Protein AF-A0A523BWN3-F1 (afdb_monomer)

Structure (mmCIF, N/CA/C/O backbone):
data_AF-A0A523BWN3-F1
#
_entry.id   AF-A0A523BWN3-F1
#
loop_
_atom_site.group_PDB
_atom_site.id
_atom_site.type_symbol
_atom_site.label_atom_id
_atom_site.label_alt_id
_atom_site.label_comp_id
_atom_site.label_asym_id
_atom_site.label_entity_id
_atom_site.label_seq_id
_atom_site.pdbx_PDB_ins_code
_atom_site.Cartn_x
_atom_site.Cartn_y
_atom_site.Cartn_z
_atom_site.occupancy
_atom_site.B_iso_or_equiv
_atom_site.auth_seq_id
_atom_site.auth_comp_id
_atom_site.auth_asym_id
_atom_site.auth_atom_id
_atom_site.pdbx_PDB_model_num
ATOM 1 N N . MET A 1 1 ? -26.314 49.890 -36.106 1.00 39.41 1 MET A N 1
ATOM 2 C CA . MET A 1 1 ? -25.081 49.120 -36.399 1.00 39.41 1 MET A CA 1
ATOM 3 C C . MET A 1 1 ? -25.384 47.622 -36.406 1.00 39.41 1 MET A C 1
ATOM 5 O O . MET A 1 1 ? -24.840 46.845 -35.640 1.00 39.41 1 MET A O 1
ATOM 9 N N . TRP A 1 2 ? -26.270 47.219 -37.313 1.00 38.41 2 TRP A N 1
ATOM 10 C CA . TRP A 1 2 ? -26.345 45.869 -37.859 1.00 38.41 2 TRP A CA 1
ATOM 11 C C . TRP A 1 2 ? -25.339 45.808 -39.012 1.00 38.41 2 TRP A C 1
ATOM 13 O O . TRP A 1 2 ? -25.450 46.659 -39.891 1.00 38.41 2 TRP A O 1
ATOM 23 N N . LYS A 1 3 ? -24.361 44.887 -38.977 1.00 36.12 3 LYS A N 1
ATOM 24 C CA . LYS A 1 3 ? -23.582 44.356 -40.135 1.00 36.12 3 LYS A CA 1
ATOM 25 C C . LYS A 1 3 ? -22.294 43.590 -39.769 1.00 36.12 3 LYS A C 1
ATOM 27 O O . LYS A 1 3 ? -21.553 43.218 -40.667 1.00 36.12 3 LYS A O 1
ATOM 32 N N . LYS A 1 4 ? -22.025 43.273 -38.496 1.00 37.59 4 LYS A N 1
ATOM 33 C CA . LYS A 1 4 ? -20.865 42.433 -38.110 1.00 37.59 4 LYS A CA 1
ATOM 34 C C . LYS A 1 4 ? -21.228 41.083 -37.473 1.00 37.59 4 LYS A C 1
ATOM 36 O O . LYS A 1 4 ? -20.441 40.534 -36.721 1.00 37.59 4 LYS A O 1
ATOM 41 N N . LEU A 1 5 ? -22.401 40.538 -37.806 1.00 38.47 5 LEU A N 1
ATOM 42 C CA . LEU A 1 5 ? -22.895 39.245 -37.298 1.00 38.47 5 LEU A CA 1
ATOM 43 C C . LEU A 1 5 ? -23.231 38.226 -38.408 1.00 38.47 5 LEU A C 1
ATOM 45 O O . LEU A 1 5 ? -23.891 37.234 -38.139 1.00 38.47 5 LEU A O 1
ATOM 49 N N . ILE A 1 6 ? -22.786 38.451 -39.654 1.00 40.69 6 ILE A N 1
ATOM 50 C CA . ILE A 1 6 ? -23.170 37.608 -40.812 1.00 40.69 6 ILE A CA 1
ATOM 51 C C . ILE A 1 6 ? -21.977 36.904 -41.495 1.00 40.69 6 ILE A C 1
ATOM 53 O O . ILE A 1 6 ? -22.188 36.064 -42.360 1.00 40.69 6 ILE A O 1
ATOM 57 N N . LEU A 1 7 ? -20.721 37.132 -41.081 1.00 34.09 7 LEU A N 1
ATOM 58 C CA . LEU A 1 7 ? -19.575 36.428 -41.695 1.00 34.09 7 LEU A CA 1
ATOM 59 C C . LEU A 1 7 ? -19.076 35.178 -40.951 1.00 34.09 7 LEU A C 1
ATOM 61 O O . LEU A 1 7 ? -18.267 34.450 -41.514 1.00 34.09 7 LEU A O 1
ATOM 65 N N . SER A 1 8 ? -19.579 34.872 -39.749 1.00 32.53 8 SER A N 1
ATOM 66 C CA . SER A 1 8 ? -19.190 33.637 -39.037 1.00 32.53 8 SER A CA 1
ATOM 67 C C . SER A 1 8 ? -20.132 32.455 -39.286 1.00 32.53 8 SER A C 1
ATOM 69 O O . SER A 1 8 ? -19.798 31.329 -38.935 1.00 32.53 8 SER A O 1
ATOM 71 N N . SER A 1 9 ? -21.279 32.683 -39.931 1.00 35.62 9 SER A N 1
ATOM 72 C CA . SER A 1 9 ? -22.321 31.663 -40.131 1.00 35.62 9 SER A CA 1
ATOM 73 C C . SER A 1 9 ? -22.209 30.910 -41.464 1.00 35.62 9 SER A C 1
ATOM 75 O O . SER A 1 9 ? -22.931 29.944 -41.676 1.00 35.62 9 SER A O 1
ATOM 77 N N . VAL A 1 10 ? -21.316 31.330 -42.370 1.00 36.19 10 VAL A N 1
ATOM 78 C CA . VAL A 1 10 ? -21.145 30.705 -43.700 1.00 36.19 10 VAL A CA 1
ATOM 79 C C . VAL A 1 10 ? -19.974 29.713 -43.729 1.00 36.19 10 VAL A C 1
ATOM 81 O O . VAL A 1 10 ? -19.965 28.799 -44.548 1.00 36.19 10 VAL A O 1
ATOM 84 N N . LEU A 1 11 ? -19.034 29.790 -42.778 1.00 31.16 11 LEU A N 1
ATOM 85 C CA . LEU A 1 11 ? -17.940 28.812 -42.677 1.00 31.16 11 LEU A CA 1
ATOM 86 C C . LEU A 1 11 ? -18.367 27.498 -41.993 1.00 31.16 11 LEU A C 1
ATOM 88 O O . LEU A 1 11 ? -17.690 26.483 -42.125 1.00 31.16 11 LEU A O 1
ATOM 92 N N . MET A 1 12 ? -19.524 27.490 -41.322 1.00 31.56 12 MET A N 1
ATOM 93 C CA . MET A 1 12 ? -20.058 26.319 -40.615 1.00 31.56 12 MET A CA 1
ATOM 94 C C . MET A 1 12 ? -20.986 25.436 -41.469 1.00 31.56 12 MET A C 1
ATOM 96 O O . MET A 1 12 ? -21.495 24.441 -40.965 1.00 31.56 12 MET A O 1
ATOM 100 N N . LEU A 1 13 ? -21.196 25.764 -42.755 1.00 31.11 13 LEU A N 1
ATOM 101 C CA . LEU A 1 13 ? -22.036 24.964 -43.663 1.00 31.11 13 LEU A CA 1
ATOM 102 C C . LEU A 1 13 ? -21.268 24.239 -44.783 1.00 31.11 13 LEU A C 1
ATOM 104 O O . LEU A 1 13 ? -21.854 23.415 -45.475 1.00 31.11 13 LEU A O 1
ATOM 108 N N . VAL A 1 14 ? -19.964 24.490 -44.952 1.00 32.69 14 VAL A N 1
ATOM 109 C CA . VAL A 1 14 ? -19.139 23.798 -45.969 1.00 32.69 14 VAL A CA 1
ATOM 110 C C . VAL A 1 14 ? -18.367 22.607 -45.380 1.00 32.69 14 VAL A C 1
ATOM 112 O O . VAL A 1 14 ? -17.992 21.693 -46.106 1.00 32.69 14 VAL A O 1
ATOM 115 N N . VAL A 1 15 ? -18.223 22.528 -44.054 1.00 32.84 15 VAL A N 1
ATOM 116 C CA . VAL A 1 15 ? -17.580 21.379 -43.381 1.00 32.84 15 VAL A CA 1
ATOM 117 C C . VAL A 1 15 ? -18.555 20.206 -43.156 1.00 32.84 15 VAL A C 1
ATOM 119 O O . VAL A 1 15 ? -18.132 19.093 -42.870 1.00 32.84 15 VAL A O 1
ATOM 122 N N . LEU A 1 16 ? -19.859 20.403 -43.387 1.00 31.44 16 LEU A N 1
ATOM 123 C CA . LEU A 1 16 ? -20.886 19.351 -43.291 1.00 31.44 16 LEU A CA 1
ATOM 124 C C . LEU A 1 16 ? -21.169 18.609 -44.613 1.00 31.44 16 LEU A C 1
ATOM 126 O O . LEU A 1 16 ? -22.102 17.816 -44.674 1.00 31.44 16 LEU A O 1
ATOM 130 N N . LEU A 1 17 ? -20.366 18.825 -45.664 1.00 30.73 17 LEU A N 1
ATOM 131 C CA . LEU A 1 17 ? -20.546 18.169 -46.971 1.00 30.73 17 LEU A CA 1
ATOM 132 C C . LEU A 1 17 ? -19.407 17.223 -47.387 1.00 30.73 17 LEU A C 1
ATOM 134 O O . LEU A 1 17 ? -19.410 16.744 -48.515 1.00 30.73 17 LEU A O 1
ATOM 138 N N . VAL A 1 18 ? -18.477 16.879 -46.488 1.00 33.88 18 VAL A N 1
ATOM 139 C CA . VAL A 1 18 ? -17.419 15.878 -46.777 1.00 33.88 18 VAL A CA 1
ATOM 140 C C . VAL A 1 18 ? -17.654 14.536 -46.061 1.00 33.88 18 VAL A C 1
ATOM 142 O O . VAL A 1 18 ? -16.897 13.588 -46.231 1.00 33.88 18 VAL A O 1
ATOM 145 N N . SER A 1 19 ? -18.740 14.386 -45.301 1.00 37.22 19 SER A N 1
ATOM 146 C CA . SER A 1 19 ? -19.049 13.149 -44.563 1.00 37.22 19 SER A CA 1
ATOM 147 C C . SER A 1 19 ? -19.946 12.147 -45.311 1.00 37.22 19 SER A C 1
ATOM 149 O O . SER A 1 19 ? -20.332 11.135 -44.731 1.00 37.22 19 SER A O 1
ATOM 151 N N . ALA A 1 20 ? -20.250 12.358 -46.598 1.00 30.48 20 ALA A N 1
ATOM 152 C CA . ALA A 1 20 ? -21.160 11.480 -47.350 1.00 30.48 20 ALA A CA 1
ATOM 153 C C . ALA A 1 20 ? -20.479 10.404 -48.227 1.00 30.48 20 ALA A C 1
ATOM 155 O O . ALA A 1 20 ? -21.159 9.490 -48.685 1.00 30.48 20 ALA A O 1
ATOM 156 N N . GLU A 1 21 ? -19.161 10.447 -48.452 1.00 36.72 21 GLU A N 1
ATOM 157 C CA . GLU A 1 21 ? -18.480 9.459 -49.321 1.00 36.72 21 GLU A CA 1
ATOM 158 C C . GLU A 1 21 ? -17.845 8.281 -48.567 1.00 36.72 21 GLU A C 1
ATOM 160 O O . GLU A 1 21 ? -17.322 7.353 -49.182 1.00 36.72 21 GLU A O 1
ATOM 165 N N . ALA A 1 22 ? -17.926 8.273 -47.236 1.00 39.53 22 ALA A N 1
ATOM 166 C CA . ALA A 1 22 ? -17.253 7.283 -46.397 1.00 39.53 22 ALA A CA 1
ATOM 167 C C . ALA A 1 22 ? -18.210 6.292 -45.705 1.00 39.53 22 ALA A C 1
ATOM 169 O O . ALA A 1 22 ? -17.811 5.561 -44.802 1.00 39.53 22 ALA A O 1
ATOM 170 N N . GLN A 1 23 ? -19.477 6.249 -46.120 1.00 42.16 23 GLN A N 1
ATOM 171 C CA . GLN A 1 23 ? -20.427 5.238 -45.662 1.00 42.16 23 GLN A CA 1
ATOM 172 C C . GLN A 1 23 ? -20.511 4.128 -46.710 1.00 42.16 23 GLN A C 1
ATOM 174 O O . GLN A 1 23 ? -20.844 4.366 -47.873 1.00 42.16 23 GLN A O 1
ATOM 179 N N . ALA A 1 24 ? -20.168 2.901 -46.309 1.00 50.69 24 ALA A N 1
ATOM 180 C CA . ALA A 1 24 ? -20.363 1.724 -47.141 1.00 50.69 24 ALA A CA 1
ATOM 181 C C . ALA A 1 24 ? -21.839 1.663 -47.561 1.00 50.69 24 ALA A C 1
ATOM 183 O O . ALA A 1 24 ? -22.725 1.614 -46.709 1.00 50.69 24 ALA A O 1
ATOM 184 N N . LYS A 1 25 ? -22.116 1.704 -48.872 1.00 54.75 25 LYS A N 1
ATOM 185 C CA . LYS A 1 25 ? -23.486 1.540 -49.374 1.00 54.75 25 LYS A CA 1
ATOM 186 C C . LYS A 1 25 ? -24.053 0.216 -48.827 1.00 54.75 25 LYS A C 1
ATOM 188 O O . LYS A 1 25 ? -23.341 -0.789 -48.930 1.00 54.75 25 LYS A O 1
ATOM 193 N N . PRO A 1 26 ? -25.288 0.195 -48.286 1.00 53.94 26 PRO A N 1
ATOM 194 C CA . PRO A 1 26 ? -25.904 -1.003 -47.703 1.00 53.94 26 PRO A CA 1
ATOM 195 C C . PRO A 1 26 ? -25.792 -2.250 -48.595 1.00 53.94 26 PRO A C 1
ATOM 197 O O . PRO A 1 26 ? -25.510 -3.338 -48.102 1.00 53.94 26 PRO A O 1
ATOM 200 N N . ASP A 1 27 ? -25.846 -2.061 -49.916 1.00 57.94 27 ASP A N 1
ATOM 201 C CA . ASP A 1 27 ? -25.726 -3.096 -50.950 1.00 57.94 27 ASP A CA 1
ATOM 202 C C . ASP A 1 27 ? -24.442 -3.959 -50.883 1.00 57.94 27 ASP A C 1
ATOM 204 O O . ASP A 1 27 ? -24.375 -5.011 -51.524 1.00 57.94 27 ASP A O 1
ATOM 208 N N . TYR A 1 28 ? -23.396 -3.529 -50.160 1.00 62.47 28 TYR A N 1
ATOM 209 C CA . TYR A 1 28 ? -22.168 -4.313 -49.954 1.00 62.47 28 TYR A CA 1
ATOM 210 C C . TYR A 1 28 ? -22.204 -5.188 -48.700 1.00 62.47 28 TYR A C 1
ATOM 212 O O . TYR A 1 28 ? -21.591 -6.254 -48.701 1.00 62.47 28 TYR A O 1
ATOM 220 N N . ILE A 1 29 ? -22.924 -4.769 -47.656 1.00 61.50 29 ILE A N 1
ATOM 221 C CA . ILE A 1 29 ? -23.032 -5.511 -46.391 1.00 61.50 29 ILE A CA 1
ATOM 222 C C . ILE A 1 29 ? -23.801 -6.820 -46.611 1.00 61.50 29 ILE A C 1
ATOM 224 O O . ILE A 1 29 ? -23.434 -7.861 -46.065 1.00 61.50 29 ILE A O 1
ATOM 228 N N . ASP A 1 30 ? -24.803 -6.802 -47.492 1.00 63.28 30 ASP A N 1
ATOM 229 C CA . ASP A 1 30 ? -25.592 -7.990 -47.840 1.00 63.28 30 ASP A CA 1
ATOM 230 C C . ASP A 1 30 ? -24.826 -9.003 -48.702 1.00 63.28 30 ASP A C 1
ATOM 232 O O . ASP A 1 30 ? -25.211 -10.169 -48.782 1.00 63.28 30 ASP A O 1
ATOM 236 N N . LYS A 1 31 ? -23.710 -8.585 -49.312 1.00 66.44 31 LYS A N 1
ATOM 237 C CA . LYS A 1 31 ? -22.820 -9.454 -50.098 1.00 66.44 31 LYS A CA 1
ATOM 238 C C . LYS A 1 31 ? -21.697 -10.082 -49.267 1.00 66.44 31 LYS A C 1
ATOM 240 O O . LYS A 1 31 ? -20.959 -10.908 -49.803 1.00 66.44 31 LYS A O 1
ATOM 245 N N . VAL A 1 32 ? -21.556 -9.712 -47.988 1.00 68.25 32 VAL A N 1
ATOM 246 C CA . VAL A 1 32 ? -20.566 -10.299 -47.070 1.00 68.25 32 VAL A CA 1
ATOM 247 C C . VAL A 1 32 ? -20.923 -11.775 -46.823 1.00 68.25 32 VAL A C 1
ATOM 249 O O . VAL A 1 32 ? -22.025 -12.052 -46.333 1.00 68.25 32 VAL A O 1
ATOM 252 N N . PRO A 1 33 ? -20.033 -12.737 -47.145 1.00 67.00 33 PRO A N 1
ATOM 253 C CA . PRO A 1 33 ? -20.289 -14.157 -46.926 1.00 67.00 33 PRO A CA 1
ATOM 254 C C . PRO A 1 33 ? -20.540 -14.481 -45.450 1.00 67.00 33 PRO A C 1
ATOM 256 O O . PRO A 1 33 ? -20.015 -13.821 -44.552 1.00 67.00 33 PRO A O 1
ATOM 259 N N . ALA A 1 34 ? -21.304 -15.543 -45.190 1.00 57.25 34 ALA A N 1
ATOM 260 C CA . ALA A 1 34 ? -21.507 -16.043 -43.834 1.00 57.25 34 ALA A CA 1
ATOM 261 C C . ALA A 1 34 ? -20.157 -16.410 -43.180 1.00 57.25 34 ALA A C 1
ATOM 263 O O . ALA A 1 34 ? -19.355 -17.119 -43.784 1.00 57.25 34 ALA A O 1
ATOM 264 N N . GLY A 1 35 ? -19.917 -15.922 -41.956 1.00 55.44 35 GLY A N 1
ATOM 265 C CA . GLY A 1 35 ? -18.671 -16.136 -41.203 1.00 55.44 35 GLY A CA 1
ATOM 266 C C . GLY A 1 35 ? -17.752 -14.913 -41.085 1.00 55.44 35 GLY A C 1
ATOM 267 O O . GLY A 1 35 ? -16.787 -14.971 -40.331 1.00 55.44 35 GLY A O 1
ATOM 268 N N . TYR A 1 36 ? -18.061 -13.804 -41.764 1.00 61.75 36 TYR A N 1
ATOM 269 C CA . TYR A 1 36 ? -17.377 -12.517 -41.586 1.00 61.75 36 TYR A CA 1
ATOM 270 C C . TYR A 1 36 ? -18.276 -11.502 -40.869 1.00 61.75 36 TYR A C 1
ATOM 272 O O . TYR A 1 36 ? -19.500 -11.520 -41.017 1.00 61.75 36 TYR A O 1
ATOM 280 N N . GLU A 1 37 ? -17.664 -10.609 -40.088 1.00 61.72 37 GLU A N 1
ATOM 281 C CA . GLU A 1 37 ? -18.369 -9.541 -39.376 1.00 61.72 37 GLU A CA 1
ATOM 282 C C . GLU A 1 37 ? -18.998 -8.548 -40.369 1.00 61.72 37 GLU A C 1
ATOM 284 O O . GLU A 1 37 ? -18.328 -8.025 -41.257 1.00 61.72 37 GLU A O 1
ATOM 289 N N . LYS A 1 38 ? -20.298 -8.264 -40.225 1.00 71.81 38 LYS A N 1
ATOM 290 C CA . LYS A 1 38 ? -21.052 -7.349 -41.100 1.00 71.81 38 LYS A CA 1
ATOM 291 C C . LYS A 1 38 ? -20.945 -5.892 -40.636 1.00 71.81 38 LYS A C 1
ATOM 293 O O . LYS A 1 38 ? -21.955 -5.235 -40.394 1.00 71.81 38 LYS A O 1
ATOM 298 N N . SER A 1 39 ? -19.722 -5.393 -40.485 1.00 71.06 39 SER A N 1
ATOM 299 C CA . SER A 1 39 ? -19.444 -4.027 -40.029 1.00 71.06 39 SER A CA 1
ATOM 300 C C . SER A 1 39 ? -18.391 -3.344 -40.906 1.00 71.06 39 SER A C 1
ATOM 302 O O . SER A 1 39 ? -17.651 -3.994 -41.646 1.00 71.06 39 SER A O 1
ATOM 304 N N . CYS A 1 40 ? -18.296 -2.011 -40.833 1.00 64.69 40 CYS A N 1
ATOM 305 C CA . CYS A 1 40 ? -17.286 -1.247 -41.576 1.00 64.69 40 CYS A CA 1
ATOM 306 C C . CYS A 1 40 ? -15.847 -1.670 -41.225 1.00 64.69 40 CYS A C 1
ATOM 308 O O . CYS A 1 40 ? -14.953 -1.553 -42.066 1.00 64.69 40 CYS A O 1
ATOM 310 N N . ASN A 1 41 ? -15.635 -2.212 -40.023 1.00 71.50 41 ASN A N 1
ATOM 311 C CA . ASN A 1 41 ? -14.331 -2.666 -39.539 1.00 71.50 41 ASN A CA 1
ATOM 312 C C . ASN A 1 41 ? -13.826 -3.909 -40.277 1.00 71.50 41 ASN A C 1
ATOM 314 O O . ASN A 1 41 ? -12.628 -4.179 -40.260 1.00 71.50 41 ASN A O 1
ATOM 318 N N . LEU A 1 42 ? -14.703 -4.618 -41.001 1.00 78.69 42 LEU A N 1
ATOM 319 C CA . LEU A 1 42 ? -14.287 -5.697 -41.889 1.00 78.69 42 LEU A CA 1
ATOM 320 C C . LEU A 1 42 ? -13.281 -5.189 -42.934 1.00 78.69 42 LEU A C 1
ATOM 322 O O . LEU A 1 42 ? -12.261 -5.829 -43.170 1.00 78.69 42 LEU A O 1
ATOM 326 N N . CYS A 1 43 ? -13.516 -4.004 -43.509 1.00 65.56 43 CYS A N 1
ATOM 327 C CA . CYS A 1 43 ? -12.671 -3.438 -44.566 1.00 65.56 43 CYS A CA 1
ATOM 328 C C . CYS A 1 43 ? -11.822 -2.236 -44.117 1.00 65.56 43 CYS A C 1
ATOM 330 O O . CYS A 1 43 ? -10.855 -1.895 -44.800 1.00 65.56 43 CYS A O 1
ATOM 332 N N . HIS A 1 44 ? -12.139 -1.587 -42.994 1.00 74.75 44 HIS A N 1
ATOM 333 C CA . HIS A 1 44 ? -11.477 -0.358 -42.549 1.00 74.75 44 HIS A CA 1
ATOM 334 C C . HIS A 1 44 ? -10.733 -0.534 -41.224 1.00 74.75 44 HIS A C 1
ATOM 336 O O . HIS A 1 44 ? -11.232 -1.169 -40.304 1.00 74.75 44 HIS A O 1
ATOM 342 N N . SER A 1 45 ? -9.540 0.055 -41.122 1.00 72.06 45 SER A N 1
ATOM 343 C CA . SER A 1 45 ? -8.838 0.235 -39.839 1.00 72.06 45 SER A CA 1
ATOM 344 C C . SER A 1 45 ? -9.264 1.532 -39.142 1.00 72.06 45 SER A C 1
ATOM 346 O O . SER A 1 45 ? -9.197 1.630 -37.926 1.00 72.06 45 SER A O 1
ATOM 348 N N . ALA A 1 46 ? -9.706 2.520 -39.924 1.00 59.06 46 ALA A N 1
ATOM 349 C CA . ALA A 1 46 ? -10.403 3.736 -39.508 1.00 59.06 46 ALA A CA 1
ATOM 350 C C . ALA A 1 46 ? -10.992 4.360 -40.779 1.00 59.06 46 ALA A C 1
ATOM 352 O O . ALA A 1 46 ? -10.277 4.455 -41.765 1.00 59.06 46 ALA A O 1
ATOM 353 N N . VAL A 1 47 ? -12.258 4.768 -40.835 1.00 49.66 47 VAL A N 1
ATOM 354 C CA . VAL A 1 47 ? -12.844 5.303 -42.082 1.00 49.66 47 VAL A CA 1
ATOM 355 C C . VAL A 1 47 ? -12.185 6.647 -42.456 1.00 49.66 47 VAL A C 1
ATOM 357 O O . VAL A 1 47 ? -12.142 7.530 -41.602 1.00 49.66 47 VAL A O 1
ATOM 360 N N . PRO A 1 48 ? -11.688 6.852 -43.700 1.00 49.31 48 PRO A N 1
ATOM 361 C CA . PRO A 1 48 ? -11.800 5.999 -44.897 1.00 49.31 48 PRO A CA 1
ATOM 362 C C . PRO A 1 48 ? -10.623 5.025 -45.147 1.00 49.31 48 PRO A C 1
ATOM 364 O O . PRO A 1 48 ? -10.628 4.308 -46.147 1.00 49.31 48 PRO A O 1
ATOM 367 N N . ALA A 1 49 ? -9.615 4.967 -44.274 1.00 65.31 49 ALA A N 1
ATOM 368 C CA . ALA A 1 49 ? -8.456 4.077 -44.378 1.00 65.31 49 ALA A CA 1
ATOM 369 C C . ALA A 1 49 ? -8.833 2.579 -44.349 1.00 65.31 49 ALA A C 1
ATOM 371 O O . ALA A 1 49 ? -9.492 2.084 -43.430 1.00 65.31 49 ALA A O 1
ATOM 372 N N . LEU A 1 50 ? -8.400 1.846 -45.380 1.00 66.19 50 LEU A N 1
ATOM 373 C CA . LEU A 1 50 ? -8.640 0.408 -45.520 1.00 66.19 50 LEU A CA 1
ATOM 374 C C . LEU A 1 50 ? -7.624 -0.398 -44.710 1.00 66.19 50 LEU A C 1
ATOM 376 O O . LEU A 1 50 ? -6.421 -0.144 -44.803 1.00 66.19 50 LEU A O 1
ATOM 380 N N . ASN A 1 51 ? -8.095 -1.420 -43.999 1.00 71.19 51 ASN A N 1
ATOM 381 C CA . ASN A 1 51 ? -7.237 -2.450 -43.417 1.00 71.19 51 ASN A CA 1
ATOM 382 C C . ASN A 1 51 ? -6.743 -3.416 -44.520 1.00 71.19 51 ASN A C 1
ATOM 384 O O . ASN A 1 51 ? -7.043 -3.253 -45.707 1.00 71.19 51 ASN A O 1
ATOM 388 N N . GLU A 1 52 ? -5.945 -4.421 -44.163 1.00 75.69 52 GLU A N 1
ATOM 389 C CA . GLU A 1 52 ? -5.399 -5.361 -45.150 1.00 75.69 52 GLU A CA 1
ATOM 390 C C . GLU A 1 52 ? -6.490 -6.135 -45.908 1.00 75.69 52 GLU A C 1
ATOM 392 O O . GLU A 1 52 ? -6.396 -6.308 -47.126 1.00 75.69 52 GLU A O 1
ATOM 397 N N . PHE A 1 53 ? -7.550 -6.536 -45.207 1.00 77.88 53 PHE A N 1
ATOM 398 C CA . PHE A 1 53 ? -8.696 -7.226 -45.788 1.00 77.88 53 PHE A CA 1
ATOM 399 C C . PHE A 1 53 ? -9.446 -6.330 -46.785 1.00 77.88 53 PHE A C 1
ATOM 401 O O . PHE A 1 53 ? -9.693 -6.737 -47.918 1.00 77.88 53 PHE A O 1
ATOM 408 N N . GLY A 1 54 ? -9.716 -5.072 -46.429 1.00 82.62 54 GLY A N 1
ATOM 409 C CA . GLY A 1 54 ? -10.372 -4.101 -47.304 1.00 82.62 54 GLY A CA 1
ATOM 410 C C . GLY A 1 54 ? -9.553 -3.742 -48.542 1.00 82.62 54 GLY A C 1
ATOM 411 O O . GLY A 1 54 ? -10.119 -3.582 -49.623 1.00 82.62 54 GLY A O 1
ATOM 412 N N . ARG A 1 55 ? -8.218 -3.679 -48.433 1.00 82.50 55 ARG A N 1
ATOM 413 C CA . ARG A 1 55 ? -7.334 -3.488 -49.599 1.00 82.50 55 ARG A CA 1
ATOM 414 C C . ARG A 1 55 ? -7.386 -4.684 -50.550 1.00 82.50 55 ARG A C 1
ATOM 416 O O . ARG A 1 55 ? -7.478 -4.483 -51.759 1.00 82.50 55 ARG A O 1
ATOM 423 N N . LYS A 1 56 ? -7.380 -5.911 -50.018 1.00 76.62 56 LYS A N 1
ATOM 424 C CA . LYS A 1 56 ? -7.525 -7.150 -50.805 1.00 76.62 56 LYS A CA 1
ATOM 425 C C . LYS A 1 56 ? -8.897 -7.243 -51.474 1.00 76.62 56 LYS A C 1
ATOM 427 O O . LYS A 1 56 ? -8.973 -7.568 -52.653 1.00 76.62 56 LYS A O 1
ATOM 432 N N . TRP A 1 57 ? -9.956 -6.863 -50.766 1.00 82.44 57 TRP A N 1
ATOM 433 C CA . TRP A 1 57 ? -11.316 -6.819 -51.298 1.00 82.44 57 TRP A CA 1
ATOM 434 C C . TRP A 1 57 ? -11.470 -5.806 -52.441 1.00 82.44 57 TRP A C 1
ATOM 436 O O . TRP A 1 57 ? -12.032 -6.131 -53.486 1.00 82.44 57 TRP A O 1
ATOM 446 N N . VAL A 1 58 ? -10.919 -4.595 -52.298 1.00 77.62 58 VAL A N 1
ATOM 447 C CA . VAL A 1 58 ? -10.916 -3.591 -53.377 1.00 77.62 58 VAL A CA 1
ATOM 448 C C . VAL A 1 58 ? -10.089 -4.063 -54.572 1.00 77.62 58 VAL A C 1
ATOM 450 O O . VAL A 1 58 ? -10.540 -3.926 -55.709 1.00 77.62 58 VAL A O 1
ATOM 453 N N . ALA A 1 59 ? -8.919 -4.660 -54.332 1.00 75.88 59 ALA A N 1
ATOM 454 C CA . ALA A 1 59 ? -8.082 -5.233 -55.385 1.00 75.88 59 ALA A CA 1
ATOM 455 C C . ALA A 1 59 ? -8.771 -6.396 -56.125 1.00 75.88 59 ALA A C 1
ATOM 457 O O . ALA A 1 59 ? -8.555 -6.574 -57.320 1.00 75.88 59 ALA A O 1
ATOM 458 N N . ALA A 1 60 ? -9.654 -7.133 -55.447 1.00 76.88 60 ALA A N 1
ATOM 459 C CA . ALA A 1 60 ? -10.491 -8.184 -56.022 1.00 76.88 60 ALA A CA 1
ATOM 460 C C . ALA A 1 60 ? -11.750 -7.654 -56.742 1.00 76.88 60 ALA A C 1
ATOM 462 O O . ALA A 1 60 ? -12.691 -8.404 -56.982 1.00 76.88 60 ALA A O 1
ATOM 463 N N . GLY A 1 61 ? -11.819 -6.355 -57.055 1.00 78.06 61 GLY A N 1
ATOM 464 C CA . GLY A 1 61 ? -12.981 -5.760 -57.722 1.00 78.06 61 GLY A CA 1
ATOM 465 C C . GLY A 1 61 ? -14.227 -5.680 -56.837 1.00 78.06 61 GLY A C 1
ATOM 466 O O . GLY A 1 61 ? -15.333 -5.559 -57.358 1.00 78.06 61 GLY A O 1
ATOM 467 N N . ARG A 1 62 ? -14.051 -5.711 -55.507 1.00 78.94 62 ARG A N 1
ATOM 468 C CA . ARG A 1 62 ? -15.123 -5.737 -54.495 1.00 78.94 62 ARG A CA 1
ATOM 469 C C . ARG A 1 62 ? -15.967 -7.014 -54.530 1.00 78.94 62 ARG A C 1
ATOM 471 O O . ARG A 1 62 ? -17.146 -6.992 -54.172 1.00 78.94 62 ARG A O 1
ATOM 478 N N . ASP A 1 63 ? -15.349 -8.125 -54.920 1.00 73.50 63 ASP A N 1
ATOM 479 C CA . ASP A 1 63 ? -15.946 -9.458 -54.906 1.00 73.50 63 ASP A CA 1
ATOM 480 C C . ASP A 1 63 ? -15.406 -10.285 -53.728 1.00 73.50 63 ASP A C 1
ATOM 482 O O . ASP A 1 63 ? -14.209 -10.557 -53.619 1.00 73.50 63 ASP A O 1
ATOM 486 N N . PHE A 1 64 ? -16.298 -10.693 -52.824 1.00 70.31 64 PHE A N 1
ATOM 487 C CA . PHE A 1 64 ? -15.934 -11.498 -51.660 1.00 70.31 64 PHE A CA 1
ATOM 488 C C . PHE A 1 64 ? -15.617 -12.959 -52.002 1.00 70.31 64 PHE A C 1
ATOM 490 O O . PHE A 1 64 ? -14.872 -13.599 -51.259 1.00 70.31 64 PHE A O 1
ATOM 497 N N . GLN A 1 65 ? -16.135 -13.501 -53.110 1.00 63.50 65 GLN A N 1
ATOM 498 C CA . GLN A 1 65 ? -15.888 -14.900 -53.473 1.00 63.50 65 GLN A CA 1
ATOM 499 C C . GLN A 1 65 ? -14.465 -15.134 -53.995 1.00 63.50 65 GLN A C 1
ATOM 501 O O . GLN A 1 65 ? -13.941 -16.241 -53.879 1.00 63.50 65 GLN A O 1
ATOM 506 N N . ALA A 1 66 ? -13.800 -14.086 -54.487 1.00 59.72 66 ALA A N 1
ATOM 507 C CA . ALA A 1 66 ? -12.436 -14.152 -55.005 1.00 59.72 66 ALA A CA 1
ATOM 508 C C . ALA A 1 66 ? -11.345 -14.268 -53.914 1.00 59.72 66 ALA A C 1
ATOM 510 O O . ALA A 1 66 ? -10.186 -14.520 -54.239 1.00 59.72 66 ALA A O 1
ATOM 511 N N . MET A 1 67 ? -11.680 -14.102 -52.626 1.00 65.19 67 MET A N 1
ATOM 512 C CA . MET A 1 67 ? -10.697 -14.042 -51.528 1.00 65.19 67 MET A CA 1
ATOM 513 C C . MET A 1 67 ? -10.431 -15.380 -50.809 1.00 65.19 67 MET A C 1
ATOM 515 O O . MET A 1 67 ? -9.595 -15.429 -49.908 1.00 65.19 67 MET A O 1
ATOM 519 N N . ALA A 1 68 ? -11.097 -16.478 -51.186 1.00 49.56 68 ALA A N 1
ATOM 520 C CA . ALA A 1 68 ? -11.032 -17.748 -50.458 1.00 49.56 68 ALA A CA 1
ATOM 521 C C . ALA A 1 68 ? -10.303 -18.874 -51.232 1.00 49.56 68 ALA A C 1
ATOM 523 O O . ALA A 1 68 ? -10.963 -19.689 -51.875 1.00 49.56 68 ALA A O 1
ATOM 524 N N . LYS A 1 69 ? -8.957 -18.958 -51.133 1.00 33.59 69 LYS A N 1
ATOM 525 C CA . LYS A 1 69 ? -8.170 -20.221 -50.969 1.00 33.59 69 LYS A CA 1
ATOM 526 C C . LYS A 1 69 ? -6.626 -20.015 -50.893 1.00 33.59 69 LYS A C 1
ATOM 528 O O . LYS A 1 69 ? -6.137 -19.078 -51.516 1.00 33.59 69 LYS A O 1
ATOM 533 N N . PRO A 1 70 ? -5.851 -20.883 -50.182 1.00 51.50 70 PRO A N 1
ATOM 534 C CA . PRO A 1 70 ? -4.421 -20.670 -49.846 1.00 51.50 70 PRO A CA 1
ATOM 535 C C . PRO A 1 70 ? -3.421 -21.714 -50.430 1.00 51.50 70 PRO A C 1
ATOM 537 O O . PRO A 1 70 ? -3.873 -22.771 -50.865 1.00 51.50 70 PRO A O 1
ATOM 540 N N . ALA A 1 71 ? -2.086 -21.463 -50.353 1.00 30.17 71 ALA A N 1
ATOM 541 C CA . ALA A 1 71 ? -1.025 -22.414 -49.892 1.00 30.17 71 ALA A CA 1
ATOM 542 C C . ALA A 1 71 ? 0.472 -21.981 -50.109 1.00 30.17 71 ALA A C 1
ATOM 544 O O . ALA A 1 71 ? 0.890 -21.717 -51.229 1.00 30.17 71 ALA A O 1
ATOM 545 N N . THR A 1 72 ? 1.258 -22.042 -49.008 1.00 29.14 72 THR A N 1
ATOM 546 C CA . THR A 1 72 ? 2.638 -22.595 -48.768 1.00 29.14 72 THR A CA 1
ATOM 547 C C . THR A 1 72 ? 3.942 -22.131 -49.477 1.00 29.14 72 THR A C 1
ATOM 549 O O . THR A 1 72 ? 4.039 -22.224 -50.695 1.00 29.14 72 THR A O 1
ATOM 552 N N . GLY A 1 73 ? 5.024 -21.916 -48.678 1.00 24.30 73 GLY A N 1
ATOM 553 C CA . GLY A 1 73 ? 6.404 -22.408 -48.969 1.00 24.30 73 GLY A CA 1
ATOM 554 C C . GLY A 1 73 ? 7.661 -21.622 -48.468 1.00 24.30 73 GLY A C 1
ATOM 555 O O . GLY A 1 73 ? 7.967 -20.586 -49.035 1.00 24.30 73 GLY A O 1
ATOM 556 N N . GLY A 1 74 ? 8.447 -22.189 -47.517 1.00 23.84 74 GLY A N 1
ATOM 557 C CA . GLY A 1 74 ? 9.911 -22.493 -47.635 1.00 23.84 74 GLY A CA 1
ATOM 558 C C . GLY A 1 74 ? 11.083 -21.552 -47.194 1.00 23.84 74 GLY A C 1
ATOM 559 O O . GLY A 1 74 ? 11.313 -20.540 -47.837 1.00 23.84 74 GLY A O 1
ATOM 560 N N . ALA A 1 75 ? 11.938 -22.074 -46.269 1.00 24.61 75 ALA A N 1
ATOM 561 C CA . ALA A 1 75 ? 13.426 -21.938 -46.065 1.00 24.61 75 ALA A CA 1
ATOM 562 C C . ALA A 1 75 ? 14.058 -20.585 -45.599 1.00 24.61 75 ALA A C 1
ATOM 564 O O . ALA A 1 75 ? 13.648 -19.540 -46.067 1.00 24.61 75 ALA A O 1
ATOM 565 N N . GLY A 1 76 ? 15.102 -20.439 -44.749 1.00 23.50 76 GLY A N 1
ATOM 566 C CA . GLY A 1 76 ? 15.994 -21.296 -43.934 1.00 23.50 76 GLY A CA 1
ATOM 567 C C . GLY A 1 76 ? 17.490 -20.895 -44.074 1.00 23.50 76 GLY A C 1
ATOM 568 O O . GLY A 1 76 ? 17.987 -21.072 -45.173 1.00 23.50 76 GLY A O 1
ATOM 569 N N . VAL A 1 77 ? 18.228 -20.440 -43.028 1.00 23.70 77 VAL A N 1
ATOM 570 C CA . VAL A 1 77 ? 19.732 -20.380 -42.963 1.00 23.70 77 VAL A CA 1
ATOM 571 C C . VAL A 1 77 ? 20.271 -20.399 -41.503 1.00 23.70 77 VAL A C 1
ATOM 573 O O . VAL A 1 77 ? 19.689 -19.782 -40.619 1.00 23.70 77 VAL A O 1
ATOM 576 N N . LYS A 1 78 ? 21.406 -21.095 -41.276 1.00 24.36 78 LYS A N 1
ATOM 577 C CA . LYS A 1 78 ? 22.232 -21.219 -40.041 1.00 24.36 78 LYS A CA 1
ATOM 578 C C . LYS A 1 78 ? 23.582 -20.481 -40.182 1.00 24.36 78 LYS A C 1
ATOM 580 O O . LYS A 1 78 ? 24.070 -20.475 -41.303 1.00 24.36 78 LYS A O 1
ATOM 585 N N . THR A 1 79 ? 24.254 -20.091 -39.077 1.00 23.38 79 THR A N 1
ATOM 586 C CA . THR A 1 79 ? 25.722 -20.277 -38.822 1.00 23.38 79 THR A CA 1
ATOM 587 C C . THR A 1 79 ? 26.149 -19.934 -37.372 1.00 23.38 79 THR A C 1
ATOM 589 O O . THR A 1 79 ? 25.470 -19.178 -36.692 1.00 23.38 79 THR A O 1
ATOM 592 N N . ASN A 1 80 ? 27.277 -20.519 -36.934 1.00 23.61 80 ASN A N 1
ATOM 593 C CA . ASN A 1 80 ? 27.790 -20.747 -35.563 1.00 23.61 80 ASN A CA 1
ATOM 594 C C . ASN A 1 80 ? 28.989 -19.820 -35.141 1.00 23.61 80 ASN A C 1
ATOM 596 O O . ASN A 1 80 ? 29.446 -19.047 -35.980 1.00 23.61 80 ASN A O 1
ATOM 600 N N . PRO A 1 81 ? 29.519 -19.910 -33.886 1.00 35.69 81 PRO A N 1
ATOM 601 C CA . PRO A 1 81 ? 30.233 -18.854 -33.122 1.00 35.69 81 PRO A CA 1
ATOM 602 C C . PRO A 1 81 ? 31.773 -19.045 -33.002 1.00 35.69 81 PRO A C 1
ATOM 604 O O . PRO A 1 81 ? 32.299 -20.010 -33.558 1.00 35.69 81 PRO A O 1
ATOM 607 N N . PRO A 1 82 ? 32.496 -18.217 -32.200 1.00 25.81 82 PRO A N 1
ATOM 608 C CA . PRO A 1 82 ? 33.736 -18.694 -31.559 1.00 25.81 82 PRO A CA 1
ATOM 609 C C . PRO A 1 82 ? 34.005 -18.243 -30.092 1.00 25.81 82 PRO A C 1
ATOM 611 O O . PRO A 1 82 ? 34.061 -17.062 -29.771 1.00 25.81 82 PRO A O 1
ATOM 614 N N . THR A 1 83 ? 34.202 -19.254 -29.232 1.00 23.36 83 THR A N 1
ATOM 615 C CA . THR A 1 83 ? 35.295 -19.558 -28.261 1.00 23.36 83 THR A CA 1
ATOM 616 C C . THR A 1 83 ? 36.138 -18.499 -27.505 1.00 23.36 83 THR A C 1
ATOM 618 O O . THR A 1 83 ? 36.673 -17.549 -28.063 1.00 23.36 83 THR A O 1
ATOM 621 N N . THR A 1 84 ? 36.375 -18.844 -26.228 1.00 25.23 84 THR A N 1
ATOM 622 C CA . THR A 1 84 ? 37.130 -18.251 -25.091 1.00 25.23 84 THR A CA 1
ATOM 623 C C . THR A 1 84 ? 38.642 -18.568 -24.992 1.00 25.23 84 THR A C 1
ATOM 625 O O . THR A 1 84 ? 39.050 -19.580 -25.561 1.00 25.23 84 THR A O 1
ATOM 628 N N . ALA A 1 85 ? 39.385 -17.839 -24.111 1.00 23.61 85 ALA A N 1
ATOM 629 C CA . ALA A 1 85 ? 40.330 -18.296 -23.025 1.00 23.61 85 ALA A CA 1
ATOM 630 C C . ALA A 1 85 ? 41.617 -17.404 -22.861 1.00 23.61 85 ALA A C 1
ATOM 632 O O . ALA A 1 85 ? 41.938 -16.711 -23.823 1.00 23.61 85 ALA A O 1
ATOM 633 N N . PRO A 1 86 ? 42.495 -17.512 -21.810 1.00 33.97 86 PRO A N 1
ATOM 634 C CA . PRO A 1 86 ? 42.328 -17.670 -20.331 1.00 33.97 86 PRO A CA 1
ATOM 635 C C . PRO A 1 86 ? 43.388 -16.956 -19.389 1.00 33.97 86 PRO A C 1
ATOM 637 O O . PRO A 1 86 ? 44.467 -16.580 -19.832 1.00 33.97 86 PRO A O 1
ATOM 640 N N . GLY A 1 87 ? 43.129 -16.950 -18.052 1.00 24.67 87 GLY A N 1
ATOM 641 C CA . GLY A 1 87 ? 44.083 -17.131 -16.899 1.00 24.67 87 GLY A CA 1
ATOM 642 C C . GLY A 1 87 ? 44.742 -15.890 -16.230 1.00 24.67 87 GLY A C 1
ATOM 643 O O . GLY A 1 87 ? 45.078 -14.954 -16.934 1.00 24.67 87 GLY A O 1
ATOM 644 N N . ALA A 1 88 ? 45.061 -15.773 -14.919 1.00 25.09 88 ALA A N 1
ATOM 645 C CA . ALA A 1 88 ? 44.969 -16.567 -13.664 1.00 25.09 88 ALA A CA 1
ATOM 646 C C . ALA A 1 88 ? 45.478 -15.666 -12.456 1.00 25.09 88 ALA A C 1
ATOM 648 O O . ALA A 1 88 ? 45.681 -14.476 -12.676 1.00 25.09 88 ALA A O 1
ATOM 649 N N . PRO A 1 89 ? 45.829 -16.145 -11.228 1.00 31.92 89 PRO A N 1
ATOM 650 C CA . PRO A 1 89 ? 44.973 -16.507 -10.076 1.00 31.92 89 PRO A CA 1
ATOM 651 C C . PRO A 1 89 ? 45.378 -15.866 -8.701 1.00 31.92 89 PRO A C 1
ATOM 653 O O . PRO A 1 89 ? 46.463 -15.306 -8.553 1.00 31.92 89 PRO A O 1
ATOM 656 N N . LYS A 1 90 ? 44.564 -16.041 -7.636 1.00 24.00 90 LYS A N 1
ATOM 657 C CA . LYS A 1 90 ? 44.972 -15.923 -6.206 1.00 24.00 90 LYS A CA 1
ATOM 658 C C . LYS A 1 90 ? 44.357 -17.049 -5.345 1.00 24.00 90 LYS A C 1
ATOM 660 O O . LYS A 1 90 ? 43.252 -17.504 -5.618 1.00 24.00 90 LYS A O 1
ATOM 665 N N . ALA A 1 91 ? 45.123 -17.518 -4.355 1.00 25.81 91 ALA A N 1
ATOM 666 C CA . ALA A 1 91 ? 44.979 -18.786 -3.623 1.00 25.81 91 ALA A CA 1
ATOM 667 C C . ALA A 1 91 ? 43.878 -18.828 -2.537 1.00 25.81 91 ALA A C 1
ATOM 669 O O . ALA A 1 91 ? 43.600 -17.824 -1.886 1.00 25.81 91 ALA A O 1
ATOM 670 N N . ALA A 1 92 ? 43.318 -20.025 -2.304 1.00 26.02 92 ALA A N 1
ATOM 671 C CA . ALA A 1 92 ? 42.242 -20.329 -1.355 1.00 26.02 92 ALA A CA 1
ATOM 672 C C . ALA A 1 92 ? 42.647 -21.408 -0.328 1.00 26.02 92 ALA A C 1
ATOM 674 O O . ALA A 1 92 ? 43.404 -22.327 -0.641 1.00 26.02 92 ALA A O 1
ATOM 675 N N . ILE A 1 93 ? 42.070 -21.334 0.875 1.00 27.73 93 ILE A N 1
ATOM 676 C CA . ILE A 1 93 ? 42.027 -22.426 1.860 1.00 27.73 93 ILE A CA 1
ATOM 677 C C . ILE A 1 93 ? 40.966 -23.436 1.382 1.00 27.73 93 ILE A C 1
ATOM 679 O O . ILE A 1 93 ? 39.841 -23.056 1.057 1.00 27.73 93 ILE A O 1
ATOM 683 N N . SER A 1 94 ? 41.324 -24.717 1.279 1.00 30.59 94 SER A N 1
ATOM 684 C CA . SER A 1 94 ? 40.539 -25.726 0.553 1.00 30.59 94 SER A CA 1
ATOM 685 C C . SER A 1 94 ? 39.238 -26.144 1.258 1.00 30.59 94 SER A C 1
ATOM 687 O O . SER A 1 94 ? 39.270 -26.747 2.333 1.00 30.59 94 SER A O 1
ATOM 689 N N . ARG A 1 95 ? 38.101 -25.906 0.588 1.00 36.72 95 ARG A N 1
ATOM 690 C CA . ARG A 1 95 ? 36.789 -26.536 0.838 1.00 36.72 95 ARG A CA 1
ATOM 691 C C . ARG A 1 95 ? 36.869 -28.063 0.615 1.00 36.72 95 ARG A C 1
ATOM 693 O O . ARG A 1 95 ? 37.516 -28.483 -0.346 1.00 36.72 95 ARG A O 1
ATOM 700 N N . PRO A 1 96 ? 36.189 -28.909 1.412 1.00 42.66 96 PRO A N 1
ATOM 701 C CA . PRO A 1 96 ? 35.999 -30.313 1.049 1.00 42.66 96 PRO A CA 1
ATOM 702 C C . PRO A 1 96 ? 35.189 -30.402 -0.258 1.00 42.66 96 PRO A C 1
ATOM 704 O O . PRO A 1 96 ? 34.092 -29.856 -0.357 1.00 42.66 96 PRO A O 1
ATOM 707 N N . GLN A 1 97 ? 35.752 -31.044 -1.285 1.00 45.41 97 GLN A N 1
ATOM 708 C CA . GLN A 1 97 ? 35.169 -31.093 -2.630 1.00 45.41 97 GLN A CA 1
ATOM 709 C C . GLN A 1 97 ? 33.782 -31.761 -2.643 1.00 45.41 97 GLN A C 1
ATOM 711 O O . GLN A 1 97 ? 33.599 -32.854 -2.105 1.00 45.41 97 GLN A O 1
ATOM 716 N N . GLY A 1 98 ? 32.818 -31.113 -3.309 1.00 54.12 98 GLY A N 1
ATOM 717 C CA . GLY A 1 98 ? 31.477 -31.654 -3.565 1.00 54.12 98 GLY A CA 1
ATOM 718 C C . GLY A 1 98 ? 30.452 -31.475 -2.439 1.00 54.12 98 GLY A C 1
ATOM 719 O O . GLY A 1 98 ? 29.413 -32.134 -2.471 1.00 54.12 98 GLY A O 1
ATOM 720 N N . LEU A 1 99 ? 30.733 -30.620 -1.451 1.00 56.78 99 LEU A N 1
ATOM 721 C CA . LEU A 1 99 ? 29.808 -30.255 -0.377 1.00 56.78 99 LEU A CA 1
ATOM 722 C C . LEU A 1 99 ? 29.621 -28.735 -0.353 1.00 56.78 99 LEU A C 1
ATOM 724 O O . LEU A 1 99 ? 30.541 -28.007 0.017 1.00 56.78 99 LEU A O 1
ATOM 728 N N . GLU A 1 100 ? 28.433 -28.259 -0.723 1.00 72.88 100 GLU A N 1
ATOM 729 C CA . GLU A 1 100 ? 28.109 -26.833 -0.627 1.00 72.88 100 GLU A CA 1
ATOM 730 C C . GLU A 1 100 ? 27.590 -26.524 0.784 1.00 72.88 100 GLU A C 1
ATOM 732 O O . GLU A 1 100 ? 26.623 -27.159 1.218 1.00 72.88 100 GLU A O 1
ATOM 737 N N . PRO A 1 101 ? 28.222 -25.605 1.542 1.00 76.62 101 PRO A N 1
ATOM 738 C CA . PRO A 1 101 ? 27.722 -25.188 2.846 1.00 76.62 101 PRO A CA 1
ATOM 739 C C . PRO A 1 101 ? 26.288 -24.679 2.731 1.00 76.62 101 PRO A C 1
ATOM 741 O O . PRO A 1 101 ? 25.970 -23.905 1.833 1.00 76.62 101 PRO A O 1
ATOM 744 N N . ALA A 1 102 ? 25.430 -25.101 3.651 1.00 79.75 102 ALA A N 1
ATOM 745 C CA . ALA A 1 102 ? 24.033 -24.707 3.656 1.00 79.75 102 ALA A CA 1
ATOM 746 C C . ALA A 1 102 ? 23.515 -24.550 5.082 1.00 79.75 102 ALA A C 1
ATOM 748 O O . ALA A 1 102 ? 23.986 -25.200 6.018 1.00 79.75 102 ALA A O 1
ATOM 749 N N . SER A 1 103 ? 22.503 -23.708 5.242 1.00 80.81 103 SER A N 1
ATOM 750 C CA . SER A 1 103 ? 21.739 -23.603 6.476 1.00 80.81 103 SER A CA 1
ATOM 751 C C . SER A 1 103 ? 20.281 -23.899 6.166 1.00 80.81 103 SER A C 1
ATOM 753 O O . SER A 1 103 ? 19.755 -23.420 5.167 1.00 80.81 103 SER A O 1
ATOM 755 N N . MET A 1 104 ? 19.648 -24.718 6.998 1.00 84.38 104 MET A N 1
ATOM 756 C CA . MET A 1 104 ? 18.276 -25.168 6.807 1.00 84.38 104 MET A CA 1
ATOM 757 C C . MET A 1 104 ? 17.492 -24.919 8.087 1.00 84.38 104 MET A C 1
ATOM 759 O O . MET A 1 104 ? 17.925 -25.319 9.171 1.00 84.38 104 MET A O 1
ATOM 763 N N . VAL A 1 105 ? 16.337 -24.270 7.970 1.00 85.62 105 VAL A N 1
ATOM 764 C CA . VAL A 1 105 ? 15.380 -24.197 9.076 1.00 85.62 105 VAL A CA 1
ATOM 765 C C . VAL A 1 105 ? 14.640 -25.525 9.138 1.00 85.62 105 VAL A C 1
ATOM 767 O O . VAL A 1 105 ? 14.154 -26.015 8.125 1.00 85.62 105 VAL A O 1
ATOM 770 N N . VAL A 1 106 ? 14.604 -26.141 10.313 1.00 82.88 106 VAL A N 1
ATOM 771 C CA . VAL A 1 106 ? 13.922 -27.408 10.554 1.00 82.88 106 VAL A CA 1
ATOM 772 C C . VAL A 1 106 ? 12.853 -27.179 11.604 1.00 82.88 106 VAL A C 1
ATOM 774 O O . VAL A 1 106 ? 13.157 -26.729 12.705 1.00 82.88 106 VAL A O 1
ATOM 777 N N . THR A 1 107 ? 11.605 -27.469 11.254 1.00 80.69 107 THR A N 1
ATOM 778 C CA . THR A 1 107 ? 10.463 -27.337 12.158 1.00 80.69 107 THR A CA 1
ATOM 779 C C . THR A 1 107 ? 10.080 -28.710 12.695 1.00 80.69 107 THR A C 1
ATOM 781 O O . THR A 1 107 ? 9.754 -29.594 11.902 1.00 80.69 107 THR A O 1
ATOM 784 N N . VAL A 1 108 ? 10.094 -28.899 14.016 1.00 79.12 108 VAL A N 1
ATOM 785 C CA . VAL A 1 108 ? 9.718 -30.159 14.681 1.00 79.12 108 VAL A CA 1
ATOM 786 C C . VAL A 1 108 ? 8.701 -29.850 15.770 1.00 79.12 108 VAL A C 1
ATOM 788 O O . VAL A 1 108 ? 8.998 -29.095 16.684 1.00 79.12 108 VAL A O 1
ATOM 791 N N . GLY A 1 109 ? 7.483 -30.390 15.668 1.00 64.69 109 GLY A N 1
ATOM 792 C CA . GLY A 1 109 ? 6.452 -30.178 16.699 1.00 64.69 109 GLY A CA 1
ATOM 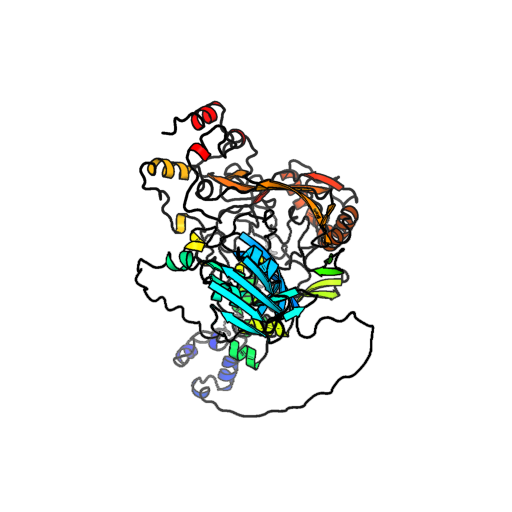793 C C . GLY A 1 109 ? 6.014 -28.717 16.903 1.00 64.69 109 GLY A C 1
ATOM 794 O O . GLY A 1 109 ? 5.448 -28.407 17.941 1.00 64.69 109 GLY A O 1
ATOM 795 N N . GLY A 1 110 ? 6.272 -27.836 15.929 1.00 61.72 110 GLY A N 1
ATOM 796 C CA . GLY A 1 110 ? 6.020 -26.390 16.023 1.00 61.72 110 GLY A CA 1
ATOM 797 C C . GLY A 1 110 ? 7.276 -25.564 16.317 1.00 61.72 110 GLY A C 1
ATOM 798 O O . GLY A 1 110 ? 7.338 -24.402 15.919 1.00 61.72 110 GLY A O 1
ATOM 799 N N . ASP A 1 111 ? 8.319 -26.178 16.882 1.00 68.56 111 ASP A N 1
ATOM 800 C CA . ASP A 1 111 ? 9.580 -25.504 17.183 1.00 68.56 111 ASP A CA 1
ATOM 801 C C . ASP A 1 111 ? 10.452 -25.376 15.935 1.00 68.56 111 ASP A C 1
ATOM 803 O O . ASP A 1 111 ? 10.726 -26.359 15.240 1.00 68.56 111 ASP A O 1
ATOM 807 N N . ARG A 1 112 ? 10.925 -24.158 15.656 1.00 80.19 112 ARG A N 1
ATOM 808 C CA . ARG A 1 112 ? 11.788 -23.851 14.507 1.00 80.19 112 ARG A CA 1
ATOM 809 C C . ARG A 1 112 ? 13.245 -23.790 14.949 1.00 80.19 112 ARG A C 1
ATOM 811 O O . ARG A 1 112 ? 13.633 -22.912 15.713 1.00 80.19 112 ARG A O 1
ATOM 818 N N . VAL A 1 113 ? 14.081 -24.680 14.418 1.00 82.44 113 VAL A N 1
ATOM 819 C CA . VAL A 1 113 ? 15.521 -24.722 14.707 1.00 82.44 113 VAL A CA 1
ATOM 820 C C . VAL A 1 113 ? 16.324 -24.595 13.420 1.00 82.44 113 VAL A C 1
ATOM 822 O O . VAL A 1 113 ? 16.155 -25.372 12.486 1.00 82.44 113 VAL A O 1
ATOM 825 N N . ARG A 1 114 ? 17.252 -23.638 13.367 1.00 88.75 114 ARG A N 1
ATOM 826 C CA . ARG A 1 114 ? 18.189 -23.502 12.246 1.00 88.75 114 ARG A CA 1
ATOM 827 C C . ARG A 1 114 ? 19.374 -24.452 12.431 1.00 88.75 114 ARG A C 1
ATOM 829 O O . ARG A 1 114 ? 20.078 -24.382 13.436 1.00 88.75 114 ARG A O 1
ATOM 836 N N . LEU A 1 115 ? 19.606 -25.329 11.457 1.00 84.06 115 LEU A N 1
ATOM 837 C CA . LEU A 1 115 ? 20.764 -26.220 11.397 1.00 84.06 115 LEU A CA 1
ATOM 838 C C . LEU A 1 115 ? 21.734 -25.756 10.312 1.00 84.06 115 LEU A C 1
ATOM 840 O O . LEU A 1 115 ? 21.321 -25.371 9.221 1.00 84.06 115 LEU A O 1
ATOM 844 N N . THR A 1 116 ? 23.031 -25.841 10.592 1.00 87.94 116 THR A N 1
ATOM 845 C CA . THR A 1 116 ? 24.090 -25.579 9.608 1.00 87.94 116 THR A CA 1
ATOM 846 C C . THR A 1 116 ? 24.724 -26.901 9.202 1.00 87.94 116 THR A C 1
ATOM 848 O O . THR A 1 116 ? 25.095 -27.710 10.053 1.00 87.94 116 THR A O 1
ATOM 851 N N . GLY A 1 117 ? 24.818 -27.136 7.900 1.00 86.62 117 GLY A N 1
ATOM 852 C CA . GLY A 1 117 ? 25.209 -28.408 7.312 1.00 86.62 117 GLY A CA 1
ATOM 853 C C . GLY A 1 117 ? 25.725 -28.236 5.889 1.00 86.62 117 GLY A C 1
ATOM 854 O O . GLY A 1 117 ? 26.256 -27.185 5.532 1.00 86.62 117 GLY A O 1
ATOM 855 N N . TYR A 1 118 ? 25.564 -29.273 5.073 1.00 84.38 118 TYR A N 1
ATOM 856 C CA . TYR A 1 118 ? 25.972 -29.251 3.670 1.00 84.38 118 TYR A CA 1
ATOM 857 C C . TYR A 1 118 ? 24.862 -29.767 2.767 1.00 84.38 118 TYR A C 1
ATOM 859 O O . TYR A 1 118 ? 24.175 -30.723 3.118 1.00 84.38 118 TYR A O 1
ATOM 867 N N . MET A 1 119 ? 24.733 -29.192 1.577 1.00 79.62 119 MET A N 1
ATOM 868 C CA . MET A 1 119 ? 23.975 -29.796 0.491 1.00 79.62 119 MET A CA 1
ATOM 869 C C . MET A 1 119 ? 24.876 -30.749 -0.291 1.00 79.62 119 MET A C 1
ATOM 871 O O . MET A 1 119 ? 25.958 -30.380 -0.751 1.00 79.62 119 MET A O 1
ATOM 875 N N . ALA A 1 120 ? 24.415 -31.987 -0.450 1.00 72.50 120 ALA A N 1
ATOM 876 C CA . ALA A 1 120 ? 25.074 -33.009 -1.250 1.00 72.50 120 ALA A CA 1
ATOM 877 C C . ALA A 1 120 ? 24.028 -33.731 -2.101 1.00 72.50 120 ALA A C 1
ATOM 879 O O . ALA A 1 120 ? 23.128 -34.370 -1.559 1.00 72.50 120 ALA A O 1
ATOM 880 N N . ARG A 1 121 ? 24.135 -33.630 -3.435 1.00 67.50 121 ARG A N 1
ATOM 881 C CA . ARG A 1 121 ? 23.214 -34.283 -4.393 1.00 67.50 121 ARG A CA 1
ATOM 882 C C . ARG A 1 121 ? 21.725 -34.027 -4.078 1.00 67.50 121 ARG A C 1
ATOM 884 O O . ARG A 1 121 ? 20.926 -34.956 -4.045 1.00 67.50 121 ARG A O 1
ATOM 891 N N . GLY A 1 122 ? 21.371 -32.770 -3.794 1.00 69.62 122 GLY A N 1
ATOM 892 C CA . GLY A 1 122 ? 19.991 -32.362 -3.491 1.00 69.62 122 GLY A CA 1
ATOM 893 C C . GLY A 1 122 ? 19.498 -32.716 -2.083 1.00 69.62 122 GLY A C 1
ATOM 894 O O . GLY A 1 122 ? 18.312 -32.577 -1.802 1.00 69.62 122 GLY A O 1
ATOM 895 N N . GLN A 1 123 ? 20.379 -33.166 -1.185 1.00 76.19 123 GLN A N 1
ATOM 896 C CA . GLN A 1 123 ? 20.019 -33.521 0.187 1.00 76.19 123 GLN A CA 1
ATOM 897 C C . GLN A 1 123 ? 20.787 -32.699 1.211 1.00 76.19 123 GLN A C 1
ATOM 899 O O . GLN A 1 123 ? 21.993 -32.491 1.076 1.00 76.19 123 GLN A O 1
ATOM 904 N N . PHE A 1 124 ? 20.088 -32.303 2.274 1.00 85.50 124 PHE A N 1
ATOM 905 C CA . PHE A 1 124 ? 20.691 -31.613 3.403 1.00 85.50 124 PHE A CA 1
ATOM 906 C C . PHE A 1 124 ? 21.316 -32.613 4.387 1.00 85.50 124 PHE A C 1
ATOM 908 O O . PHE A 1 124 ? 20.626 -33.449 4.983 1.00 85.50 124 PHE A O 1
ATOM 915 N N . LEU A 1 125 ? 22.635 -32.520 4.550 1.00 86.81 125 LEU A N 1
ATOM 916 C CA . LEU A 1 125 ? 23.433 -33.276 5.506 1.00 86.81 125 LEU A CA 1
ATOM 917 C C . LEU A 1 125 ? 23.651 -32.436 6.767 1.00 86.81 125 LEU A C 1
ATOM 919 O O . LEU A 1 125 ? 24.325 -31.407 6.721 1.00 86.81 125 LEU A O 1
ATOM 923 N N . ALA A 1 126 ? 23.126 -32.898 7.899 1.00 89.06 126 ALA A N 1
ATOM 924 C CA . ALA A 1 126 ? 23.246 -32.222 9.188 1.00 89.06 126 ALA A CA 1
ATOM 925 C C . ALA A 1 126 ? 24.289 -32.911 10.090 1.00 89.06 126 ALA A C 1
ATOM 927 O O . ALA A 1 126 ? 24.431 -34.137 10.028 1.00 89.06 126 ALA A O 1
ATOM 928 N N . PRO A 1 127 ? 25.006 -32.171 10.955 1.00 89.62 127 PRO A N 1
ATOM 929 C CA . PRO A 1 127 ? 25.864 -32.764 11.976 1.00 89.62 127 PRO A CA 1
ATOM 930 C C . PRO A 1 127 ? 25.088 -33.734 12.880 1.00 89.62 127 PRO A C 1
ATOM 932 O O . PRO A 1 127 ? 24.009 -33.409 13.374 1.00 89.62 127 PRO A O 1
ATOM 935 N N . ALA A 1 128 ? 25.640 -34.923 13.128 1.00 84.31 128 ALA A N 1
ATOM 936 C CA . ALA A 1 128 ? 24.924 -35.999 13.814 1.00 84.31 128 ALA A CA 1
ATOM 937 C C . ALA A 1 128 ? 24.479 -35.649 15.247 1.00 84.31 128 ALA A C 1
ATOM 939 O O . ALA A 1 128 ? 23.401 -36.063 15.665 1.00 84.31 128 ALA A O 1
ATOM 940 N N . ARG A 1 129 ? 25.283 -34.888 16.006 1.00 85.25 129 ARG A N 1
ATOM 941 C CA . ARG A 1 129 ? 24.951 -34.523 17.398 1.00 85.25 129 ARG A CA 1
ATOM 942 C C . ARG A 1 129 ? 23.857 -33.463 17.450 1.00 85.25 129 ARG A C 1
ATOM 944 O O . ARG A 1 129 ? 22.952 -33.541 18.272 1.00 85.25 129 ARG A O 1
ATOM 951 N N . GLU A 1 130 ? 23.925 -32.489 16.556 1.00 85.25 130 GLU A N 1
ATOM 952 C CA . GLU A 1 130 ? 22.948 -31.418 16.430 1.00 85.25 130 GLU A CA 1
ATOM 953 C C . GLU A 1 130 ? 21.610 -31.960 15.914 1.00 85.25 130 GLU A C 1
ATOM 955 O O . GLU A 1 130 ? 20.565 -31.572 16.430 1.00 85.25 130 GLU A O 1
ATOM 960 N N . LEU A 1 131 ? 21.643 -32.918 14.981 1.00 85.94 131 LEU A N 1
ATOM 961 C CA . LEU A 1 131 ? 20.462 -33.654 14.536 1.00 85.94 131 LEU A CA 1
ATOM 962 C C . LEU A 1 131 ? 19.838 -34.465 15.679 1.00 85.94 131 LEU A C 1
ATOM 964 O O . LEU A 1 131 ? 18.628 -34.410 15.876 1.00 85.94 131 LEU A O 1
ATOM 968 N N . ALA A 1 132 ? 20.660 -35.166 16.467 1.00 82.88 132 ALA A N 1
ATOM 969 C CA . ALA A 1 132 ? 20.193 -35.899 17.638 1.00 82.88 132 ALA A CA 1
ATOM 970 C C . ALA A 1 132 ? 19.528 -34.975 18.665 1.00 82.88 132 ALA A C 1
ATOM 972 O O . ALA A 1 132 ? 18.448 -35.284 19.148 1.00 82.88 132 ALA A O 1
ATOM 973 N N . ARG A 1 133 ? 20.108 -33.801 18.931 1.00 85.06 133 ARG A N 1
ATOM 974 C CA . ARG A 1 133 ? 19.517 -32.803 19.832 1.00 85.06 133 ARG A CA 1
ATOM 975 C C . ARG A 1 133 ? 18.156 -32.304 19.338 1.00 85.06 133 ARG A C 1
ATOM 977 O O . ARG A 1 133 ? 17.230 -32.236 20.133 1.00 85.06 133 ARG A O 1
ATOM 984 N N . VAL A 1 134 ? 18.036 -31.958 18.053 1.00 79.56 134 VAL A N 1
ATOM 985 C CA . VAL A 1 134 ? 16.781 -31.437 17.470 1.00 79.56 134 VAL A CA 1
ATOM 986 C C . VAL A 1 134 ? 15.669 -32.483 17.466 1.00 79.56 134 VAL A C 1
ATOM 988 O O . VAL A 1 134 ? 14.504 -32.138 17.620 1.00 79.56 134 VAL A O 1
ATOM 991 N N . LEU A 1 135 ? 16.024 -33.757 17.311 1.00 78.50 135 LEU A N 1
ATOM 992 C CA . LEU A 1 135 ? 15.067 -34.860 17.252 1.00 78.50 135 LEU A CA 1
ATOM 993 C C . LEU A 1 135 ? 14.905 -35.609 18.586 1.00 78.50 135 LEU A C 1
ATOM 995 O O . LEU A 1 135 ? 14.201 -36.611 18.629 1.00 78.50 135 LEU A O 1
ATOM 999 N N . GLY A 1 136 ? 15.560 -35.161 19.664 1.00 77.50 136 GLY A N 1
ATOM 1000 C CA . GLY A 1 136 ? 15.498 -35.817 20.977 1.00 77.50 136 GLY A CA 1
ATOM 1001 C C . GLY A 1 136 ? 16.115 -37.225 21.021 1.00 77.50 136 GLY A C 1
ATOM 1002 O O . GLY A 1 136 ? 15.663 -38.076 21.782 1.00 77.50 136 GLY A O 1
ATOM 1003 N N . LEU A 1 137 ? 17.126 -37.501 20.195 1.00 80.88 137 LEU A N 1
ATOM 1004 C CA . LEU A 1 137 ? 17.759 -38.817 20.050 1.00 80.88 137 LEU A CA 1
ATOM 1005 C C . LEU A 1 137 ? 18.959 -38.977 20.986 1.00 80.88 137 LEU A C 1
ATOM 1007 O O . LEU A 1 137 ? 19.718 -38.034 21.220 1.00 80.88 137 LEU A O 1
ATOM 1011 N N . GLN A 1 138 ? 19.218 -40.212 21.416 1.00 79.81 138 GLN A N 1
ATOM 1012 C CA . GLN A 1 138 ? 20.525 -40.564 21.970 1.00 79.81 138 GLN A CA 1
ATOM 1013 C C . GLN A 1 138 ? 21.531 -40.750 20.832 1.00 79.81 138 GLN A C 1
ATOM 1015 O O . GLN A 1 138 ? 21.220 -41.395 19.828 1.00 79.81 138 GLN A O 1
ATOM 1020 N N . VAL A 1 139 ? 22.740 -40.209 20.998 1.00 88.94 139 VAL A N 1
ATOM 1021 C CA . VAL A 1 139 ? 23.833 -40.330 20.027 1.00 88.94 139 VAL A CA 1
ATOM 1022 C C . VAL A 1 139 ? 25.086 -40.892 20.683 1.00 88.94 139 VAL A C 1
ATOM 1024 O O . VAL A 1 139 ? 25.569 -40.373 21.687 1.00 88.94 139 VAL A O 1
ATOM 1027 N N . GLU A 1 140 ? 25.642 -41.935 20.080 1.00 87.31 140 GLU A N 1
ATOM 1028 C CA . GLU A 1 140 ? 26.862 -42.599 20.530 1.00 87.31 140 GLU A CA 1
ATOM 1029 C C . GLU A 1 140 ? 27.877 -42.650 19.383 1.00 87.31 140 GLU A C 1
ATOM 1031 O O . GLU A 1 140 ? 27.526 -42.896 18.227 1.00 87.31 140 GLU A O 1
ATOM 1036 N N . TRP A 1 141 ? 29.150 -42.412 19.698 1.00 87.12 141 TRP A N 1
ATOM 1037 C CA . TRP A 1 141 ? 30.252 -42.585 18.756 1.00 87.12 141 TRP A CA 1
ATOM 1038 C C . TRP A 1 141 ? 31.124 -43.765 19.175 1.00 87.12 141 TRP A C 1
ATOM 1040 O O . TRP A 1 141 ? 31.789 -43.717 20.210 1.00 87.12 141 TRP A O 1
ATOM 1050 N N . GLN A 1 142 ? 31.174 -44.789 18.330 1.00 84.94 142 GLN A N 1
ATOM 1051 C CA . GLN A 1 142 ? 31.993 -45.978 18.526 1.00 84.94 142 GLN A CA 1
ATOM 1052 C C . GLN A 1 142 ? 33.337 -45.778 17.830 1.00 84.94 142 GLN A C 1
ATOM 1054 O O . GLN A 1 142 ? 33.472 -45.862 16.605 1.00 84.94 142 GLN A O 1
ATOM 1059 N N . HIS A 1 143 ? 34.343 -45.412 18.627 1.00 77.38 143 HIS A N 1
ATOM 1060 C CA . HIS A 1 143 ? 35.589 -44.860 18.105 1.00 77.38 143 HIS A CA 1
ATOM 1061 C C . HIS A 1 143 ? 36.419 -45.871 17.298 1.00 77.38 143 HIS A C 1
ATOM 1063 O O . HIS A 1 143 ? 37.057 -45.475 16.310 1.00 77.38 143 HIS A O 1
ATOM 1069 N N . LYS A 1 144 ? 36.416 -47.145 17.702 1.00 72.75 144 LYS A N 1
ATOM 1070 C CA . LYS A 1 144 ? 37.208 -48.213 17.079 1.00 72.75 144 LYS A CA 1
ATOM 1071 C C . LYS A 1 144 ? 36.625 -48.609 15.719 1.00 72.75 144 LYS A C 1
ATOM 1073 O O . LYS A 1 144 ? 37.364 -48.733 14.746 1.00 72.75 144 LYS A O 1
ATOM 1078 N N . GLU A 1 145 ? 35.304 -48.669 15.628 1.00 80.06 145 GLU A N 1
ATOM 1079 C CA . GLU A 1 145 ? 34.534 -49.075 14.451 1.00 80.06 145 GLU A CA 1
ATOM 1080 C C . GLU A 1 145 ? 34.226 -47.889 13.517 1.00 80.06 145 GLU A C 1
ATOM 1082 O O . GLU A 1 145 ? 33.861 -48.088 12.358 1.00 80.06 145 GLU A O 1
ATOM 1087 N N . LYS A 1 146 ? 34.425 -46.650 13.999 1.00 80.75 146 LYS A N 1
ATOM 1088 C CA . LYS A 1 146 ? 34.071 -45.383 13.328 1.00 80.75 146 LYS A CA 1
ATOM 1089 C C . LYS A 1 146 ? 32.579 -45.297 12.997 1.00 80.75 146 LYS A C 1
ATOM 1091 O O . LYS A 1 146 ? 32.202 -44.801 11.935 1.00 80.75 146 LYS A O 1
ATOM 1096 N N . VAL A 1 147 ? 31.739 -45.776 13.908 1.00 83.12 147 VAL A N 1
ATOM 1097 C CA . VAL A 1 147 ? 30.285 -45.824 13.734 1.00 83.12 147 VAL A CA 1
ATOM 1098 C C . VAL A 1 147 ? 29.623 -44.765 14.609 1.00 83.12 147 VAL A C 1
ATOM 1100 O O . VAL A 1 147 ? 29.928 -44.657 15.795 1.00 83.12 147 VAL A O 1
ATOM 1103 N N . VAL A 1 148 ? 28.708 -43.982 14.034 1.00 88.25 148 VAL A N 1
ATOM 1104 C CA . VAL A 1 148 ? 27.758 -43.175 14.813 1.00 88.25 148 VAL A CA 1
ATOM 1105 C C . VAL A 1 148 ? 26.450 -43.941 14.945 1.00 88.25 148 VAL A C 1
ATOM 1107 O O . VAL A 1 148 ? 25.928 -44.437 13.949 1.00 88.25 148 VAL A O 1
ATOM 1110 N N . VAL A 1 149 ? 25.934 -44.050 16.165 1.00 86.31 149 VAL A N 1
ATOM 1111 C CA . VAL A 1 149 ? 24.688 -44.753 16.487 1.00 86.31 149 VAL A CA 1
ATOM 1112 C C . VAL A 1 149 ? 23.685 -43.742 17.034 1.00 86.31 149 VAL A C 1
ATOM 1114 O O . VAL A 1 149 ? 23.997 -43.001 17.962 1.00 86.31 149 VAL A O 1
ATOM 1117 N N . LEU A 1 150 ? 22.492 -43.707 16.446 1.00 87.25 150 LEU A N 1
ATOM 1118 C CA . LEU A 1 150 ? 21.352 -42.880 16.834 1.00 87.25 150 LEU A CA 1
ATOM 1119 C C . LEU A 1 150 ? 20.227 -43.785 17.340 1.00 87.25 150 LEU A C 1
ATOM 1121 O O . LEU A 1 150 ? 19.891 -44.770 16.678 1.00 87.25 150 LEU A O 1
ATOM 1125 N N . ARG A 1 151 ? 19.631 -43.464 18.493 1.00 81.75 151 ARG A N 1
ATOM 1126 C CA . ARG A 1 151 ? 18.547 -44.264 19.090 1.00 81.75 151 ARG A CA 1
ATOM 1127 C C . ARG A 1 151 ? 17.355 -43.402 19.483 1.00 81.75 151 ARG A C 1
ATOM 1129 O O . ARG A 1 151 ? 17.532 -42.344 20.088 1.00 81.75 151 ARG A O 1
ATOM 1136 N N . HIS A 1 152 ? 16.155 -43.899 19.186 1.00 77.75 152 HIS A N 1
ATOM 1137 C CA . HIS A 1 152 ? 14.890 -43.347 19.668 1.00 77.75 152 HIS A CA 1
ATOM 1138 C C . HIS A 1 152 ? 13.838 -44.451 19.786 1.00 77.75 152 HIS A C 1
ATOM 1140 O O . HIS A 1 152 ? 13.552 -45.157 18.816 1.00 77.75 152 HIS A O 1
ATOM 1146 N N . ALA A 1 153 ? 13.278 -44.605 20.989 1.00 74.56 153 ALA A N 1
ATOM 1147 C CA . ALA A 1 153 ? 12.420 -45.731 21.354 1.00 74.56 153 ALA A CA 1
ATOM 1148 C C . ALA A 1 153 ? 13.063 -47.087 20.973 1.00 74.56 153 ALA A C 1
ATOM 1150 O O . ALA A 1 153 ? 14.196 -47.358 21.370 1.00 74.56 153 ALA A O 1
ATOM 1151 N N . ALA A 1 154 ? 12.365 -47.933 20.206 1.00 72.25 154 ALA A N 1
ATOM 1152 C CA . ALA A 1 154 ? 12.862 -49.239 19.762 1.00 72.25 154 ALA A CA 1
ATOM 1153 C C . ALA A 1 154 ? 13.740 -49.182 18.495 1.00 72.25 154 ALA A C 1
ATOM 1155 O O . ALA A 1 154 ? 14.298 -50.205 18.099 1.00 72.25 154 ALA A O 1
ATOM 1156 N N . THR A 1 155 ? 13.877 -48.015 17.853 1.00 79.12 155 THR A N 1
ATOM 1157 C CA . THR A 1 155 ? 14.597 -47.891 16.582 1.00 79.12 155 THR A CA 1
ATOM 1158 C C . THR A 1 155 ? 16.039 -47.442 16.796 1.00 79.12 155 THR A C 1
ATOM 1160 O O . THR A 1 155 ? 16.314 -46.431 17.445 1.00 79.12 155 THR A O 1
ATOM 1163 N N . THR A 1 156 ? 16.976 -48.188 16.211 1.00 83.31 156 THR A N 1
ATOM 1164 C CA . THR A 1 156 ? 18.406 -47.863 16.177 1.00 83.31 156 THR A CA 1
ATOM 1165 C C . THR A 1 156 ? 18.855 -47.663 14.737 1.00 83.31 156 THR A C 1
ATOM 1167 O O . THR A 1 156 ? 18.699 -48.562 13.913 1.00 83.31 156 THR A O 1
ATOM 1170 N N . VAL A 1 157 ? 19.463 -46.515 14.447 1.00 86.94 157 VAL A N 1
ATOM 1171 C CA . VAL A 1 157 ? 20.087 -46.218 13.154 1.00 86.94 157 VAL A CA 1
ATOM 1172 C C . VAL A 1 157 ? 21.587 -46.055 13.367 1.00 86.94 157 VAL A C 1
ATOM 1174 O O . VAL A 1 157 ? 21.998 -45.235 14.185 1.00 86.94 157 VAL A O 1
ATOM 1177 N N . SER A 1 158 ? 22.423 -46.804 12.652 1.00 86.25 158 SER A N 1
ATOM 1178 C CA . SER A 1 158 ? 23.879 -46.656 12.725 1.00 86.25 158 SER A CA 1
ATOM 1179 C C . SER A 1 158 ? 24.499 -46.374 11.361 1.00 86.25 158 SER A C 1
ATOM 1181 O O . SER A 1 158 ? 24.069 -46.909 10.344 1.00 86.25 158 SER A O 1
ATOM 1183 N N . PHE A 1 159 ? 25.515 -45.510 11.345 1.00 87.19 159 PHE A N 1
ATOM 1184 C CA . PHE A 1 159 ? 26.263 -45.138 10.146 1.00 87.19 159 PHE A CA 1
ATOM 1185 C C . PHE A 1 159 ? 27.746 -45.401 10.366 1.00 87.19 159 PHE A C 1
ATOM 1187 O O . PHE A 1 159 ? 28.362 -44.803 11.254 1.00 87.19 159 PHE A O 1
ATOM 1194 N N . ASN A 1 160 ? 28.339 -46.249 9.529 1.00 82.88 160 ASN A N 1
ATOM 1195 C CA . ASN A 1 160 ? 29.779 -46.437 9.500 1.00 82.88 160 ASN A CA 1
ATOM 1196 C C . ASN A 1 160 ? 30.421 -45.337 8.652 1.00 82.88 160 ASN A C 1
ATOM 1198 O O . ASN A 1 160 ? 30.266 -45.279 7.433 1.00 82.88 160 ASN A O 1
ATOM 1202 N N . ALA A 1 161 ? 31.176 -44.461 9.302 1.00 72.56 161 ALA A N 1
ATOM 1203 C CA . ALA A 1 161 ? 31.758 -43.289 8.670 1.00 72.56 161 ALA A CA 1
ATOM 1204 C C . ALA A 1 161 ? 32.945 -43.618 7.738 1.00 72.56 161 ALA A C 1
ATOM 1206 O O . ALA A 1 161 ? 33.394 -42.745 6.997 1.00 72.56 161 ALA A O 1
ATOM 1207 N N . ARG A 1 162 ? 33.458 -44.859 7.774 1.00 71.12 162 ARG A N 1
ATOM 1208 C CA . ARG A 1 162 ? 34.531 -45.353 6.898 1.00 71.12 162 ARG A CA 1
ATOM 1209 C C . ARG A 1 162 ? 33.979 -46.089 5.679 1.00 71.12 162 ARG A C 1
ATOM 1211 O O . ARG A 1 162 ? 34.410 -45.796 4.571 1.00 71.12 162 ARG A O 1
ATOM 1218 N N . SER A 1 163 ? 33.073 -47.047 5.874 1.00 71.06 163 SER A N 1
ATOM 1219 C CA . SER A 1 163 ? 32.509 -47.831 4.764 1.00 71.06 163 SER A CA 1
ATOM 1220 C C . SER A 1 163 ? 31.315 -47.151 4.089 1.00 71.06 163 SER A C 1
ATOM 1222 O O . SER A 1 163 ? 30.956 -47.522 2.978 1.00 71.06 163 SER A O 1
ATOM 1224 N N . GLY A 1 164 ? 30.697 -46.156 4.736 1.00 72.00 164 GLY A N 1
ATOM 1225 C CA . GLY A 1 164 ? 29.457 -45.527 4.274 1.00 72.00 164 GLY A CA 1
ATOM 1226 C C . GLY A 1 164 ? 28.205 -46.381 4.502 1.00 72.00 164 GLY A C 1
ATOM 1227 O O . GLY A 1 164 ? 27.120 -45.962 4.110 1.00 72.00 164 GLY A O 1
ATOM 1228 N N . GLN A 1 165 ? 28.353 -47.550 5.133 1.00 77.00 165 GLN A N 1
ATOM 1229 C CA . GLN A 1 165 ? 27.267 -48.487 5.417 1.00 77.00 165 GLN A CA 1
ATOM 1230 C C . GLN A 1 165 ? 26.286 -47.919 6.449 1.00 77.00 165 GLN A C 1
ATOM 1232 O O . GLN A 1 165 ? 26.702 -47.268 7.415 1.00 77.00 165 GLN A O 1
ATOM 1237 N N . VAL A 1 166 ? 24.995 -48.204 6.257 1.00 83.25 166 VAL A N 1
ATOM 1238 C CA . VAL A 1 166 ? 23.906 -47.751 7.129 1.00 83.25 166 VAL A CA 1
ATOM 1239 C C . VAL A 1 166 ? 23.057 -48.933 7.563 1.00 83.25 166 VAL A C 1
ATOM 1241 O O . VAL A 1 166 ? 22.602 -49.709 6.729 1.00 83.25 166 VAL A O 1
ATOM 1244 N N . MET A 1 167 ? 22.821 -49.052 8.867 1.00 77.62 167 MET A N 1
ATOM 1245 C CA . MET A 1 167 ? 21.973 -50.094 9.440 1.00 77.62 167 MET A CA 1
ATOM 1246 C C . MET A 1 167 ? 20.776 -49.453 10.137 1.00 77.62 167 MET A C 1
ATOM 1248 O O . MET A 1 167 ? 20.944 -48.516 10.916 1.00 77.62 167 MET A O 1
ATOM 1252 N N . VAL A 1 168 ? 19.580 -49.992 9.912 1.00 84.38 168 VAL A N 1
ATOM 1253 C CA . VAL A 1 168 ? 18.372 -49.669 10.684 1.00 84.38 168 VAL A CA 1
ATOM 1254 C C . VAL A 1 168 ? 17.911 -50.957 11.352 1.00 84.38 168 VAL A C 1
ATOM 1256 O O . VAL A 1 168 ? 17.630 -51.940 10.675 1.00 84.38 168 VAL A O 1
ATOM 1259 N N . ASN A 1 169 ? 17.889 -50.981 12.685 1.00 83.19 169 ASN A N 1
ATOM 1260 C CA . ASN A 1 169 ? 17.547 -52.160 13.492 1.00 83.19 169 ASN A CA 1
ATOM 1261 C C . ASN A 1 169 ? 18.351 -53.417 13.108 1.00 83.19 169 ASN A C 1
ATOM 1263 O O . ASN A 1 169 ? 17.799 -54.506 12.989 1.00 83.19 169 ASN A O 1
ATOM 1267 N N . ALA A 1 170 ? 19.663 -53.246 12.904 1.00 72.19 170 ALA A N 1
ATOM 1268 C CA . ALA A 1 170 ? 20.600 -54.292 12.475 1.00 72.19 170 ALA A CA 1
ATOM 1269 C C . ALA A 1 170 ? 20.332 -54.898 11.079 1.00 72.19 170 ALA A C 1
ATOM 1271 O O . ALA A 1 170 ? 20.982 -55.874 10.711 1.00 72.19 170 ALA A O 1
ATOM 1272 N N . VAL A 1 171 ? 19.469 -54.276 10.269 1.00 70.56 171 VAL A N 1
ATOM 1273 C CA . VAL A 1 171 ? 19.294 -54.586 8.844 1.00 70.56 171 VAL A CA 1
ATOM 1274 C C . VAL A 1 171 ? 19.992 -53.518 8.008 1.00 70.56 171 VAL A C 1
ATOM 1276 O O . VAL A 1 171 ? 19.794 -52.323 8.236 1.00 70.56 171 VAL A O 1
ATOM 1279 N N . GLU A 1 172 ? 20.812 -53.939 7.049 1.00 80.19 172 GLU A N 1
ATOM 1280 C CA . GLU A 1 172 ? 21.494 -53.023 6.134 1.00 80.19 172 GLU A CA 1
ATOM 1281 C C . GLU A 1 172 ? 20.488 -52.319 5.220 1.00 80.19 172 GLU A C 1
ATOM 1283 O O . GLU A 1 172 ? 19.574 -52.941 4.680 1.00 80.19 172 GLU A O 1
ATOM 1288 N N . GLN A 1 173 ? 20.647 -51.006 5.070 1.00 74.69 173 GLN A N 1
ATOM 1289 C CA . GLN A 1 173 ? 19.781 -50.164 4.256 1.00 74.69 173 GLN A CA 1
ATOM 1290 C C . GLN A 1 173 ? 20.596 -49.434 3.199 1.00 74.69 173 GLN A C 1
ATOM 1292 O O . GLN A 1 173 ? 21.676 -48.902 3.468 1.00 74.69 173 GLN A O 1
ATOM 1297 N N . GLN A 1 174 ? 20.036 -49.340 1.995 1.00 67.62 174 GLN A N 1
ATOM 1298 C CA . GLN A 1 174 ? 20.603 -48.492 0.960 1.00 67.62 174 GLN A CA 1
ATOM 1299 C C . GLN A 1 174 ? 20.297 -47.032 1.306 1.00 67.62 174 GLN A C 1
ATOM 1301 O O . GLN A 1 174 ? 19.140 -46.616 1.351 1.00 67.62 174 GLN A O 1
ATOM 1306 N N . ALA A 1 175 ? 21.339 -46.252 1.585 1.00 64.00 175 ALA A N 1
ATOM 1307 C CA . ALA A 1 175 ? 21.197 -44.885 2.065 1.00 64.00 175 ALA A CA 1
ATOM 1308 C C . ALA A 1 175 ? 22.158 -43.925 1.348 1.00 64.00 175 ALA A C 1
ATOM 1310 O O . ALA A 1 175 ? 23.232 -44.334 0.891 1.00 64.00 175 ALA A O 1
ATOM 1311 N N . PRO A 1 176 ? 21.815 -42.628 1.268 1.00 62.62 176 PRO A N 1
ATOM 1312 C CA . PRO A 1 176 ? 22.751 -41.611 0.817 1.00 62.62 176 PRO A CA 1
ATOM 1313 C C . PRO A 1 176 ? 23.967 -41.549 1.745 1.00 62.62 176 PRO A C 1
ATOM 1315 O O . PRO A 1 176 ? 23.845 -41.640 2.967 1.00 62.62 176 PRO A O 1
ATOM 1318 N N . ALA A 1 177 ? 25.155 -41.402 1.162 1.00 59.62 177 ALA A N 1
ATOM 1319 C CA . ALA A 1 177 ? 26.392 -41.614 1.897 1.00 59.62 177 ALA A CA 1
ATOM 1320 C C . ALA A 1 177 ? 26.631 -40.537 2.974 1.00 59.62 177 ALA A C 1
ATOM 1322 O O . ALA A 1 177 ? 26.729 -39.347 2.667 1.00 59.62 177 ALA A O 1
ATOM 1323 N N . ALA A 1 178 ? 26.802 -40.972 4.226 1.00 65.69 178 ALA A N 1
ATOM 1324 C CA . ALA A 1 178 ? 27.288 -40.124 5.311 1.00 65.69 178 ALA A CA 1
ATOM 1325 C C . ALA A 1 178 ? 28.703 -39.592 5.008 1.00 65.69 178 ALA A C 1
ATOM 1327 O O . ALA A 1 178 ? 29.464 -40.172 4.218 1.00 65.69 178 ALA A O 1
ATOM 1328 N N . ARG A 1 179 ? 29.065 -38.459 5.621 1.00 70.62 179 ARG A N 1
ATOM 1329 C CA . ARG A 1 179 ? 30.352 -37.789 5.375 1.00 70.62 179 ARG A CA 1
ATOM 1330 C C . ARG A 1 179 ? 31.049 -37.406 6.672 1.00 70.62 179 ARG A C 1
ATOM 1332 O O . ARG A 1 179 ? 30.415 -36.922 7.605 1.00 70.62 179 ARG A O 1
ATOM 1339 N N . LEU A 1 180 ? 32.367 -37.584 6.698 1.00 67.19 180 LEU A N 1
ATOM 1340 C CA . LEU A 1 180 ? 33.239 -36.989 7.705 1.00 67.19 180 LEU A CA 1
ATOM 1341 C C . LEU A 1 180 ? 33.796 -35.683 7.152 1.00 67.19 180 LEU A C 1
ATOM 1343 O O . LEU A 1 180 ? 34.471 -35.686 6.126 1.00 67.19 180 LEU A O 1
ATOM 1347 N N . ALA A 1 181 ? 33.530 -34.578 7.839 1.00 66.38 181 ALA A N 1
ATOM 1348 C CA . ALA A 1 181 ? 34.099 -33.277 7.510 1.00 66.38 181 ALA A CA 1
ATOM 1349 C C . ALA A 1 181 ? 34.472 -32.549 8.806 1.00 66.38 181 ALA A C 1
ATOM 1351 O O . ALA A 1 181 ? 33.685 -32.515 9.751 1.00 66.38 181 ALA A O 1
ATOM 1352 N N . GLY A 1 182 ? 35.695 -32.013 8.886 1.00 63.22 182 GLY A N 1
ATOM 1353 C CA . GLY A 1 182 ? 36.154 -31.249 10.056 1.00 63.22 182 GLY A CA 1
ATOM 1354 C C . GLY A 1 182 ? 36.053 -32.000 11.395 1.00 63.22 182 GLY A C 1
ATOM 1355 O O . GLY A 1 182 ? 35.724 -31.398 12.412 1.00 63.22 182 GLY A O 1
ATOM 1356 N N . GLY A 1 183 ? 36.255 -33.324 11.402 1.00 66.69 183 GLY A N 1
ATOM 1357 C CA . GLY A 1 183 ? 36.166 -34.151 12.615 1.00 66.69 183 GLY A CA 1
ATOM 1358 C C . GLY A 1 183 ? 34.742 -34.449 13.112 1.00 66.69 183 GLY A C 1
ATOM 1359 O O . GLY A 1 183 ? 34.587 -35.017 14.192 1.00 66.69 183 GLY A O 1
ATOM 1360 N N . ARG A 1 184 ? 33.702 -34.098 12.342 1.00 74.88 184 ARG A N 1
ATOM 1361 C CA . ARG A 1 184 ? 32.289 -34.367 12.656 1.00 74.88 184 ARG A CA 1
ATOM 1362 C C . ARG A 1 184 ? 31.655 -35.267 11.593 1.00 74.88 184 ARG A C 1
ATOM 1364 O O . ARG A 1 184 ? 32.006 -35.185 10.415 1.00 74.88 184 ARG A O 1
ATOM 1371 N N . SER A 1 185 ? 30.708 -36.104 12.014 1.00 80.88 185 SER A N 1
ATOM 1372 C CA . SER A 1 185 ? 29.883 -36.917 11.111 1.00 80.88 185 SER A CA 1
ATOM 1373 C C . SER A 1 185 ? 28.640 -36.142 10.682 1.00 80.88 185 SER A C 1
ATOM 1375 O O . SER A 1 185 ? 27.911 -35.634 11.534 1.00 80.88 185 SER A O 1
ATOM 1377 N N . PHE A 1 186 ? 28.388 -36.092 9.377 1.00 84.69 186 PHE A N 1
ATOM 1378 C CA . PHE A 1 186 ? 27.232 -35.453 8.751 1.00 84.69 186 PHE A CA 1
ATOM 1379 C C . PHE A 1 186 ? 26.325 -36.511 8.128 1.00 84.69 186 PHE A C 1
ATOM 1381 O O . PHE A 1 186 ? 26.792 -37.361 7.362 1.00 84.69 186 PHE A O 1
ATOM 1388 N N . LEU A 1 187 ? 25.038 -36.453 8.469 1.00 87.50 187 LEU A N 1
ATOM 1389 C CA . LEU A 1 187 ? 24.038 -37.468 8.148 1.00 87.50 187 LEU A CA 1
ATOM 1390 C C . LEU A 1 187 ? 22.873 -36.854 7.352 1.00 87.50 187 LEU A C 1
ATOM 1392 O O . LEU A 1 187 ? 22.491 -35.717 7.642 1.00 87.50 187 LEU A O 1
ATOM 1396 N N . PRO A 1 188 ? 22.276 -37.571 6.378 1.00 86.94 188 PRO A N 1
ATOM 1397 C CA . PRO A 1 188 ? 21.145 -37.054 5.610 1.00 86.94 188 PRO A CA 1
ATOM 1398 C C . PRO A 1 188 ? 19.898 -36.913 6.488 1.00 86.94 188 PRO A C 1
ATOM 1400 O O . PRO A 1 188 ? 19.339 -37.909 6.953 1.00 86.94 188 PRO A O 1
ATOM 1403 N N . LEU A 1 189 ? 19.440 -35.675 6.690 1.00 87.69 189 LEU A N 1
ATOM 1404 C CA . LEU A 1 189 ? 18.380 -35.362 7.655 1.00 87.69 189 LEU A CA 1
ATOM 1405 C C . LEU A 1 1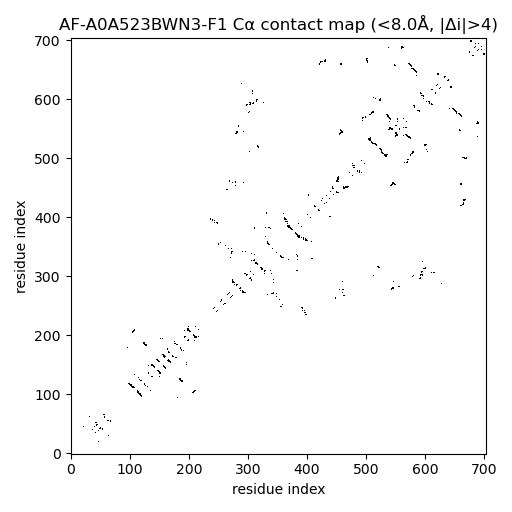89 ? 17.072 -36.094 7.336 1.00 87.69 189 LEU A C 1
ATOM 1407 O O . LEU A 1 189 ? 16.497 -36.732 8.215 1.00 87.69 189 LEU A O 1
ATOM 1411 N N . ARG A 1 190 ? 16.633 -36.059 6.070 1.00 84.88 190 ARG A N 1
ATOM 1412 C CA . ARG A 1 190 ? 15.392 -36.719 5.626 1.00 84.88 190 ARG A CA 1
ATOM 1413 C C . ARG A 1 190 ? 15.435 -38.235 5.834 1.00 84.88 190 ARG A C 1
ATOM 1415 O O . ARG A 1 190 ? 14.437 -38.812 6.243 1.00 84.88 190 ARG A O 1
ATOM 1422 N N . PHE A 1 191 ? 16.579 -38.875 5.583 1.00 84.00 191 PHE A N 1
ATOM 1423 C CA . PHE A 1 191 ? 16.720 -40.322 5.766 1.00 84.00 191 PHE A CA 1
ATOM 1424 C C . PHE A 1 191 ? 16.614 -40.704 7.246 1.00 84.00 191 PHE A C 1
ATOM 1426 O O . PHE A 1 191 ? 15.840 -41.591 7.592 1.00 84.00 191 PHE A O 1
ATOM 1433 N N . VAL A 1 192 ? 17.349 -40.005 8.119 1.00 84.94 192 VAL A N 1
ATOM 1434 C CA . VAL A 1 192 ? 17.313 -40.255 9.568 1.00 84.94 192 VAL A CA 1
ATOM 1435 C C . VAL A 1 192 ? 15.910 -40.005 10.125 1.00 84.94 192 VAL A C 1
ATOM 1437 O O . VAL A 1 192 ? 15.403 -40.834 10.871 1.00 84.94 192 VAL A O 1
ATOM 1440 N N . ALA A 1 193 ? 15.252 -38.915 9.722 1.00 82.19 193 ALA A N 1
ATOM 1441 C CA . ALA A 1 193 ? 13.894 -38.597 10.158 1.00 82.19 193 ALA A CA 1
ATOM 1442 C C . ALA A 1 193 ? 12.871 -39.665 9.715 1.00 82.19 193 ALA A C 1
ATOM 1444 O O . ALA A 1 193 ? 12.109 -40.157 10.547 1.00 82.19 193 ALA A O 1
ATOM 1445 N N . ASN A 1 194 ? 12.908 -40.099 8.449 1.00 78.50 194 ASN A N 1
ATOM 1446 C CA . ASN A 1 194 ? 12.023 -41.154 7.940 1.00 78.50 194 ASN A CA 1
ATOM 1447 C C . ASN A 1 194 ? 12.265 -42.505 8.633 1.00 78.50 194 ASN A C 1
ATOM 1449 O O . ASN A 1 194 ? 11.309 -43.174 9.018 1.00 78.50 194 ASN A O 1
ATOM 1453 N N . ALA A 1 195 ? 13.530 -42.900 8.833 1.00 78.00 195 ALA A N 1
ATOM 1454 C CA . ALA A 1 195 ? 13.883 -44.157 9.502 1.00 78.00 195 ALA A CA 1
ATOM 1455 C C . ALA A 1 195 ? 13.372 -44.214 10.953 1.00 78.00 195 ALA A C 1
ATOM 1457 O O . ALA A 1 195 ? 13.129 -45.294 11.484 1.00 78.00 195 ALA A O 1
ATOM 1458 N N . LEU A 1 196 ? 13.181 -43.050 11.579 1.00 72.69 196 LEU A N 1
ATOM 1459 C CA . LEU A 1 196 ? 12.661 -42.896 12.936 1.00 72.69 196 LEU A CA 1
ATOM 1460 C C . LEU A 1 196 ? 11.142 -42.647 12.983 1.00 72.69 196 LEU A C 1
ATOM 1462 O O . LEU A 1 196 ? 10.595 -42.446 14.065 1.00 72.69 196 LEU A O 1
ATOM 1466 N N . GLY A 1 197 ? 10.458 -42.692 11.833 1.00 69.44 197 GLY A N 1
ATOM 1467 C CA . GLY A 1 197 ? 8.998 -42.600 11.742 1.00 69.44 197 GLY A CA 1
ATOM 1468 C C . GLY A 1 197 ? 8.436 -41.178 11.672 1.00 69.44 197 GLY A C 1
ATOM 1469 O O . GLY A 1 197 ? 7.254 -40.984 11.949 1.00 69.44 197 GLY A O 1
ATOM 1470 N N . TYR A 1 198 ? 9.246 -40.183 11.310 1.00 76.88 198 TYR A N 1
ATOM 1471 C CA . TYR A 1 198 ? 8.756 -38.835 11.017 1.00 76.88 198 TYR A CA 1
ATOM 1472 C C . TYR A 1 198 ? 8.342 -38.710 9.547 1.00 76.88 198 TYR A C 1
ATOM 1474 O O . TYR A 1 198 ? 9.033 -39.206 8.660 1.00 76.88 198 TYR A O 1
ATOM 1482 N N . GLY A 1 199 ? 7.252 -37.991 9.283 1.00 70.50 199 GLY A N 1
ATOM 1483 C CA . GLY A 1 199 ? 6.944 -37.471 7.952 1.00 70.50 199 GLY A CA 1
ATOM 1484 C C . GLY A 1 199 ? 7.797 -36.236 7.663 1.00 70.50 199 GLY A C 1
ATOM 1485 O O . GLY A 1 199 ? 7.916 -35.362 8.522 1.00 70.50 199 GLY A O 1
ATOM 1486 N N . VAL A 1 200 ? 8.400 -36.166 6.473 1.00 77.56 200 VAL A N 1
ATOM 1487 C CA . VAL A 1 200 ? 9.340 -35.099 6.086 1.00 77.56 200 VAL A CA 1
ATOM 1488 C C . VAL A 1 200 ? 8.821 -34.337 4.867 1.00 77.56 200 VAL A C 1
ATOM 1490 O O . VAL A 1 200 ? 9.004 -34.790 3.729 1.00 77.56 200 VAL A O 1
ATOM 1493 N N . SER A 1 201 ? 8.264 -33.144 5.074 1.00 69.44 201 SER A N 1
ATOM 1494 C CA . SER A 1 201 ? 7.984 -32.204 3.984 1.00 69.44 201 SER A CA 1
ATOM 1495 C C . SER A 1 201 ? 9.089 -31.155 3.884 1.00 69.44 201 SER A C 1
ATOM 1497 O O . SER A 1 201 ? 9.721 -30.784 4.873 1.00 69.44 201 SER A O 1
ATOM 1499 N N . TYR A 1 202 ? 9.387 -30.739 2.659 1.00 66.56 202 TYR A N 1
ATOM 1500 C CA . TYR A 1 202 ? 10.356 -29.686 2.393 1.00 66.56 202 TYR A CA 1
ATOM 1501 C C . TYR A 1 202 ? 9.629 -28.549 1.704 1.00 66.56 202 TYR A C 1
ATOM 1503 O O . TYR A 1 202 ? 8.986 -28.769 0.681 1.00 66.56 202 TYR A O 1
ATOM 1511 N N . ASP A 1 203 ? 9.753 -27.372 2.293 1.00 69.50 203 ASP A N 1
ATOM 1512 C CA . ASP A 1 203 ? 9.278 -26.117 1.755 1.00 69.50 203 ASP A CA 1
ATOM 1513 C C . ASP A 1 203 ? 10.505 -25.246 1.414 1.00 69.50 203 ASP A C 1
ATOM 1515 O O . ASP A 1 203 ? 11.378 -25.065 2.274 1.00 69.50 203 ASP A O 1
ATOM 1519 N N . PRO A 1 204 ? 10.622 -24.725 0.180 1.00 46.12 204 PRO A N 1
ATOM 1520 C CA . PRO A 1 204 ? 11.765 -23.912 -0.235 1.00 46.12 204 PRO A CA 1
ATOM 1521 C C . PRO A 1 204 ? 11.981 -22.636 0.596 1.00 46.12 204 PRO A C 1
ATOM 1523 O O . PRO A 1 204 ? 13.116 -22.167 0.676 1.00 46.12 204 PRO A O 1
ATOM 1526 N N . GLN A 1 205 ? 10.934 -22.099 1.235 1.00 47.28 205 GLN A N 1
ATOM 1527 C CA . GLN A 1 205 ? 10.966 -20.873 2.040 1.00 47.28 205 GLN A CA 1
ATOM 1528 C C . GLN A 1 205 ? 10.937 -21.158 3.554 1.00 47.28 205 GLN A C 1
ATOM 1530 O O . GLN A 1 205 ? 11.668 -20.542 4.332 1.00 47.28 205 GLN A O 1
ATOM 1535 N N . ALA A 1 206 ? 10.129 -22.123 3.998 1.00 55.47 206 ALA A N 1
ATOM 1536 C CA . ALA A 1 206 ? 9.949 -22.472 5.406 1.00 55.47 206 ALA A CA 1
ATOM 1537 C C . ALA A 1 206 ? 10.937 -23.539 5.914 1.00 55.47 206 ALA A C 1
ATOM 1539 O O . ALA A 1 206 ? 11.039 -23.748 7.128 1.00 55.47 206 ALA A O 1
ATOM 1540 N N . GLY A 1 207 ? 11.693 -24.172 5.014 1.00 76.81 207 GLY A N 1
ATOM 1541 C CA . GLY A 1 207 ? 12.673 -25.205 5.322 1.00 76.81 207 GLY A CA 1
ATOM 1542 C C . GLY A 1 207 ? 12.051 -26.598 5.462 1.00 76.81 207 GLY A C 1
ATOM 1543 O O . GLY A 1 207 ? 11.038 -26.923 4.850 1.00 76.81 207 GLY A O 1
ATOM 1544 N N . ILE A 1 208 ? 12.677 -27.482 6.237 1.00 81.00 208 ILE A N 1
ATOM 1545 C CA . ILE A 1 208 ? 12.207 -28.865 6.395 1.00 81.00 208 ILE A CA 1
ATOM 1546 C C . ILE A 1 208 ? 11.231 -28.947 7.569 1.00 81.00 208 ILE A C 1
ATOM 1548 O O . ILE A 1 208 ? 11.587 -28.613 8.695 1.00 81.00 208 ILE A O 1
ATOM 1552 N N . LYS A 1 209 ? 10.021 -29.457 7.347 1.00 83.00 209 LYS A N 1
ATOM 1553 C CA . LYS A 1 209 ? 9.050 -29.730 8.410 1.00 83.00 209 LYS A CA 1
ATOM 1554 C C . LYS A 1 209 ? 8.993 -31.226 8.703 1.00 83.00 209 LYS A C 1
ATOM 1556 O O . LYS A 1 209 ? 8.840 -32.050 7.802 1.00 83.00 209 LYS A O 1
ATOM 1561 N N . LEU A 1 210 ? 9.120 -31.559 9.985 1.00 79.69 210 LEU A N 1
ATOM 1562 C CA . LEU A 1 210 ? 9.077 -32.916 10.512 1.00 79.69 210 LEU A CA 1
ATOM 1563 C C . LEU A 1 210 ? 7.829 -33.084 11.376 1.00 79.69 210 LEU A C 1
ATOM 1565 O O . LEU A 1 210 ? 7.643 -32.375 12.367 1.00 79.69 210 LEU A O 1
ATOM 1569 N N . VAL A 1 211 ? 6.977 -34.034 11.002 1.00 73.50 211 VAL A N 1
ATOM 1570 C CA . VAL A 1 211 ? 5.740 -34.364 11.724 1.00 73.50 211 VAL A CA 1
ATOM 1571 C C . VAL A 1 211 ? 5.818 -35.784 12.271 1.00 73.50 211 VAL A C 1
ATOM 1573 O O . VAL A 1 211 ? 6.328 -36.682 11.606 1.00 73.50 211 VAL A O 1
ATOM 1576 N N . THR A 1 212 ? 5.347 -36.008 13.498 1.00 62.19 212 THR A N 1
ATOM 1577 C CA . THR A 1 212 ? 5.346 -37.350 14.096 1.00 62.19 212 THR A CA 1
ATOM 1578 C C . THR A 1 212 ? 4.306 -38.238 13.408 1.00 62.19 212 THR A C 1
ATOM 1580 O O . THR A 1 212 ? 3.247 -37.763 12.991 1.00 62.19 212 THR A O 1
ATOM 1583 N N . ALA A 1 213 ? 4.557 -39.548 13.334 1.00 51.50 213 ALA A N 1
ATOM 1584 C CA . ALA A 1 213 ? 3.585 -40.504 12.795 1.00 51.50 213 ALA A CA 1
ATOM 1585 C C . ALA A 1 213 ? 2.209 -40.451 13.496 1.00 51.50 213 ALA A C 1
ATOM 1587 O O . ALA A 1 213 ? 1.206 -40.791 12.876 1.00 51.50 213 ALA A O 1
ATOM 1588 N N . ALA A 1 214 ? 2.141 -40.011 14.759 1.00 42.88 214 ALA A N 1
ATOM 1589 C CA . ALA A 1 214 ? 0.887 -39.853 15.498 1.00 42.88 214 ALA A CA 1
ATOM 1590 C C . ALA A 1 214 ? 0.049 -38.659 14.997 1.00 42.88 214 ALA A C 1
ATOM 1592 O O . ALA A 1 214 ? -1.154 -38.805 14.801 1.00 42.88 214 ALA A O 1
ATOM 1593 N N . ALA A 1 215 ? 0.681 -37.517 14.694 1.00 42.81 215 ALA A N 1
ATOM 1594 C CA . ALA A 1 215 ? 0.004 -36.357 14.103 1.00 42.81 215 ALA A CA 1
ATOM 1595 C C . ALA A 1 215 ? -0.426 -36.610 12.645 1.00 42.81 215 ALA A C 1
ATOM 1597 O O . ALA A 1 215 ? -1.437 -36.084 12.195 1.00 42.81 215 ALA A O 1
ATOM 1598 N N . HIS A 1 216 ? 0.303 -37.466 11.923 1.00 38.91 216 HIS A N 1
ATOM 1599 C CA . HIS A 1 216 ? -0.047 -37.870 10.558 1.00 38.91 216 HIS A CA 1
ATOM 1600 C C . HIS A 1 216 ? -1.253 -38.833 10.502 1.00 38.91 216 HIS A C 1
ATOM 1602 O O . HIS A 1 216 ? -1.929 -38.902 9.480 1.00 38.91 216 HIS A O 1
ATOM 1608 N N . ARG A 1 217 ? -1.538 -39.588 11.575 1.00 33.25 217 ARG A N 1
ATOM 1609 C CA . ARG A 1 217 ? -2.673 -40.536 11.633 1.00 33.25 217 ARG A CA 1
ATOM 1610 C C . ARG A 1 217 ? -3.961 -39.926 12.194 1.00 33.25 217 ARG A C 1
ATOM 1612 O O . ARG A 1 217 ? -5.030 -40.413 11.869 1.00 33.25 217 ARG A O 1
ATOM 1619 N N . ALA A 1 218 ? -3.877 -38.856 12.987 1.00 32.25 218 ALA A N 1
ATOM 1620 C CA . ALA A 1 218 ? -5.045 -38.203 13.592 1.00 32.25 218 ALA A CA 1
ATOM 1621 C C . ALA A 1 218 ? -5.874 -37.334 12.616 1.00 32.25 218 ALA A C 1
ATOM 1623 O O . ALA A 1 218 ? -6.968 -36.908 12.966 1.00 32.25 218 ALA A O 1
ATOM 1624 N N . GLY A 1 219 ? -5.368 -37.070 11.404 1.00 35.75 219 GLY A N 1
ATOM 1625 C CA . GLY A 1 219 ? -6.052 -36.290 10.360 1.00 35.75 219 GLY A CA 1
ATOM 1626 C C . GLY A 1 219 ? -6.859 -37.116 9.351 1.00 35.75 219 GLY A C 1
ATOM 1627 O O . GLY A 1 219 ? -7.297 -36.571 8.343 1.00 35.75 219 GLY A O 1
ATOM 1628 N N . GLN A 1 220 ? -7.032 -38.421 9.574 1.00 32.44 220 GLN A N 1
ATOM 1629 C CA . GLN A 1 220 ? -7.806 -39.302 8.699 1.00 32.44 220 GLN A CA 1
ATOM 1630 C C . GLN A 1 220 ? -8.904 -39.987 9.509 1.00 32.44 220 GLN A C 1
ATOM 1632 O O . GLN A 1 220 ? -8.631 -41.018 10.100 1.00 32.44 220 GLN A O 1
ATOM 1637 N N . GLU A 1 221 ? -10.109 -39.409 9.555 1.00 29.31 221 GLU A N 1
ATOM 1638 C CA . GLU A 1 221 ? -11.395 -40.130 9.663 1.00 29.31 221 GLU A CA 1
ATOM 1639 C C . GLU A 1 221 ? -12.560 -39.131 9.804 1.00 29.31 221 GLU A C 1
ATOM 1641 O O . GLU A 1 221 ? -13.027 -38.846 10.897 1.00 29.31 221 GLU A O 1
ATOM 1646 N N . THR A 1 222 ? -13.042 -38.570 8.689 1.00 24.47 222 THR A N 1
ATOM 1647 C CA . THR A 1 222 ? -14.471 -38.595 8.305 1.00 24.47 222 THR A CA 1
ATOM 1648 C C . THR A 1 222 ? -14.548 -38.235 6.809 1.00 24.47 222 THR A C 1
ATOM 1650 O O . THR A 1 222 ? -13.988 -37.210 6.419 1.00 24.47 222 THR A O 1
ATOM 1653 N N . PRO A 1 223 ? -15.163 -39.057 5.938 1.00 30.00 223 PRO A N 1
ATOM 1654 C CA . PRO A 1 223 ? -15.104 -38.851 4.497 1.00 30.00 223 PRO A CA 1
ATOM 1655 C C . PRO A 1 223 ? -16.144 -37.816 4.065 1.00 30.00 223 PRO A C 1
ATOM 1657 O O . PRO A 1 223 ? -17.342 -38.096 4.070 1.00 30.00 223 PRO A O 1
ATOM 1660 N N . LEU A 1 224 ? -15.685 -36.628 3.668 1.00 27.17 224 LEU A N 1
ATOM 1661 C CA . LEU A 1 224 ? -16.477 -35.745 2.822 1.00 27.17 224 LEU A CA 1
ATOM 1662 C C . LEU A 1 224 ? -16.282 -36.186 1.377 1.00 27.17 224 LEU A C 1
ATOM 1664 O O . LEU A 1 224 ? -15.172 -36.312 0.869 1.00 27.17 224 LEU A O 1
ATOM 1668 N N . GLN A 1 225 ? -17.414 -36.491 0.770 1.00 24.45 225 GLN A N 1
ATOM 1669 C CA . GLN A 1 225 ? -17.580 -36.924 -0.598 1.00 24.45 225 GLN A CA 1
ATOM 1670 C C . GLN A 1 225 ? -16.974 -35.867 -1.530 1.00 24.45 225 GLN A C 1
ATOM 1672 O O . GLN A 1 225 ? -17.483 -34.753 -1.626 1.00 24.45 225 GLN A O 1
ATOM 1677 N N . GLU A 1 226 ? -15.867 -36.218 -2.186 1.00 26.25 226 GLU A N 1
ATOM 1678 C CA . GLU A 1 226 ? -15.269 -35.418 -3.249 1.00 26.25 226 GLU A CA 1
ATOM 1679 C C . GLU A 1 226 ? -16.287 -35.292 -4.389 1.00 26.25 226 GLU A C 1
ATOM 1681 O O . GLU A 1 226 ? -16.473 -36.205 -5.195 1.00 26.25 226 GLU A O 1
ATOM 1686 N N . THR A 1 227 ? -16.972 -34.154 -4.473 1.00 23.17 227 THR A N 1
ATOM 1687 C CA . THR A 1 227 ? -17.412 -33.660 -5.775 1.00 23.17 227 THR A CA 1
ATOM 1688 C C . THR A 1 227 ? -16.153 -33.242 -6.523 1.00 23.17 227 THR A C 1
ATOM 1690 O O . THR A 1 227 ? -15.439 -32.358 -6.041 1.00 23.17 227 THR A O 1
ATOM 1693 N N . PRO A 1 228 ? -15.839 -33.866 -7.668 1.00 26.73 228 PRO A N 1
ATOM 1694 C CA . PRO A 1 228 ? -14.644 -33.544 -8.418 1.00 26.73 228 PRO A CA 1
ATOM 1695 C C . PRO A 1 228 ? -14.845 -32.178 -9.074 1.00 26.73 228 PRO A C 1
ATOM 1697 O O . PRO A 1 228 ? -15.320 -32.080 -10.203 1.00 26.73 228 PRO A O 1
ATOM 1700 N N . SER A 1 229 ? -14.432 -31.111 -8.396 1.00 27.97 229 SER A N 1
ATOM 1701 C CA . SER A 1 229 ? -13.882 -29.980 -9.129 1.00 27.97 229 SER A CA 1
ATOM 1702 C C . SER A 1 229 ? -12.574 -30.486 -9.705 1.00 27.97 229 SER A C 1
ATOM 1704 O O . SER A 1 229 ? -11.538 -30.504 -9.043 1.00 27.97 229 SER A O 1
ATOM 1706 N N . GLN A 1 230 ? -12.654 -30.993 -10.935 1.00 27.34 230 GLN A N 1
ATOM 1707 C CA . GLN A 1 230 ? -11.495 -31.115 -11.792 1.00 27.34 230 GLN A CA 1
ATOM 1708 C C . GLN A 1 230 ? -10.835 -29.737 -11.809 1.00 27.34 230 GLN A C 1
ATOM 1710 O O . GLN A 1 230 ? -11.268 -28.846 -12.537 1.00 27.34 230 GLN A O 1
ATOM 1715 N N . VAL A 1 231 ? -9.785 -29.553 -11.011 1.00 32.19 231 VAL A N 1
ATOM 1716 C CA . VAL A 1 231 ? -8.755 -28.592 -11.370 1.00 32.19 231 VAL A CA 1
ATOM 1717 C C . VAL A 1 231 ? -8.201 -29.153 -12.667 1.00 32.19 231 VAL A C 1
ATOM 1719 O O . VAL A 1 231 ? -7.410 -30.099 -12.674 1.00 32.19 231 VAL A O 1
ATOM 1722 N N . GLN A 1 232 ? -8.720 -28.648 -13.786 1.00 28.88 232 GLN A N 1
ATOM 1723 C CA . GLN A 1 232 ? -8.004 -28.715 -15.040 1.00 28.88 232 GLN A CA 1
ATOM 1724 C C . GLN A 1 232 ? -6.599 -28.217 -14.715 1.00 28.88 232 GLN A C 1
ATOM 1726 O O . GLN A 1 232 ? -6.405 -27.060 -14.348 1.00 28.88 232 GLN A O 1
ATOM 1731 N N . LEU A 1 233 ? -5.623 -29.120 -14.802 1.00 36.50 233 LEU A N 1
ATOM 1732 C CA . LEU A 1 233 ? -4.255 -28.748 -15.116 1.00 36.50 233 LEU A CA 1
ATOM 1733 C C . LEU A 1 233 ? -4.370 -27.944 -16.411 1.00 36.50 233 LEU A C 1
ATOM 1735 O O . LEU A 1 233 ? -4.515 -28.531 -17.485 1.00 36.50 233 LEU A O 1
ATOM 1739 N N . ASN A 1 234 ? -4.488 -26.620 -16.276 1.00 42.44 234 ASN A N 1
ATOM 1740 C CA . ASN A 1 234 ? -4.792 -25.740 -17.387 1.00 42.44 234 ASN A CA 1
ATOM 1741 C C . ASN A 1 234 ? -3.721 -25.965 -18.447 1.00 42.44 234 ASN A C 1
ATOM 1743 O O . ASN A 1 234 ? -2.521 -25.882 -18.189 1.00 42.44 234 ASN A O 1
ATOM 1747 N N . THR A 1 235 ? -4.194 -26.313 -19.635 1.00 50.38 235 THR A N 1
ATOM 1748 C CA . THR A 1 235 ? -3.437 -26.292 -20.878 1.00 50.38 235 THR A CA 1
ATOM 1749 C C . THR A 1 235 ? -2.517 -25.078 -20.900 1.00 50.38 235 THR A C 1
ATOM 1751 O O . THR A 1 235 ? -2.983 -23.976 -20.602 1.00 50.38 235 THR A O 1
ATOM 1754 N N . ALA A 1 236 ? -1.244 -25.283 -21.257 1.00 68.38 236 ALA A N 1
ATOM 1755 C CA . ALA A 1 236 ? -0.302 -24.194 -21.500 1.00 68.38 236 ALA A CA 1
ATOM 1756 C C . ALA A 1 236 ? -1.001 -23.070 -22.278 1.00 68.38 236 ALA A C 1
ATOM 1758 O O . ALA A 1 236 ? -1.750 -23.355 -23.221 1.00 68.38 236 ALA A O 1
ATOM 1759 N N . HIS A 1 237 ? -0.806 -21.821 -21.843 1.00 87.06 237 HIS A N 1
ATOM 1760 C CA . HIS A 1 237 ? -1.447 -20.665 -22.457 1.00 87.06 237 HIS A CA 1
ATOM 1761 C C . HIS A 1 237 ? -1.282 -20.740 -23.987 1.00 87.06 237 HIS A C 1
ATOM 1763 O O . HIS A 1 237 ? -0.183 -21.032 -24.458 1.00 87.06 237 HIS A O 1
ATOM 1769 N N . PRO A 1 238 ? -2.316 -20.476 -24.806 1.00 85.62 238 PRO A N 1
ATOM 1770 C CA . PRO A 1 238 ? -2.204 -20.619 -26.263 1.00 85.62 238 PRO A CA 1
ATOM 1771 C C . PRO A 1 238 ? -1.050 -19.807 -26.879 1.00 85.62 238 PRO A C 1
ATOM 1773 O O . PRO A 1 238 ? -0.488 -20.187 -27.904 1.00 85.62 238 PRO A O 1
ATOM 1776 N N . GLY A 1 239 ? -0.665 -18.708 -26.225 1.00 89.00 239 GLY A N 1
ATOM 1777 C CA . GLY A 1 239 ? 0.492 -17.886 -26.585 1.00 89.00 239 GLY A CA 1
ATOM 1778 C C . GLY A 1 239 ? 1.867 -18.503 -26.284 1.00 89.00 239 GLY A C 1
ATOM 1779 O O . GLY A 1 239 ? 2.852 -18.009 -26.821 1.00 89.00 239 GLY A O 1
ATOM 1780 N N . THR A 1 240 ? 1.971 -19.578 -25.494 1.00 91.31 240 THR A N 1
ATOM 1781 C CA . THR A 1 240 ? 3.253 -20.230 -25.167 1.00 91.31 240 THR A CA 1
ATOM 1782 C C . THR A 1 240 ? 3.984 -20.675 -26.433 1.00 91.31 240 THR A C 1
ATOM 1784 O O . THR A 1 240 ? 5.149 -20.337 -26.606 1.00 91.31 240 THR A O 1
ATOM 1787 N N . ALA A 1 241 ? 3.289 -21.311 -27.382 1.00 90.62 241 ALA A N 1
ATOM 1788 C CA . ALA A 1 241 ? 3.891 -21.729 -28.653 1.00 90.62 241 ALA A CA 1
ATOM 1789 C C . ALA A 1 241 ? 4.383 -20.540 -29.504 1.00 90.62 241 ALA A C 1
ATOM 1791 O O . ALA A 1 241 ? 5.378 -20.646 -30.220 1.00 90.62 241 ALA A O 1
ATOM 1792 N N . TYR A 1 242 ? 3.702 -19.390 -29.425 1.00 92.62 242 TYR A N 1
ATOM 1793 C CA . TYR A 1 242 ? 4.148 -18.167 -30.093 1.00 92.62 242 TYR A CA 1
ATOM 1794 C C . TYR A 1 242 ? 5.430 -17.622 -29.453 1.00 92.62 242 TYR A C 1
ATOM 1796 O O . TYR A 1 242 ? 6.355 -17.260 -30.178 1.00 92.62 242 TYR A O 1
ATOM 1804 N N . ILE A 1 243 ? 5.507 -17.610 -28.119 1.00 94.12 243 ILE A N 1
ATOM 1805 C CA . ILE A 1 243 ? 6.693 -17.172 -27.370 1.00 94.12 243 ILE A CA 1
ATOM 1806 C C . ILE A 1 243 ? 7.877 -18.101 -27.655 1.00 94.12 243 ILE A C 1
ATOM 1808 O O . ILE A 1 243 ? 8.970 -17.622 -27.930 1.00 94.12 243 ILE A O 1
ATOM 1812 N N . GLU A 1 244 ? 7.676 -19.419 -27.676 1.00 94.19 244 GLU A N 1
ATOM 1813 C CA . GLU A 1 244 ? 8.735 -20.382 -28.015 1.00 94.19 244 GLU A CA 1
ATOM 1814 C C . GLU A 1 244 ? 9.291 -20.175 -29.431 1.00 94.19 244 GLU A C 1
ATOM 1816 O O . GLU A 1 244 ? 10.492 -20.320 -29.660 1.00 94.19 244 GLU A O 1
ATOM 1821 N N . ALA A 1 245 ? 8.428 -19.820 -30.387 1.00 94.06 245 ALA A N 1
ATOM 1822 C CA . ALA A 1 245 ? 8.822 -19.616 -31.777 1.00 94.06 245 ALA A CA 1
ATOM 1823 C C . ALA A 1 245 ? 9.467 -18.244 -32.044 1.00 94.06 245 ALA A C 1
ATOM 1825 O O . ALA A 1 245 ? 10.328 -18.142 -32.918 1.00 94.06 245 ALA A O 1
ATOM 1826 N N . ASN A 1 246 ? 9.046 -17.193 -31.330 1.00 94.31 246 ASN A N 1
ATOM 1827 C CA . ASN A 1 246 ? 9.413 -15.801 -31.632 1.00 94.31 246 ASN A CA 1
ATOM 1828 C C . ASN A 1 246 ? 10.252 -15.125 -30.533 1.00 94.31 246 ASN A C 1
ATOM 1830 O O . ASN A 1 246 ? 10.768 -14.029 -30.745 1.00 94.31 246 ASN A O 1
ATOM 1834 N N . GLY A 1 247 ? 10.413 -15.769 -29.378 1.00 95.00 247 GLY A N 1
ATOM 1835 C CA . GLY A 1 247 ? 11.034 -15.196 -28.189 1.00 95.00 247 GLY A CA 1
ATOM 1836 C C . GLY A 1 247 ? 10.090 -14.301 -27.380 1.00 95.00 247 GLY A C 1
ATOM 1837 O O . GLY A 1 247 ? 8.898 -14.176 -27.666 1.00 95.00 247 GLY A O 1
ATOM 1838 N N . TYR A 1 248 ? 10.652 -13.668 -26.347 1.00 95.25 248 TYR A N 1
ATOM 1839 C CA . TYR A 1 248 ? 9.965 -12.690 -25.505 1.00 95.25 248 TYR A CA 1
ATOM 1840 C C . TYR A 1 248 ? 10.639 -11.319 -25.627 1.00 95.25 248 TYR A C 1
ATOM 1842 O O . TYR A 1 248 ? 11.804 -11.149 -25.278 1.00 95.25 248 TYR A O 1
ATOM 1850 N N . ALA A 1 249 ? 9.886 -10.339 -26.118 1.00 94.50 249 ALA A N 1
ATOM 1851 C CA . ALA A 1 249 ? 10.283 -8.949 -26.319 1.00 94.50 249 ALA A CA 1
ATOM 1852 C C . ALA A 1 249 ? 9.414 -7.992 -25.478 1.00 94.50 249 ALA A C 1
ATOM 1854 O O . ALA A 1 249 ? 8.825 -7.044 -25.998 1.00 94.50 249 ALA A O 1
ATOM 1855 N N . GLY A 1 250 ? 9.278 -8.273 -24.177 1.00 94.44 250 GLY A N 1
ATOM 1856 C CA . GLY A 1 250 ? 8.482 -7.446 -23.263 1.00 94.44 250 GLY A CA 1
ATOM 1857 C C . GLY A 1 250 ? 6.987 -7.439 -23.602 1.00 94.44 250 GLY A C 1
ATOM 1858 O O . GLY A 1 250 ? 6.484 -8.367 -24.250 1.00 94.44 250 GLY A O 1
ATOM 1859 N N . ALA A 1 251 ? 6.294 -6.362 -23.208 1.00 95.81 251 ALA A N 1
ATOM 1860 C CA . ALA A 1 251 ? 4.857 -6.176 -23.429 1.00 95.81 251 ALA A CA 1
ATOM 1861 C C . ALA A 1 251 ? 4.439 -6.408 -24.885 1.00 95.81 251 ALA A C 1
ATOM 1863 O O . ALA A 1 251 ? 3.397 -7.008 -25.131 1.00 95.81 251 ALA A O 1
ATOM 1864 N N . ASN A 1 252 ? 5.267 -6.001 -25.853 1.00 95.50 252 ASN A N 1
ATOM 1865 C CA . ASN A 1 252 ? 4.976 -6.121 -27.287 1.00 95.50 252 ASN A CA 1
ATOM 1866 C C . ASN A 1 252 ? 4.678 -7.567 -27.726 1.00 95.50 252 ASN A C 1
ATOM 1868 O O . ASN A 1 252 ? 3.883 -7.794 -28.641 1.00 95.50 252 ASN A O 1
ATOM 1872 N N . THR A 1 253 ? 5.237 -8.554 -27.022 1.00 96.06 253 THR A N 1
ATOM 1873 C CA . THR A 1 253 ? 4.918 -9.976 -27.235 1.00 96.06 253 THR A CA 1
ATOM 1874 C C . THR A 1 253 ? 3.451 -10.261 -26.930 1.00 96.06 253 THR A C 1
ATOM 1876 O O . THR A 1 253 ? 2.754 -10.892 -27.719 1.00 96.06 253 THR A O 1
ATOM 1879 N N . CYS A 1 254 ? 2.969 -9.750 -25.798 1.00 96.31 254 CYS A N 1
ATOM 1880 C CA . CYS A 1 254 ? 1.602 -9.916 -25.317 1.00 96.31 254 CYS A CA 1
ATOM 1881 C C . CYS A 1 254 ? 0.622 -9.074 -26.145 1.00 96.31 254 CYS A C 1
ATOM 1883 O O . CYS A 1 254 ? -0.422 -9.567 -26.575 1.00 96.31 254 CYS A O 1
ATOM 1885 N N . LEU A 1 255 ? 0.981 -7.816 -26.418 1.00 95.31 255 LEU A N 1
ATOM 1886 C CA . LEU A 1 255 ? 0.150 -6.838 -27.129 1.00 95.31 255 LEU A CA 1
ATOM 1887 C C . LEU A 1 255 ? -0.128 -7.224 -28.588 1.00 95.31 255 LEU A C 1
ATOM 1889 O O . LEU A 1 255 ? -1.084 -6.722 -29.172 1.00 95.31 255 LEU A O 1
ATOM 1893 N N . THR A 1 256 ? 0.643 -8.157 -29.157 1.00 94.50 256 THR A N 1
ATOM 1894 C CA . THR A 1 256 ? 0.354 -8.751 -30.473 1.00 94.50 256 THR A CA 1
ATOM 1895 C C . THR A 1 256 ? -1.024 -9.429 -30.499 1.00 94.50 256 THR A C 1
ATOM 1897 O O . THR A 1 256 ? -1.736 -9.336 -31.497 1.00 94.50 256 THR A O 1
ATOM 1900 N N . CYS A 1 257 ? -1.421 -10.074 -29.396 1.00 95.50 257 CYS A N 1
ATOM 1901 C CA . CYS A 1 257 ? -2.714 -10.754 -29.259 1.00 95.50 257 CYS A CA 1
ATOM 1902 C C . CYS A 1 257 ? -3.676 -10.031 -28.302 1.00 95.50 257 CYS A C 1
ATOM 1904 O O . CYS A 1 257 ? -4.889 -10.181 -28.429 1.00 95.50 257 CYS A O 1
ATOM 1906 N N . HIS A 1 258 ? -3.150 -9.240 -27.362 1.00 95.44 258 HIS A N 1
ATOM 1907 C CA . HIS A 1 258 ? -3.910 -8.546 -26.319 1.00 95.44 258 HIS A CA 1
ATOM 1908 C C . HIS A 1 258 ? -3.719 -7.017 -26.367 1.00 95.44 258 HIS A C 1
ATOM 1910 O O . HIS A 1 258 ? -3.357 -6.419 -25.355 1.00 95.44 258 HIS A O 1
ATOM 1916 N N . PRO A 1 259 ? -3.950 -6.341 -27.509 1.00 93.75 259 PRO A N 1
ATOM 1917 C CA . PRO A 1 259 ? -3.712 -4.899 -27.613 1.00 93.75 259 PRO A CA 1
ATOM 1918 C C . PRO A 1 259 ? -4.606 -4.084 -26.665 1.00 93.75 259 PRO A C 1
ATOM 1920 O O . PRO A 1 259 ? -4.164 -3.075 -26.124 1.00 93.75 259 PRO A O 1
ATOM 1923 N N . GLN A 1 260 ? -5.838 -4.549 -26.421 1.00 94.94 260 GLN A N 1
ATOM 1924 C CA . GLN A 1 260 ? -6.788 -3.905 -25.506 1.00 94.94 260 GLN A CA 1
ATOM 1925 C C . GLN A 1 260 ? -6.318 -3.952 -24.050 1.00 94.94 260 GLN A C 1
ATOM 1927 O O . GLN A 1 260 ? -6.465 -2.960 -23.349 1.00 94.94 260 GLN A O 1
ATOM 1932 N N . ALA A 1 261 ? -5.671 -5.041 -23.620 1.00 94.44 261 ALA A N 1
ATOM 1933 C CA . ALA A 1 261 ? -5.155 -5.168 -22.256 1.00 94.44 261 ALA A CA 1
ATOM 1934 C C . ALA A 1 261 ? -4.129 -4.072 -21.919 1.00 94.44 261 ALA A C 1
ATOM 1936 O O . ALA A 1 261 ? -4.075 -3.601 -20.787 1.00 94.44 261 ALA A O 1
ATOM 1937 N N . GLY A 1 262 ? -3.341 -3.633 -22.908 1.00 94.19 262 GLY A N 1
ATOM 1938 C CA . GLY A 1 262 ? -2.426 -2.506 -22.736 1.00 94.19 262 GLY A CA 1
ATOM 1939 C C . GLY A 1 262 ? -3.156 -1.187 -22.478 1.00 94.19 262 GLY A C 1
ATOM 1940 O O . GLY A 1 262 ? -2.774 -0.453 -21.575 1.00 94.19 262 GLY A O 1
ATOM 1941 N N . GLU A 1 263 ? -4.215 -0.902 -23.240 1.00 92.62 263 GLU A N 1
ATOM 1942 C CA . GLU A 1 263 ? -5.032 0.309 -23.049 1.00 92.62 263 GLU A CA 1
ATOM 1943 C C . GLU A 1 263 ? -5.759 0.287 -21.705 1.00 92.62 263 GLU A C 1
ATOM 1945 O O . GLU A 1 263 ? -5.770 1.276 -20.978 1.00 92.62 263 GLU A O 1
ATOM 1950 N N . GLU A 1 264 ? -6.340 -0.865 -21.371 1.00 94.44 264 GLU A N 1
ATOM 1951 C CA . GLU A 1 264 ? -7.035 -1.094 -20.112 1.00 94.44 264 GLU A CA 1
ATOM 1952 C C . GLU A 1 264 ? -6.108 -0.848 -18.924 1.00 94.44 264 GLU A C 1
ATOM 1954 O O . GLU A 1 264 ? -6.466 -0.083 -18.034 1.00 94.44 264 GLU A O 1
ATOM 1959 N N . LEU A 1 265 ? -4.899 -1.427 -18.934 1.00 93.62 265 LEU A N 1
ATOM 1960 C CA . LEU A 1 265 ? -3.961 -1.320 -17.818 1.00 93.62 265 LEU A CA 1
ATOM 1961 C C . LEU A 1 265 ? -3.461 0.115 -17.602 1.00 93.62 265 LEU A C 1
ATOM 1963 O O . LEU A 1 265 ? -3.323 0.532 -16.451 1.00 93.62 265 LEU A O 1
ATOM 1967 N N . LEU A 1 266 ? -3.230 0.887 -18.672 1.00 92.00 266 LEU A N 1
ATOM 1968 C CA . LEU A 1 266 ? -2.886 2.310 -18.557 1.00 92.00 266 LEU A CA 1
ATOM 1969 C C . LEU A 1 266 ? -3.988 3.124 -17.855 1.00 92.00 266 LEU A C 1
ATOM 1971 O O . LEU A 1 266 ? -3.694 4.110 -17.181 1.00 92.00 266 LEU A O 1
ATOM 1975 N N . ASP A 1 267 ? -5.249 2.704 -17.961 1.00 89.19 267 ASP A N 1
ATOM 1976 C CA . ASP A 1 267 ? -6.386 3.361 -17.314 1.00 89.19 267 ASP A CA 1
ATOM 1977 C C . ASP A 1 267 ? -6.697 2.823 -15.902 1.00 89.19 267 ASP A C 1
ATOM 1979 O O . ASP A 1 267 ? -7.787 3.052 -15.374 1.00 89.19 267 ASP A O 1
ATOM 1983 N N . THR A 1 268 ? -5.748 2.115 -15.280 1.00 90.44 268 THR A N 1
ATOM 1984 C CA . THR A 1 268 ? -5.896 1.587 -13.914 1.00 90.44 268 THR A CA 1
ATOM 1985 C C . THR A 1 268 ? -5.125 2.392 -12.876 1.00 90.44 268 THR A C 1
ATOM 1987 O O . THR A 1 268 ? -4.094 3.004 -13.163 1.00 90.44 268 THR A O 1
ATOM 1990 N N . ALA A 1 269 ? -5.552 2.263 -11.627 1.00 87.62 269 ALA A N 1
ATOM 1991 C CA . ALA A 1 269 ? -4.852 2.667 -10.421 1.00 87.62 269 ALA A CA 1
ATOM 1992 C C . ALA A 1 269 ? -3.457 2.044 -10.301 1.00 87.62 269 ALA A C 1
ATOM 1994 O O . ALA A 1 269 ? -2.51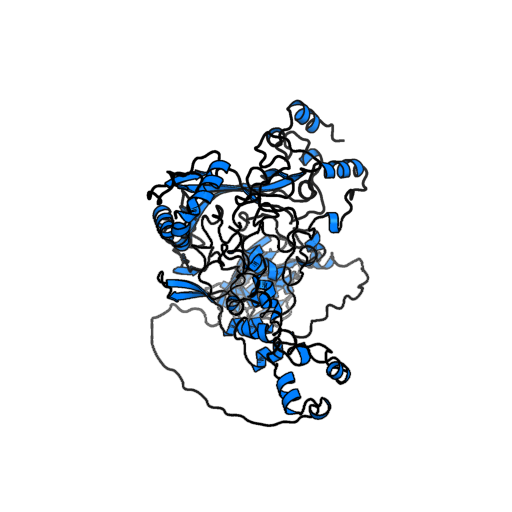4 2.677 -9.822 1.00 87.62 269 ALA A O 1
ATOM 1995 N N . HIS A 1 270 ? -3.313 0.796 -10.757 1.00 90.50 270 HIS A N 1
ATOM 1996 C CA . HIS A 1 270 ? -2.055 0.051 -10.709 1.00 90.50 270 HIS A CA 1
ATOM 1997 C C . HIS A 1 270 ? -0.974 0.669 -11.601 1.00 90.50 270 HIS A C 1
ATOM 1999 O O . HIS A 1 270 ? 0.209 0.570 -11.266 1.00 90.50 270 HIS A O 1
ATOM 2005 N N . TYR A 1 271 ? -1.378 1.324 -12.693 1.00 92.44 271 TYR A N 1
ATOM 2006 C CA . TYR A 1 271 ? -0.501 2.153 -13.513 1.00 92.44 271 TYR A CA 1
ATOM 2007 C C . TYR A 1 271 ? -0.462 3.602 -13.011 1.00 92.44 271 TYR A C 1
ATOM 2009 O O . TYR A 1 271 ? 0.594 4.120 -12.675 1.00 92.44 271 TYR A O 1
ATOM 2017 N N . ARG A 1 272 ? -1.602 4.293 -12.923 1.00 88.06 272 ARG A N 1
ATOM 2018 C CA . ARG A 1 272 ? -1.626 5.743 -12.657 1.00 88.06 272 ARG A CA 1
ATOM 2019 C C . ARG A 1 272 ? -1.077 6.118 -11.281 1.00 88.06 272 ARG A C 1
ATOM 2021 O O . ARG A 1 272 ? -0.518 7.203 -11.129 1.00 88.06 272 ARG A O 1
ATOM 2028 N N . LEU A 1 273 ? -1.222 5.235 -10.289 1.00 86.94 273 LEU A N 1
ATOM 2029 C CA . LEU A 1 273 ? -0.824 5.457 -8.899 1.00 86.94 273 LEU A CA 1
ATOM 2030 C C . LEU A 1 273 ? -1.481 6.694 -8.241 1.00 86.94 273 LEU A C 1
ATOM 2032 O O . LEU A 1 273 ? -0.950 7.184 -7.236 1.00 86.94 273 LEU A O 1
ATOM 2036 N N . VAL A 1 274 ? -2.607 7.201 -8.764 1.00 81.00 274 VAL A N 1
ATOM 2037 C CA . VAL A 1 274 ? -3.365 8.357 -8.241 1.00 81.00 274 VAL A CA 1
ATOM 2038 C C . VAL A 1 274 ? -4.870 8.210 -8.453 1.00 81.00 274 VAL A C 1
ATOM 2040 O O . VAL A 1 274 ? -5.302 7.856 -9.542 1.00 81.00 274 VAL A O 1
ATOM 2043 N N . ASP A 1 275 ? -5.645 8.585 -7.432 1.00 72.75 275 ASP A N 1
ATOM 2044 C CA . ASP A 1 275 ? -7.111 8.650 -7.468 1.00 72.75 275 ASP A CA 1
ATOM 2045 C C . ASP A 1 275 ? -7.605 9.998 -8.013 1.00 72.75 275 ASP A C 1
ATOM 2047 O O . ASP A 1 275 ? -7.063 11.052 -7.664 1.00 72.75 275 ASP A O 1
ATOM 2051 N N . TYR A 1 276 ? -8.706 9.965 -8.765 1.00 63.72 276 TYR A N 1
ATOM 2052 C CA . TYR A 1 276 ? -9.477 11.127 -9.212 1.00 63.72 276 TYR A CA 1
ATOM 2053 C C . TYR A 1 276 ? -10.826 11.208 -8.456 1.00 63.72 276 TYR A C 1
ATOM 2055 O O . TYR A 1 276 ? -11.902 11.203 -9.049 1.00 63.72 276 TYR A O 1
ATOM 2063 N N . GLY A 1 277 ? -10.777 11.345 -7.124 1.00 58.53 277 GLY A N 1
ATOM 2064 C CA . GLY A 1 277 ? -11.772 12.116 -6.360 1.00 58.53 277 GLY A CA 1
ATOM 2065 C C . GLY A 1 277 ? -12.925 11.385 -5.653 1.00 58.53 277 GLY A C 1
ATOM 2066 O O . GLY A 1 277 ? -13.716 12.059 -4.978 1.00 58.53 277 GLY A O 1
ATOM 2067 N N . ALA A 1 278 ? -13.054 10.057 -5.723 1.00 60.44 278 ALA A N 1
ATOM 2068 C CA . ALA A 1 278 ? -14.165 9.376 -5.044 1.00 60.44 278 ALA A CA 1
ATOM 2069 C C . ALA A 1 278 ? -13.879 9.111 -3.556 1.00 60.44 278 ALA A C 1
ATOM 2071 O O . ALA A 1 278 ? -14.634 9.579 -2.700 1.00 60.44 278 ALA A O 1
ATOM 2072 N N . ALA A 1 279 ? -12.788 8.409 -3.238 1.00 64.88 279 ALA A N 1
ATOM 2073 C CA . ALA A 1 279 ? -12.505 7.954 -1.873 1.00 64.88 279 ALA A CA 1
ATOM 2074 C C . ALA A 1 279 ? -11.525 8.869 -1.125 1.00 64.88 279 ALA A C 1
ATOM 2076 O O . ALA A 1 279 ? -11.579 8.956 0.106 1.00 64.88 279 ALA A O 1
ATOM 2077 N N . THR A 1 280 ? -10.667 9.583 -1.861 1.00 73.62 280 THR A N 1
ATOM 2078 C CA . THR A 1 280 ? -9.774 10.584 -1.275 1.00 73.62 280 THR A CA 1
ATOM 2079 C C . THR A 1 280 ? -10.495 11.898 -1.012 1.00 73.62 280 THR A C 1
ATOM 2081 O O . THR A 1 280 ? -10.963 12.542 -1.954 1.00 73.62 280 THR A O 1
ATOM 2084 N N . LYS A 1 281 ? -10.513 12.344 0.244 1.00 79.56 281 LYS A N 1
ATOM 2085 C CA . LYS A 1 281 ? -11.097 13.626 0.648 1.00 79.56 281 LYS A CA 1
ATOM 2086 C C . LYS A 1 281 ? -10.121 14.489 1.445 1.00 79.56 281 LYS A C 1
ATOM 2088 O O . LYS A 1 281 ? -9.213 13.974 2.095 1.00 79.56 281 LYS A O 1
ATOM 2093 N N . ASP A 1 282 ? -10.319 15.800 1.411 1.00 79.00 282 ASP A N 1
ATOM 2094 C CA . ASP A 1 282 ? -9.662 16.726 2.333 1.00 79.00 282 ASP A CA 1
ATOM 2095 C C . ASP A 1 282 ? -10.139 16.501 3.786 1.00 79.00 282 ASP A C 1
ATOM 2097 O O . ASP A 1 282 ? -11.039 15.698 4.053 1.00 79.00 282 ASP A O 1
ATOM 2101 N N . PHE A 1 283 ? -9.549 17.203 4.760 1.00 79.81 283 PHE A N 1
ATOM 2102 C CA . PHE A 1 283 ? -9.918 17.027 6.176 1.00 79.81 283 PHE A CA 1
ATOM 2103 C C . PHE A 1 283 ? -11.372 17.388 6.512 1.00 79.81 283 PHE A C 1
ATOM 2105 O O . PHE A 1 283 ? -11.885 16.937 7.538 1.00 79.81 283 PHE A O 1
ATOM 2112 N N . ASN A 1 284 ? -12.050 18.155 5.659 1.00 80.19 284 ASN A N 1
ATOM 2113 C CA . ASN A 1 284 ? -13.454 18.524 5.819 1.00 80.19 284 ASN A CA 1
ATOM 2114 C C . ASN A 1 284 ? -14.403 17.572 5.066 1.00 80.19 284 ASN A C 1
ATOM 2116 O O . ASN A 1 284 ? -15.615 17.773 5.109 1.00 80.19 284 ASN A O 1
ATOM 2120 N N . GLY A 1 285 ? -13.881 16.552 4.374 1.00 78.81 285 GLY A N 1
ATOM 2121 C CA . GLY A 1 285 ? -14.670 15.645 3.537 1.00 78.81 285 GLY A CA 1
ATOM 2122 C C . GLY A 1 285 ? -14.912 16.147 2.105 1.00 78.81 285 GLY A C 1
ATOM 2123 O O . GLY A 1 285 ? -15.703 15.543 1.380 1.00 78.81 285 GLY A O 1
ATOM 2124 N N . GLY A 1 286 ? -14.258 17.233 1.681 1.00 79.31 286 GLY A N 1
ATOM 2125 C CA . GLY A 1 286 ? -14.306 17.768 0.316 1.00 79.31 286 GLY A CA 1
ATOM 2126 C C . GLY A 1 286 ? -13.373 17.031 -0.650 1.00 79.31 286 GLY A C 1
ATOM 2127 O O . GLY A 1 286 ? -12.540 16.233 -0.236 1.00 79.31 286 GLY A O 1
ATOM 2128 N N . SER A 1 287 ? -13.499 17.268 -1.958 1.00 77.06 287 SER A N 1
ATOM 2129 C CA . SER A 1 287 ? -12.569 16.699 -2.947 1.00 77.06 287 SER A CA 1
ATOM 2130 C C . SER A 1 287 ? -11.270 17.507 -3.052 1.00 77.06 287 SER A C 1
ATOM 2132 O O . SER A 1 287 ? -11.267 18.737 -2.938 1.00 77.06 287 SER A O 1
ATOM 2134 N N . TYR A 1 288 ? -10.171 16.812 -3.346 1.00 71.19 288 TYR A N 1
ATOM 2135 C CA . TYR A 1 288 ? -8.921 17.455 -3.747 1.00 71.19 288 TYR A CA 1
ATOM 2136 C C . TYR A 1 288 ? -9.035 18.062 -5.152 1.00 71.19 288 TYR A C 1
ATOM 2138 O O . TYR A 1 288 ? -9.742 17.538 -6.011 1.00 71.19 288 TYR A O 1
ATOM 2146 N N . ASP A 1 289 ? -8.312 19.162 -5.381 1.00 70.50 289 ASP A N 1
ATOM 2147 C CA . ASP A 1 289 ? -8.257 19.825 -6.696 1.00 70.50 289 ASP A CA 1
ATOM 2148 C C . ASP A 1 289 ? -7.276 19.136 -7.657 1.00 70.50 289 ASP A C 1
ATOM 2150 O O . ASP A 1 289 ? -7.309 19.384 -8.859 1.00 70.50 289 ASP A O 1
ATOM 2154 N N . LEU A 1 290 ? -6.389 18.289 -7.124 1.00 74.38 290 LEU A N 1
ATOM 2155 C CA . LEU A 1 290 ? -5.444 17.479 -7.883 1.00 74.38 290 LEU A CA 1
ATOM 2156 C C . LEU A 1 290 ? -5.635 16.000 -7.537 1.00 74.38 290 LEU A C 1
ATOM 2158 O O . LEU A 1 290 ? -5.990 15.691 -6.393 1.00 74.38 290 LEU A O 1
ATOM 2162 N N . PRO A 1 291 ? -5.349 15.087 -8.481 1.00 77.94 291 PRO A N 1
ATOM 2163 C CA . PRO A 1 291 ? -5.326 13.658 -8.200 1.00 77.94 291 PRO A CA 1
ATOM 2164 C C . PRO A 1 291 ? -4.342 13.360 -7.073 1.00 77.94 291 PRO A C 1
ATOM 2166 O O . PRO A 1 291 ? -3.296 14.004 -6.991 1.00 77.94 291 PRO A O 1
ATOM 2169 N N . ALA A 1 292 ? -4.639 12.397 -6.207 1.00 76.12 292 ALA A N 1
ATOM 2170 C CA . ALA A 1 292 ? -3.801 12.088 -5.049 1.00 76.12 292 ALA A CA 1
ATOM 2171 C C . ALA A 1 292 ? -3.539 10.582 -4.935 1.00 76.12 292 ALA A C 1
ATOM 2173 O O . ALA A 1 292 ? -4.451 9.766 -5.027 1.00 76.12 292 ALA A O 1
ATOM 2174 N N . GLY A 1 293 ? -2.284 10.191 -4.706 1.00 80.06 293 GLY A N 1
ATOM 2175 C CA . GLY A 1 293 ? -1.915 8.782 -4.542 1.00 80.06 293 GLY A CA 1
ATOM 2176 C C . GLY A 1 293 ? -0.414 8.558 -4.389 1.00 80.06 293 GLY A C 1
ATOM 2177 O O . GLY A 1 293 ? 0.320 9.469 -4.017 1.00 80.06 293 GLY A O 1
ATOM 2178 N N . MET A 1 294 ? 0.077 7.337 -4.636 1.00 81.31 294 MET A N 1
ATOM 2179 C CA . MET A 1 294 ? 1.511 7.040 -4.487 1.00 81.31 294 MET A CA 1
ATOM 2180 C C . MET A 1 294 ? 2.404 7.873 -5.407 1.00 81.31 294 MET A C 1
ATOM 2182 O O . MET A 1 294 ? 3.553 8.116 -5.039 1.00 81.31 294 MET A O 1
ATOM 2186 N N . ALA A 1 295 ? 1.908 8.301 -6.574 1.00 84.62 295 ALA A N 1
ATOM 2187 C CA . ALA A 1 295 ? 2.727 9.058 -7.521 1.00 84.62 295 ALA A CA 1
ATOM 2188 C C . ALA A 1 295 ? 3.203 10.400 -6.939 1.00 84.62 295 ALA A C 1
ATOM 2190 O O . ALA A 1 295 ? 4.330 10.816 -7.207 1.00 84.62 295 ALA A O 1
ATOM 2191 N N . ASN A 1 296 ? 2.363 11.058 -6.128 1.00 79.44 296 ASN A N 1
ATOM 2192 C CA . ASN A 1 296 ? 2.594 12.421 -5.642 1.00 79.44 296 ASN A CA 1
ATOM 2193 C C . ASN A 1 296 ? 2.529 12.591 -4.115 1.00 79.44 296 ASN A C 1
ATOM 2195 O O . ASN A 1 296 ? 2.733 13.695 -3.610 1.00 79.44 296 ASN A O 1
ATOM 2199 N N . ARG A 1 297 ? 2.287 11.515 -3.360 1.00 77.81 297 ARG A N 1
ATOM 2200 C CA . ARG A 1 297 ? 2.276 11.533 -1.895 1.00 77.81 297 ARG A CA 1
ATOM 2201 C C . ARG A 1 297 ? 3.679 11.403 -1.299 1.00 77.81 297 ARG A C 1
ATOM 2203 O O . ARG A 1 297 ? 4.441 10.500 -1.645 1.00 77.81 297 ARG A O 1
ATOM 2210 N N . PHE A 1 298 ? 3.941 12.192 -0.257 1.00 80.06 298 PHE A N 1
ATOM 2211 C CA . PHE A 1 298 ? 5.018 11.932 0.701 1.00 80.06 298 PHE A CA 1
ATOM 2212 C C . PHE A 1 298 ? 4.600 10.852 1.695 1.00 80.06 298 PHE A C 1
ATOM 2214 O O . PHE A 1 298 ? 3.606 10.988 2.415 1.00 80.06 298 PHE A O 1
ATOM 2221 N N . CYS A 1 299 ? 5.335 9.743 1.735 1.00 73.88 299 CYS A N 1
ATOM 2222 C CA . 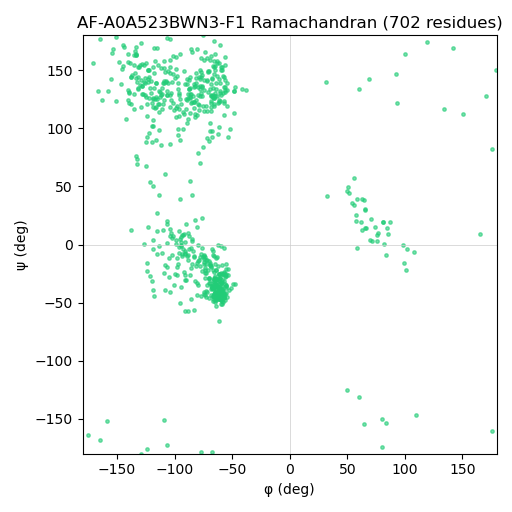CYS A 1 299 ? 4.980 8.635 2.610 1.00 73.88 299 CYS A CA 1
ATOM 2223 C C . CYS A 1 299 ? 5.852 8.657 3.865 1.00 73.88 299 CYS A C 1
ATOM 2225 O O . CYS A 1 299 ? 7.048 8.416 3.774 1.00 73.88 299 CYS A O 1
ATOM 2227 N N . GLY A 1 300 ? 5.262 8.857 5.048 1.00 72.50 300 GLY A N 1
ATOM 2228 C CA . GLY A 1 300 ? 5.996 8.822 6.324 1.00 72.50 300 GLY A CA 1
ATOM 2229 C C . GLY A 1 300 ? 6.579 7.448 6.700 1.00 72.50 300 GLY A C 1
ATOM 2230 O O . GLY A 1 300 ? 7.358 7.359 7.646 1.00 72.50 300 GLY A O 1
ATOM 2231 N N . PHE A 1 301 ? 6.219 6.379 5.976 1.00 74.75 301 PHE A N 1
ATOM 2232 C CA . PHE A 1 301 ? 6.648 5.006 6.267 1.00 74.75 301 PHE A CA 1
ATOM 2233 C C . PHE A 1 301 ? 8.012 4.638 5.655 1.00 74.75 301 PHE A C 1
ATOM 2235 O O . PHE A 1 301 ? 8.836 4.085 6.371 1.00 74.75 301 PHE A O 1
ATOM 2242 N N . PRO A 1 302 ? 8.300 4.927 4.369 1.00 74.56 302 PRO A N 1
ATOM 2243 C CA . PRO A 1 302 ? 9.661 4.936 3.845 1.00 74.56 302 PRO A CA 1
ATOM 2244 C C . PRO A 1 302 ? 10.325 6.316 3.953 1.00 74.56 302 PRO A C 1
ATOM 2246 O O . PRO A 1 302 ? 11.503 6.404 3.649 1.00 74.56 302 PRO A O 1
ATOM 2249 N N . ALA A 1 303 ? 9.587 7.369 4.329 1.00 82.44 303 ALA A N 1
ATOM 2250 C CA . ALA A 1 303 ? 10.025 8.768 4.346 1.00 82.44 303 ALA A CA 1
ATOM 2251 C C . ALA A 1 303 ? 10.512 9.322 2.992 1.00 82.44 303 ALA A C 1
ATOM 2253 O O . ALA A 1 303 ? 11.285 10.273 2.933 1.00 82.44 303 ALA A O 1
ATOM 2254 N N . GLY A 1 304 ? 10.034 8.739 1.891 1.00 86.44 304 GLY A N 1
ATOM 2255 C CA . GLY A 1 304 ? 10.391 9.122 0.525 1.00 86.44 304 GLY A CA 1
ATOM 2256 C C . GLY A 1 304 ? 9.181 9.481 -0.337 1.00 86.44 304 GLY A C 1
ATOM 2257 O O . GLY A 1 304 ? 8.034 9.484 0.124 1.00 86.44 304 GLY A O 1
ATOM 2258 N N . ALA A 1 305 ? 9.463 9.747 -1.611 1.00 88.44 305 ALA A N 1
ATOM 2259 C CA . ALA A 1 305 ? 8.477 10.001 -2.659 1.00 88.44 305 ALA A CA 1
ATOM 2260 C C . ALA A 1 305 ? 8.813 9.193 -3.920 1.00 88.44 305 ALA A C 1
ATOM 2262 O O . ALA A 1 305 ? 9.989 9.059 -4.276 1.00 88.44 305 ALA A O 1
ATOM 2263 N N . ALA A 1 306 ? 7.786 8.704 -4.622 1.00 88.88 306 ALA A N 1
ATOM 2264 C CA . ALA A 1 306 ? 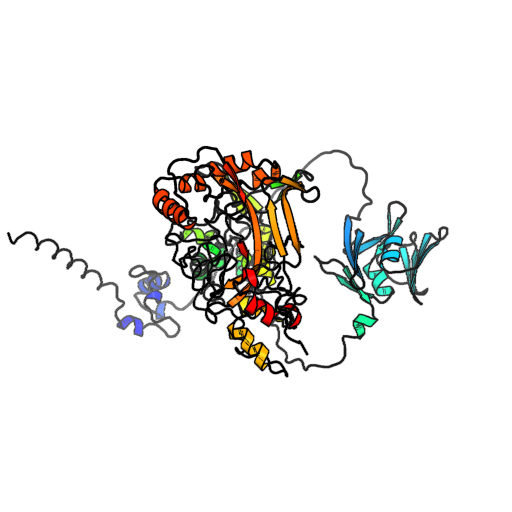7.961 7.914 -5.842 1.00 88.88 306 ALA A CA 1
ATOM 2265 C C . ALA A 1 306 ? 8.730 8.680 -6.927 1.00 88.88 306 ALA A C 1
ATOM 2267 O O . ALA A 1 306 ? 9.620 8.111 -7.551 1.00 88.88 306 ALA A O 1
ATOM 2268 N N . GLY A 1 307 ? 8.464 9.982 -7.081 1.00 88.69 307 GLY A N 1
ATOM 2269 C CA . GLY A 1 307 ? 9.172 10.861 -8.021 1.00 88.69 307 GLY A CA 1
ATOM 2270 C C . GLY A 1 307 ? 10.654 11.111 -7.710 1.00 88.69 307 GLY A C 1
ATOM 2271 O O . GLY A 1 307 ? 11.329 11.765 -8.497 1.00 88.69 307 GLY A O 1
ATOM 2272 N N . ILE A 1 308 ? 11.167 10.618 -6.578 1.00 89.81 308 ILE A N 1
ATOM 2273 C CA . ILE A 1 308 ? 12.559 10.817 -6.139 1.00 89.81 308 ILE A CA 1
ATOM 2274 C C . ILE A 1 308 ? 13.286 9.479 -6.034 1.00 89.81 308 ILE A C 1
ATOM 2276 O O . ILE A 1 308 ? 14.422 9.338 -6.468 1.00 89.81 308 ILE A O 1
ATOM 2280 N N . SER A 1 309 ? 12.630 8.478 -5.450 1.00 90.62 309 SER A N 1
ATOM 2281 C CA . SER A 1 309 ? 13.219 7.179 -5.115 1.00 90.62 309 SER A CA 1
ATOM 2282 C C . SER A 1 309 ? 12.601 6.044 -5.939 1.00 90.62 309 SER A C 1
ATOM 2284 O O . SER A 1 309 ? 12.310 4.969 -5.414 1.00 90.62 309 SER A O 1
ATOM 2286 N N . TRP A 1 310 ? 12.394 6.293 -7.238 1.00 92.56 310 TRP A N 1
ATOM 2287 C CA . TRP A 1 310 ? 11.711 5.375 -8.154 1.00 92.56 310 TRP A CA 1
ATOM 2288 C C . TRP A 1 310 ? 12.429 4.029 -8.302 1.00 92.56 310 TRP A C 1
ATOM 2290 O O . TRP A 1 310 ? 11.903 3.010 -7.856 1.00 92.56 310 TRP A O 1
ATOM 2300 N N . ALA A 1 311 ? 13.636 4.027 -8.872 1.00 93.94 311 ALA A N 1
ATOM 2301 C CA . ALA A 1 311 ? 14.453 2.836 -9.093 1.00 93.94 311 ALA A CA 1
ATOM 2302 C C . ALA A 1 311 ? 15.919 3.130 -8.748 1.00 93.94 311 ALA A C 1
ATOM 2304 O O . ALA A 1 311 ? 16.532 4.033 -9.318 1.00 93.94 311 ALA A O 1
ATOM 2305 N N . TYR A 1 312 ? 16.482 2.385 -7.796 1.00 91.50 312 TYR A N 1
ATOM 2306 C CA . TYR A 1 312 ? 17.874 2.534 -7.374 1.00 91.50 312 TYR A CA 1
ATOM 2307 C C . TYR A 1 312 ? 18.429 1.234 -6.781 1.00 91.50 312 TYR A C 1
ATOM 2309 O O . TYR A 1 312 ? 17.680 0.336 -6.404 1.00 91.50 312 TYR A O 1
ATOM 2317 N N . LEU A 1 313 ? 19.756 1.166 -6.657 1.00 89.88 313 LEU A N 1
ATOM 2318 C CA . LEU A 1 313 ? 20.459 0.141 -5.887 1.00 89.88 313 LEU A CA 1
ATOM 2319 C C . LEU A 1 313 ? 21.163 0.797 -4.703 1.00 89.88 313 LEU A C 1
ATOM 2321 O O . LEU A 1 313 ? 21.997 1.675 -4.908 1.00 89.88 313 LEU A O 1
ATOM 2325 N N . ALA A 1 314 ? 20.831 0.391 -3.482 1.00 88.94 314 ALA A N 1
ATOM 2326 C CA . ALA A 1 314 ? 21.544 0.808 -2.280 1.00 88.94 314 ALA A CA 1
ATOM 2327 C C . ALA A 1 314 ? 22.570 -0.257 -1.889 1.00 88.94 314 ALA A C 1
ATOM 2329 O O . ALA A 1 314 ? 22.246 -1.445 -1.826 1.00 88.94 314 ALA A O 1
ATOM 2330 N N . THR A 1 315 ? 23.793 0.163 -1.582 1.00 91.19 315 THR A N 1
ATOM 2331 C CA . THR A 1 315 ? 24.884 -0.737 -1.182 1.00 91.19 315 THR A CA 1
ATOM 2332 C C . THR A 1 315 ? 24.878 -0.969 0.327 1.00 91.19 315 THR A C 1
ATOM 2334 O O . THR A 1 315 ? 24.899 -0.025 1.110 1.00 91.19 315 THR A O 1
ATOM 2337 N N . SER A 1 316 ? 24.851 -2.232 0.743 1.00 89.25 316 SER A N 1
ATOM 2338 C CA . SER A 1 316 ? 24.942 -2.639 2.145 1.00 89.25 316 SER A CA 1
ATOM 2339 C C . SER A 1 316 ? 26.325 -2.306 2.712 1.00 89.25 316 SER A C 1
ATOM 2341 O O . SER A 1 316 ? 27.347 -2.744 2.180 1.00 89.25 316 SER A O 1
ATOM 2343 N N . ASN A 1 317 ? 26.367 -1.583 3.832 1.00 88.94 317 ASN A N 1
ATOM 2344 C CA . ASN A 1 317 ? 27.601 -1.185 4.515 1.00 88.94 317 ASN A CA 1
ATOM 2345 C C . ASN A 1 317 ? 28.349 -2.357 5.169 1.00 88.94 317 ASN A C 1
ATOM 2347 O O . ASN A 1 317 ? 29.525 -2.225 5.502 1.00 88.94 317 ASN A O 1
ATOM 2351 N N . THR A 1 318 ? 27.689 -3.499 5.379 1.00 87.19 318 THR A N 1
ATOM 2352 C CA . THR A 1 318 ? 28.300 -4.674 6.023 1.00 87.19 318 THR A CA 1
ATOM 2353 C C . THR A 1 318 ? 28.738 -5.733 5.018 1.00 87.19 318 THR A C 1
ATOM 2355 O O . THR A 1 318 ? 29.764 -6.378 5.226 1.00 87.19 318 THR A O 1
ATOM 2358 N N . THR A 1 319 ? 27.994 -5.915 3.922 1.00 87.19 319 THR A N 1
ATOM 2359 C CA . THR A 1 319 ? 28.271 -6.970 2.929 1.00 87.19 319 THR A CA 1
ATOM 2360 C C . THR A 1 319 ? 28.854 -6.447 1.616 1.00 87.19 319 THR A C 1
ATOM 2362 O O . THR A 1 319 ? 29.427 -7.227 0.857 1.00 87.19 319 THR A O 1
ATOM 2365 N N . GLY A 1 320 ? 28.695 -5.153 1.319 1.00 87.69 320 GLY A N 1
ATOM 2366 C CA . GLY A 1 320 ? 29.019 -4.562 0.017 1.00 87.69 320 GLY A CA 1
ATOM 2367 C C . GLY A 1 320 ? 28.082 -4.993 -1.119 1.00 87.69 320 GLY A C 1
ATOM 2368 O O . GLY A 1 320 ? 28.311 -4.619 -2.267 1.00 87.69 320 GLY A O 1
ATOM 2369 N N . GLN A 1 321 ? 27.042 -5.783 -0.830 1.00 85.62 321 GLN A N 1
ATOM 2370 C CA . GLN A 1 321 ? 26.034 -6.183 -1.812 1.00 85.62 321 GLN A CA 1
ATOM 2371 C C . GLN A 1 321 ? 25.028 -5.054 -2.029 1.00 85.62 321 GLN A C 1
ATOM 2373 O O . GLN A 1 321 ? 24.683 -4.334 -1.093 1.00 85.62 321 GLN A O 1
ATOM 2378 N N . ALA A 1 322 ? 24.557 -4.901 -3.264 1.00 85.50 322 ALA A N 1
ATOM 2379 C CA . ALA A 1 322 ? 23.576 -3.889 -3.620 1.00 85.50 322 ALA A CA 1
ATOM 2380 C C . ALA A 1 322 ? 22.176 -4.504 -3.758 1.00 85.50 322 ALA A C 1
ATOM 2382 O O . ALA A 1 322 ? 22.037 -5.592 -4.315 1.00 85.50 322 ALA A O 1
ATOM 2383 N N . ASP A 1 323 ? 21.153 -3.797 -3.278 1.00 79.25 323 ASP A N 1
ATOM 2384 C CA . ASP A 1 323 ? 19.752 -4.229 -3.324 1.00 79.25 323 ASP A CA 1
ATOM 2385 C C . ASP A 1 323 ? 18.828 -3.055 -3.691 1.00 79.25 323 ASP A C 1
ATOM 2387 O O . ASP A 1 323 ? 19.130 -1.883 -3.472 1.00 79.25 323 ASP A O 1
ATOM 2391 N N . THR A 1 324 ? 17.665 -3.393 -4.227 1.00 76.12 324 THR A N 1
ATOM 2392 C CA . THR A 1 324 ? 16.543 -2.526 -4.622 1.00 76.12 324 THR A CA 1
ATOM 2393 C C . THR A 1 324 ? 15.631 -2.156 -3.443 1.00 76.12 324 THR A C 1
ATOM 2395 O O . THR A 1 324 ? 14.448 -1.843 -3.613 1.00 76.12 324 THR A O 1
ATOM 2398 N N . LEU A 1 325 ? 16.141 -2.261 -2.212 1.00 69.25 325 LEU A N 1
ATOM 2399 C CA . LEU A 1 325 ? 15.352 -2.139 -0.990 1.00 69.25 325 LEU A CA 1
ATOM 2400 C C . LEU A 1 325 ? 14.689 -0.756 -0.888 1.00 69.25 325 LEU A C 1
ATOM 2402 O O . LEU A 1 325 ? 15.378 0.262 -0.837 1.00 69.25 325 LEU A O 1
ATOM 2406 N N . ASN A 1 326 ? 13.360 -0.735 -0.752 1.00 70.94 326 ASN A N 1
ATOM 2407 C CA . ASN A 1 326 ? 12.492 0.453 -0.664 1.00 70.94 326 ASN A CA 1
ATOM 2408 C C . ASN A 1 326 ? 12.428 1.345 -1.920 1.00 70.94 326 ASN A C 1
ATOM 2410 O O . ASN A 1 326 ? 11.895 2.451 -1.840 1.00 70.94 326 ASN A O 1
ATOM 2414 N N . SER A 1 327 ? 12.898 0.879 -3.080 1.00 84.44 327 SER A N 1
ATOM 2415 C CA . SER A 1 327 ? 12.633 1.568 -4.348 1.00 84.44 327 SER A CA 1
ATOM 2416 C C . SER A 1 327 ? 11.138 1.531 -4.688 1.00 84.44 327 SER A C 1
ATOM 2418 O O . SER A 1 327 ? 10.528 0.460 -4.722 1.00 84.44 327 SER A O 1
ATOM 2420 N N . CYS A 1 328 ? 10.535 2.695 -4.940 1.00 84.69 328 CYS A N 1
ATOM 2421 C CA . CYS A 1 328 ? 9.081 2.836 -5.056 1.00 84.69 328 CYS A CA 1
ATOM 2422 C C . CYS A 1 328 ? 8.505 2.124 -6.290 1.00 84.69 328 CYS A C 1
ATOM 2424 O O . CYS A 1 328 ? 7.447 1.508 -6.206 1.00 84.69 328 CYS A O 1
ATOM 2426 N N . GLY A 1 329 ? 9.223 2.156 -7.415 1.00 89.12 329 GLY A N 1
ATOM 2427 C CA . GLY A 1 329 ? 8.800 1.543 -8.675 1.00 89.12 329 GLY A CA 1
ATOM 2428 C C . GLY A 1 329 ? 8.947 0.020 -8.711 1.00 89.12 329 GLY A C 1
ATOM 2429 O O . GLY A 1 329 ? 8.561 -0.600 -9.698 1.00 89.12 329 GLY A O 1
ATOM 2430 N N . LYS A 1 330 ? 9.495 -0.617 -7.662 1.00 87.00 330 LYS A N 1
ATOM 2431 C CA . LYS A 1 330 ? 9.764 -2.068 -7.644 1.00 87.00 330 LYS A CA 1
ATOM 2432 C C . LYS A 1 330 ? 8.493 -2.895 -7.844 1.00 87.00 330 LYS A C 1
ATOM 2434 O O . LYS A 1 330 ? 8.551 -3.948 -8.465 1.00 87.00 330 LYS A O 1
ATOM 2439 N N . CYS A 1 331 ? 7.370 -2.394 -7.340 1.00 86.94 331 CYS A N 1
ATOM 2440 C CA . CYS A 1 331 ? 6.060 -3.031 -7.437 1.00 86.94 331 CYS A CA 1
ATOM 2441 C C . CYS A 1 331 ? 5.183 -2.459 -8.561 1.00 86.94 331 CYS A C 1
ATOM 2443 O O . CYS A 1 331 ? 4.035 -2.863 -8.698 1.00 86.94 331 CYS A O 1
ATOM 2445 N N . HIS A 1 332 ? 5.674 -1.478 -9.319 1.00 92.62 332 HIS A N 1
ATOM 2446 C CA . HIS A 1 332 ? 4.876 -0.828 -10.351 1.00 92.62 332 HIS A CA 1
ATOM 2447 C C . HIS A 1 332 ? 4.768 -1.698 -11.605 1.00 92.62 332 HIS A C 1
ATOM 2449 O O . HIS A 1 332 ? 5.726 -2.385 -11.961 1.00 92.62 332 HIS A O 1
ATOM 2455 N N . VAL A 1 333 ? 3.650 -1.615 -12.326 1.00 94.69 333 VAL A N 1
ATOM 2456 C CA . VAL A 1 333 ? 3.352 -2.443 -13.512 1.00 94.69 333 VAL A CA 1
ATOM 2457 C C . VAL A 1 333 ? 4.102 -2.013 -14.780 1.00 94.69 333 VAL A C 1
ATOM 2459 O O . VAL A 1 333 ? 3.665 -2.306 -15.889 1.00 94.69 333 VAL A O 1
ATOM 2462 N N . THR A 1 334 ? 5.233 -1.317 -14.641 1.00 94.31 334 THR A N 1
ATOM 2463 C CA . THR A 1 334 ? 6.097 -0.918 -15.759 1.00 94.31 334 THR A CA 1
ATOM 2464 C C . THR A 1 334 ? 7.552 -1.308 -15.529 1.00 94.31 334 THR A C 1
ATOM 2466 O O . THR A 1 334 ? 8.029 -1.410 -14.394 1.00 94.31 334 THR A O 1
ATOM 2469 N N . LEU A 1 335 ? 8.270 -1.458 -16.638 1.00 94.62 335 LEU A N 1
ATOM 2470 C CA . LEU A 1 335 ? 9.723 -1.544 -16.739 1.00 94.62 335 LEU A CA 1
ATOM 2471 C C . LEU A 1 335 ? 10.234 -0.356 -17.569 1.00 94.62 335 LEU A C 1
ATOM 2473 O O . LEU A 1 335 ? 9.492 0.248 -18.336 1.00 94.62 335 LEU A O 1
ATOM 2477 N N . GLY A 1 336 ? 11.502 0.021 -17.420 1.00 92.00 336 GLY A N 1
ATOM 2478 C CA . GLY A 1 336 ? 12.106 1.073 -18.250 1.00 92.00 336 GLY A CA 1
ATOM 2479 C C . GLY A 1 336 ? 11.638 2.512 -17.966 1.00 92.00 336 GLY A C 1
ATOM 2480 O O . GLY A 1 336 ? 12.073 3.430 -18.660 1.00 92.00 336 GLY A O 1
ATOM 2481 N N . THR A 1 337 ? 10.776 2.747 -16.970 1.00 92.88 337 THR A N 1
ATOM 2482 C CA . THR A 1 337 ? 10.357 4.102 -16.568 1.00 92.88 337 THR A CA 1
ATOM 2483 C C . THR A 1 337 ? 11.298 4.682 -15.515 1.00 92.88 337 THR A C 1
ATOM 2485 O O . THR A 1 337 ? 11.766 3.973 -14.623 1.00 92.88 337 THR A O 1
ATOM 2488 N N . THR A 1 338 ? 11.571 5.984 -15.608 1.00 90.25 338 THR A N 1
ATOM 2489 C CA . THR A 1 338 ? 12.473 6.725 -14.702 1.00 90.25 338 THR A CA 1
ATOM 2490 C C . THR A 1 338 ? 11.757 7.335 -13.496 1.00 90.25 338 THR A C 1
ATOM 2492 O O . THR A 1 338 ? 12.402 7.859 -12.591 1.00 90.25 338 THR A O 1
ATOM 2495 N N . GLY A 1 339 ? 10.428 7.263 -13.471 1.00 90.69 339 GLY A N 1
ATOM 2496 C CA . GLY A 1 339 ? 9.579 7.817 -12.428 1.00 90.69 339 GLY A CA 1
ATOM 2497 C C . GLY A 1 339 ? 8.158 7.256 -12.494 1.00 90.69 339 GLY A C 1
ATOM 2498 O O . GLY A 1 339 ? 7.847 6.481 -13.409 1.00 90.69 339 GLY A O 1
ATOM 2499 N N . PRO A 1 340 ? 7.300 7.646 -11.535 1.00 89.38 340 PRO A N 1
ATOM 2500 C CA . PRO A 1 340 ? 5.875 7.360 -11.612 1.00 89.38 340 PRO A CA 1
ATOM 2501 C C . PRO A 1 340 ? 5.255 8.072 -12.825 1.00 89.38 340 PRO A C 1
ATOM 2503 O O . PRO A 1 340 ? 5.814 9.073 -13.291 1.00 89.38 340 PRO A O 1
ATOM 2506 N N . PRO A 1 341 ? 4.098 7.605 -13.324 1.00 87.62 341 PRO A N 1
ATOM 2507 C CA . PRO A 1 341 ? 3.392 8.302 -14.392 1.00 87.62 341 PRO A CA 1
ATOM 2508 C C . PRO A 1 341 ? 3.072 9.756 -14.041 1.00 87.62 341 PRO A C 1
ATOM 2510 O O . PRO A 1 341 ? 2.950 10.135 -12.871 1.00 87.62 341 PRO A O 1
ATOM 2513 N N . ASN A 1 342 ? 2.937 10.584 -15.078 1.00 84.56 342 ASN A N 1
ATOM 2514 C CA . ASN A 1 342 ? 2.602 11.990 -14.910 1.00 84.56 342 ASN A CA 1
ATOM 2515 C C . ASN A 1 342 ? 1.157 12.141 -14.414 1.00 84.56 342 ASN A C 1
ATOM 2517 O O . ASN A 1 342 ? 0.220 12.153 -15.206 1.00 84.56 342 ASN A O 1
ATOM 2521 N N . PHE A 1 343 ? 0.991 12.316 -13.106 1.00 80.06 343 PHE A N 1
ATOM 2522 C CA . PHE A 1 343 ? -0.310 12.498 -12.457 1.00 80.06 343 PHE A CA 1
ATOM 2523 C C . PHE A 1 343 ? -1.019 13.814 -12.821 1.00 80.06 343 PHE A C 1
ATOM 2525 O O . PHE A 1 343 ? -2.178 13.996 -12.463 1.00 80.06 343 PHE A O 1
ATOM 2532 N N . MET A 1 344 ? -0.340 14.737 -13.513 1.00 77.00 344 MET A N 1
ATOM 2533 C CA . MET A 1 344 ? -0.940 15.975 -14.027 1.00 77.00 344 MET A CA 1
ATOM 2534 C C . MET A 1 344 ? -1.542 15.801 -15.429 1.00 77.00 344 MET A C 1
ATOM 2536 O O . MET A 1 344 ? -2.175 16.724 -15.934 1.00 77.00 344 MET A O 1
ATOM 2540 N N . ALA A 1 345 ? -1.314 14.661 -16.090 1.00 77.31 345 ALA A N 1
ATOM 2541 C CA . ALA A 1 345 ? -1.904 14.369 -17.389 1.00 77.31 345 ALA A CA 1
ATOM 2542 C C . ALA A 1 345 ? -3.278 13.706 -17.219 1.00 77.31 345 ALA A C 1
ATOM 2544 O O . ALA A 1 345 ? -3.423 12.746 -16.464 1.00 77.31 345 ALA A O 1
ATOM 2545 N N . ASP A 1 346 ? -4.276 14.179 -17.968 1.00 72.56 346 ASP A N 1
ATOM 2546 C CA . ASP A 1 346 ? -5.621 13.583 -17.957 1.00 72.56 346 ASP A CA 1
ATOM 2547 C C . ASP A 1 346 ? -5.620 12.156 -18.533 1.00 72.56 346 ASP A C 1
ATOM 2549 O O . ASP A 1 346 ? -6.357 11.273 -18.080 1.00 72.56 346 ASP A O 1
ATOM 2553 N N . THR A 1 347 ? -4.758 11.917 -19.527 1.00 79.06 347 THR A N 1
ATOM 2554 C CA . THR A 1 347 ? -4.611 10.629 -20.212 1.00 79.06 347 THR A CA 1
ATOM 2555 C C . THR A 1 347 ? -3.145 10.185 -20.243 1.00 79.06 347 THR A C 1
ATOM 2557 O O . THR A 1 347 ? -2.266 11.011 -20.507 1.00 79.06 347 THR A O 1
ATOM 2560 N N . PRO A 1 348 ? -2.861 8.897 -19.973 1.00 83.31 348 PRO A N 1
ATOM 2561 C CA . PRO A 1 348 ? -1.541 8.309 -20.172 1.00 83.31 348 PRO A CA 1
ATOM 2562 C C . PRO A 1 348 ? -1.070 8.409 -21.624 1.00 83.31 348 PRO A C 1
ATOM 2564 O O . PRO A 1 348 ? -1.877 8.347 -22.552 1.00 83.31 348 PRO A O 1
ATOM 2567 N N . ASP A 1 349 ? 0.245 8.498 -21.825 1.00 85.88 349 ASP A N 1
ATOM 2568 C CA . ASP A 1 349 ? 0.845 8.403 -23.157 1.00 85.88 349 ASP A CA 1
ATOM 2569 C C . ASP A 1 349 ? 0.691 6.964 -23.694 1.00 85.88 349 ASP A C 1
ATOM 2571 O O . ASP A 1 349 ? 1.205 6.029 -23.072 1.00 85.88 349 ASP A O 1
ATOM 2575 N N . PRO A 1 350 ? 0.036 6.747 -24.851 1.00 85.94 350 PRO A N 1
ATOM 2576 C CA . PRO A 1 350 ? -0.108 5.416 -25.434 1.00 85.94 350 PRO A CA 1
ATOM 2577 C C . PRO A 1 350 ? 1.224 4.699 -25.703 1.00 85.94 350 PRO A C 1
ATOM 2579 O O . PRO A 1 350 ? 1.247 3.469 -25.746 1.00 85.94 350 PRO A O 1
ATOM 2582 N N . ALA A 1 351 ? 2.334 5.425 -25.876 1.00 87.88 351 ALA A N 1
ATOM 2583 C CA . ALA A 1 351 ? 3.656 4.821 -26.047 1.00 87.88 351 ALA A CA 1
ATOM 2584 C C . ALA A 1 351 ? 4.123 4.044 -24.800 1.00 87.88 351 ALA A C 1
ATOM 2586 O O . ALA A 1 351 ? 4.947 3.136 -24.900 1.00 87.88 351 ALA A O 1
ATOM 2587 N N . GLU A 1 352 ? 3.567 4.340 -23.622 1.00 90.31 352 GLU A N 1
ATOM 2588 C CA . GLU A 1 352 ? 3.897 3.649 -22.371 1.00 90.31 352 GLU A CA 1
ATOM 2589 C C . GLU A 1 352 ? 3.383 2.202 -22.336 1.00 90.31 352 GLU A C 1
ATOM 2591 O O . GLU A 1 352 ? 3.867 1.409 -21.529 1.00 90.31 352 GLU A O 1
ATOM 2596 N N . LYS A 1 353 ? 2.481 1.803 -23.249 1.00 92.31 353 LYS A N 1
ATOM 2597 C CA . LYS A 1 353 ? 2.023 0.405 -23.367 1.00 92.31 353 LYS A CA 1
ATOM 2598 C C . LYS A 1 353 ? 3.173 -0.573 -23.563 1.00 92.31 353 LYS A C 1
ATOM 2600 O O . LYS A 1 353 ? 3.159 -1.665 -23.004 1.00 92.31 353 LYS A O 1
ATOM 2605 N N . GLU A 1 354 ? 4.187 -0.180 -24.328 1.00 91.25 354 GLU A N 1
ATOM 2606 C CA . GLU A 1 354 ? 5.336 -1.043 -24.619 1.00 91.25 354 GLU A CA 1
ATOM 2607 C C . GLU A 1 354 ? 6.215 -1.289 -23.381 1.00 91.25 354 GLU A C 1
ATOM 2609 O O . GLU A 1 354 ? 6.991 -2.244 -23.340 1.00 91.25 354 GLU A O 1
ATOM 2614 N N . LYS A 1 355 ? 6.070 -0.441 -22.355 1.00 94.88 355 LYS A N 1
ATOM 2615 C CA . LYS A 1 355 ? 6.796 -0.507 -21.084 1.00 94.88 355 LYS A CA 1
ATOM 2616 C C . LYS A 1 355 ? 6.050 -1.288 -20.004 1.00 94.88 355 LYS A C 1
ATOM 2618 O O . LYS A 1 355 ? 6.589 -1.451 -18.911 1.00 94.88 355 LYS A O 1
ATOM 2623 N N . LEU A 1 356 ? 4.829 -1.749 -20.272 1.00 96.88 356 LEU A N 1
ATOM 2624 C CA . LEU A 1 356 ? 4.041 -2.508 -19.305 1.00 96.88 356 LEU A CA 1
ATOM 2625 C C . LEU A 1 356 ? 4.722 -3.835 -18.945 1.00 96.88 356 LEU A C 1
ATOM 2627 O O . LEU A 1 356 ? 5.339 -4.507 -19.768 1.00 96.88 356 LEU A O 1
ATOM 2631 N N . ASP A 1 357 ? 4.581 -4.236 -17.691 1.00 97.25 357 ASP A N 1
ATOM 2632 C CA . ASP A 1 357 ? 5.054 -5.517 -17.192 1.00 97.25 357 ASP A CA 1
ATOM 2633 C C . ASP A 1 357 ? 3.874 -6.468 -17.020 1.00 97.25 357 ASP A C 1
ATOM 2635 O O . ASP A 1 357 ? 3.287 -6.572 -15.947 1.00 97.25 357 ASP A O 1
ATOM 2639 N N . CYS A 1 358 ? 3.503 -7.175 -18.087 1.00 96.69 358 CYS A N 1
ATOM 2640 C CA . CYS A 1 358 ? 2.427 -8.165 -18.011 1.00 96.69 358 CYS A CA 1
ATOM 2641 C C . CYS A 1 358 ? 2.792 -9.341 -17.086 1.00 96.69 358 CYS A C 1
ATOM 2643 O O . CYS A 1 358 ? 1.909 -9.985 -16.520 1.00 96.69 358 CYS A O 1
ATOM 2645 N N . LEU A 1 359 ? 4.086 -9.649 -16.932 1.00 96.56 359 LEU A N 1
ATOM 2646 C CA . LEU A 1 359 ? 4.543 -10.839 -16.215 1.00 96.56 359 LEU A CA 1
ATOM 2647 C C . LEU A 1 359 ? 4.382 -10.701 -14.706 1.00 96.56 359 LEU A C 1
ATOM 2649 O O . LEU A 1 359 ? 4.158 -11.715 -14.041 1.00 96.56 359 LEU A O 1
ATOM 2653 N N . ILE A 1 360 ? 4.446 -9.479 -14.167 1.00 95.00 360 ILE A N 1
ATOM 2654 C CA . ILE A 1 360 ? 4.304 -9.250 -12.724 1.00 95.00 360 ILE A CA 1
ATOM 2655 C C . ILE A 1 360 ? 2.985 -9.809 -12.178 1.00 95.00 360 ILE A C 1
ATOM 2657 O O . ILE A 1 360 ? 2.990 -10.371 -11.083 1.00 95.00 360 ILE A O 1
ATOM 2661 N N . CYS A 1 361 ? 1.912 -9.765 -12.980 1.00 94.94 361 CYS A N 1
ATOM 2662 C CA . CYS A 1 361 ? 0.568 -10.235 -12.627 1.00 94.94 361 CYS A CA 1
ATOM 2663 C C . CYS A 1 361 ? 0.156 -11.569 -13.277 1.00 94.94 361 CYS A C 1
ATOM 2665 O O . CYS A 1 361 ? -0.866 -12.127 -12.886 1.00 94.94 361 CYS A O 1
ATOM 2667 N N . HIS A 1 362 ? 0.901 -12.077 -14.265 1.00 95.00 362 HIS A N 1
ATOM 2668 C CA . HIS A 1 362 ? 0.474 -13.260 -15.027 1.00 95.00 362 HIS A CA 1
ATOM 2669 C C . HIS A 1 362 ? 1.461 -14.421 -15.038 1.00 95.00 362 HIS A C 1
ATOM 2671 O O . HIS A 1 362 ? 1.033 -15.545 -15.270 1.00 95.00 362 HIS A O 1
ATOM 2677 N N . ALA A 1 363 ? 2.757 -14.203 -14.810 1.00 93.38 363 ALA A N 1
ATOM 2678 C CA . ALA A 1 363 ? 3.711 -15.311 -14.768 1.00 93.38 363 ALA A CA 1
ATOM 2679 C C . ALA A 1 363 ? 3.560 -16.096 -13.460 1.00 93.38 363 ALA A C 1
ATOM 2681 O O . ALA A 1 363 ? 3.408 -15.473 -12.413 1.00 93.38 363 ALA A O 1
ATOM 2682 N N . GLU A 1 364 ? 3.684 -17.426 -13.478 1.00 86.25 364 GLU A N 1
ATOM 2683 C CA . GLU A 1 364 ? 3.753 -18.262 -12.263 1.00 86.25 364 GLU A CA 1
ATOM 2684 C C . GLU A 1 364 ? 5.010 -17.940 -11.443 1.00 86.25 364 GLU A C 1
ATOM 2686 O O . GLU A 1 364 ? 4.966 -17.812 -10.221 1.00 86.25 364 GLU A O 1
ATOM 2691 N N . LYS A 1 365 ? 6.137 -17.724 -12.130 1.00 81.94 365 LYS A N 1
ATOM 2692 C CA . LYS A 1 365 ? 7.404 -17.300 -11.525 1.00 81.94 365 LYS A CA 1
ATOM 2693 C C . LYS A 1 365 ? 7.839 -15.978 -12.120 1.00 81.94 365 LYS A C 1
ATOM 2695 O O . LYS A 1 365 ? 7.906 -15.844 -13.336 1.00 81.94 365 LYS A O 1
ATOM 2700 N N . TYR A 1 366 ? 8.172 -15.023 -11.261 1.00 88.88 366 TYR A N 1
ATOM 2701 C CA . TYR A 1 366 ? 8.596 -13.695 -11.681 1.00 88.88 366 TYR A CA 1
ATOM 2702 C C . TYR A 1 366 ? 10.086 -13.477 -11.368 1.00 88.88 366 TYR A C 1
ATOM 2704 O O . TYR A 1 366 ? 10.500 -13.748 -10.236 1.00 88.88 366 TYR A O 1
ATOM 2712 N N . PRO A 1 367 ? 10.905 -13.020 -12.334 1.00 89.31 367 PRO A N 1
ATOM 2713 C CA . PRO A 1 367 ? 12.333 -12.823 -12.114 1.00 89.31 367 PRO A CA 1
ATOM 2714 C C . PRO A 1 367 ? 12.624 -11.666 -11.156 1.00 89.31 367 PRO A C 1
ATOM 2716 O O . PRO A 1 367 ? 11.825 -10.741 -10.994 1.00 89.31 367 PRO A O 1
ATOM 2719 N N . ALA A 1 368 ? 13.809 -11.670 -10.549 1.00 86.94 368 ALA A N 1
ATOM 2720 C CA . ALA A 1 368 ? 14.232 -10.537 -9.735 1.00 86.94 368 ALA A CA 1
ATOM 2721 C C . ALA A 1 368 ? 14.426 -9.293 -10.620 1.00 86.94 368 ALA A C 1
ATOM 2723 O O . ALA A 1 368 ? 15.189 -9.319 -11.588 1.00 86.94 368 ALA A O 1
ATOM 2724 N N . ARG A 1 369 ? 13.767 -8.180 -10.270 1.00 90.25 369 ARG A N 1
ATOM 2725 C CA . ARG A 1 369 ? 13.986 -6.899 -10.954 1.00 90.25 369 ARG A CA 1
ATOM 2726 C C . ARG A 1 369 ? 15.418 -6.413 -10.751 1.00 90.25 369 ARG A C 1
ATOM 2728 O O . ARG A 1 369 ? 15.925 -6.386 -9.630 1.00 90.25 369 ARG A O 1
ATOM 2735 N N . ARG A 1 370 ? 16.036 -5.977 -11.844 1.00 91.81 370 ARG A N 1
ATOM 2736 C CA . ARG A 1 370 ? 17.341 -5.313 -11.882 1.00 91.81 370 ARG A CA 1
ATOM 2737 C C . ARG A 1 370 ? 17.146 -3.814 -12.043 1.00 91.81 370 ARG A C 1
ATOM 2739 O O . ARG A 1 370 ? 16.069 -3.369 -12.431 1.00 91.81 370 ARG A O 1
ATOM 2746 N N . VAL A 1 371 ? 18.185 -3.045 -11.739 1.00 94.06 371 VAL A N 1
ATOM 2747 C CA . VAL A 1 371 ? 18.205 -1.604 -11.999 1.00 94.06 371 VAL A CA 1
ATOM 2748 C C . VAL A 1 371 ? 19.337 -1.296 -12.957 1.00 94.06 371 VAL A C 1
ATOM 2750 O O . VAL A 1 371 ? 20.493 -1.628 -12.694 1.00 94.06 371 VAL A O 1
ATOM 2753 N N . GLU A 1 372 ? 18.989 -0.619 -14.038 1.00 94.06 372 GLU A N 1
ATOM 2754 C CA . GLU A 1 372 ? 19.926 -0.058 -15.002 1.00 94.06 372 GLU A CA 1
ATOM 2755 C C . GLU A 1 372 ? 19.830 1.465 -14.974 1.00 94.06 372 GLU A C 1
ATOM 2757 O O . GLU A 1 372 ? 18.804 2.019 -14.589 1.00 94.06 372 GLU A O 1
ATOM 2762 N N . TYR A 1 373 ? 20.905 2.152 -15.357 1.00 92.88 373 TYR A N 1
ATOM 2763 C CA . TYR A 1 373 ? 20.933 3.611 -15.394 1.00 92.88 373 TYR A CA 1
ATOM 2764 C C . TYR A 1 373 ? 20.940 4.101 -16.836 1.00 92.88 373 TYR A C 1
ATOM 2766 O O . TYR A 1 373 ? 21.841 3.756 -17.601 1.00 92.88 373 TYR A O 1
ATOM 2774 N N . VAL A 1 374 ? 19.967 4.944 -17.169 1.00 93.38 374 VAL A N 1
ATOM 2775 C CA . VAL A 1 374 ? 19.816 5.567 -18.487 1.00 93.38 374 VAL A CA 1
ATOM 2776 C C . VAL A 1 374 ? 20.137 7.056 -18.416 1.00 93.38 374 VAL A C 1
ATOM 2778 O O . VAL A 1 374 ? 19.969 7.690 -17.369 1.00 93.38 374 VAL A O 1
ATOM 2781 N N . ASP A 1 375 ? 20.603 7.616 -19.529 1.00 92.69 375 ASP A N 1
ATOM 2782 C CA . ASP A 1 375 ? 20.829 9.054 -19.649 1.00 92.69 375 ASP A CA 1
ATOM 2783 C C . ASP A 1 375 ? 19.493 9.792 -19.841 1.00 92.69 375 ASP A C 1
ATOM 2785 O O . ASP A 1 375 ? 18.627 9.384 -20.614 1.00 92.69 375 ASP A O 1
ATOM 2789 N N . THR A 1 376 ? 19.337 10.905 -19.133 1.00 86.38 376 THR A N 1
ATOM 2790 C CA . THR A 1 376 ? 18.180 11.807 -19.167 1.00 86.38 376 THR A CA 1
ATOM 2791 C C . THR A 1 376 ? 18.670 13.256 -19.258 1.00 86.38 376 THR A C 1
ATOM 2793 O O . THR A 1 376 ? 19.830 13.534 -18.931 1.00 86.38 376 THR A O 1
ATOM 2796 N N . PRO A 1 377 ? 17.815 14.225 -19.636 1.00 83.50 377 PRO A N 1
ATOM 2797 C CA . PRO A 1 377 ? 18.188 15.641 -19.606 1.00 83.50 377 PRO A CA 1
ATOM 2798 C C . PRO A 1 377 ? 18.648 16.132 -18.221 1.00 83.50 377 PRO A C 1
ATOM 2800 O O . PRO A 1 377 ? 19.385 17.109 -18.129 1.00 83.50 377 PRO A O 1
ATOM 2803 N N . GLN A 1 378 ? 18.232 15.452 -17.149 1.00 76.44 378 GLN A N 1
ATOM 2804 C CA . GLN A 1 378 ? 18.561 15.766 -15.758 1.00 76.44 378 GLN A CA 1
ATOM 2805 C C . GLN A 1 378 ? 19.779 14.983 -15.228 1.00 76.44 378 GLN A C 1
ATOM 2807 O O . GLN A 1 378 ? 20.096 15.071 -14.044 1.00 76.44 378 GLN A O 1
ATOM 2812 N N . GLY A 1 379 ? 20.477 14.226 -16.082 1.00 85.94 379 GLY A N 1
ATOM 2813 C CA . GLY A 1 379 ? 21.581 13.343 -15.701 1.00 85.94 379 GLY A CA 1
ATOM 2814 C C . GLY A 1 379 ? 21.195 11.872 -15.822 1.00 85.94 379 GLY A C 1
ATOM 2815 O O . GLY A 1 379 ? 20.421 11.505 -16.698 1.00 85.94 379 GLY A O 1
ATOM 2816 N N . LYS A 1 380 ? 21.726 11.002 -14.963 1.00 89.12 380 LYS A N 1
ATOM 2817 C CA . LYS A 1 380 ? 21.385 9.572 -14.999 1.00 89.12 380 LYS A CA 1
ATOM 2818 C C . LYS A 1 380 ? 20.204 9.259 -14.093 1.00 89.12 380 LYS A C 1
ATOM 2820 O O . LYS A 1 380 ? 20.177 9.715 -12.954 1.00 89.12 380 LYS A O 1
ATOM 2825 N N . ALA A 1 381 ? 19.288 8.424 -14.570 1.00 90.31 381 ALA A N 1
ATOM 2826 C CA . ALA A 1 381 ? 18.160 7.922 -13.790 1.00 90.31 381 ALA A CA 1
ATOM 2827 C C . ALA A 1 381 ? 18.126 6.393 -13.821 1.00 90.31 381 ALA A C 1
ATOM 2829 O O . ALA A 1 381 ? 18.457 5.783 -14.837 1.00 90.31 381 ALA A O 1
ATOM 2830 N N . GLY A 1 382 ? 17.746 5.780 -12.700 1.00 92.88 382 GLY A N 1
ATOM 2831 C CA . GLY A 1 382 ? 17.541 4.339 -12.630 1.00 92.88 382 GLY A CA 1
ATOM 2832 C C . GLY A 1 382 ? 16.219 3.933 -13.281 1.00 92.88 382 GLY A C 1
ATOM 2833 O O . GLY A 1 382 ? 15.227 4.655 -13.178 1.00 92.88 382 GLY A O 1
ATOM 2834 N N . VAL A 1 383 ? 16.196 2.761 -13.907 1.00 94.81 383 VAL A N 1
ATOM 2835 C CA . VAL A 1 383 ? 14.998 2.106 -14.442 1.00 94.81 383 VAL A CA 1
ATOM 2836 C C . VAL A 1 383 ? 14.996 0.635 -14.049 1.00 94.81 383 VAL A C 1
ATOM 2838 O O . VAL A 1 383 ? 16.058 0.018 -13.952 1.00 94.81 383 VAL A O 1
ATOM 2841 N N . PHE A 1 384 ? 13.813 0.059 -13.831 1.00 95.25 384 PHE A N 1
ATOM 2842 C CA . PHE A 1 384 ? 13.698 -1.380 -13.603 1.00 95.25 384 PHE A CA 1
ATOM 2843 C C . PHE A 1 384 ? 13.748 -2.162 -14.912 1.00 95.25 384 PHE A C 1
ATOM 2845 O O . PHE A 1 384 ? 13.065 -1.809 -15.873 1.00 95.25 384 PHE A O 1
ATOM 2852 N N . THR A 1 385 ? 14.516 -3.247 -14.919 1.00 94.62 385 THR A N 1
ATOM 2853 C CA . THR A 1 385 ? 14.610 -4.211 -16.022 1.00 94.62 385 THR A CA 1
ATOM 2854 C C . THR A 1 385 ? 14.512 -5.640 -15.487 1.00 94.62 385 THR A C 1
ATOM 2856 O O . THR A 1 385 ? 14.535 -5.878 -14.274 1.00 94.62 385 THR A O 1
ATOM 2859 N N . LEU A 1 386 ? 14.379 -6.601 -16.398 1.00 94.62 386 LEU A N 1
ATOM 2860 C CA . LEU A 1 386 ? 14.443 -8.028 -16.105 1.00 94.62 386 LEU A CA 1
ATOM 2861 C C . LEU A 1 386 ? 15.608 -8.651 -16.868 1.00 94.62 386 LEU A C 1
ATOM 2863 O O . LEU A 1 386 ? 15.984 -8.169 -17.936 1.00 94.62 386 LEU A O 1
ATOM 2867 N N . ASP A 1 387 ? 16.158 -9.741 -16.337 1.00 94.88 387 ASP A N 1
ATOM 2868 C CA . ASP A 1 387 ? 17.048 -10.582 -17.130 1.00 94.88 387 ASP A CA 1
ATOM 2869 C C . ASP A 1 387 ? 16.298 -11.141 -18.351 1.00 94.88 387 ASP A C 1
ATOM 2871 O O . ASP A 1 387 ? 15.211 -11.691 -18.165 1.00 94.88 387 ASP A O 1
ATOM 2875 N N . PRO A 1 388 ? 16.834 -11.036 -19.578 1.00 94.50 388 PRO A N 1
ATOM 2876 C CA . PRO A 1 388 ? 16.134 -11.525 -20.761 1.00 94.50 388 PRO A CA 1
ATOM 2877 C C . PRO A 1 388 ? 15.833 -13.032 -20.742 1.00 94.50 388 PRO A C 1
ATOM 2879 O O . PRO A 1 388 ? 14.757 -13.436 -21.185 1.00 94.50 388 PRO A O 1
ATOM 2882 N N . GLU A 1 389 ? 16.742 -13.866 -20.225 1.00 94.81 389 GLU A N 1
ATOM 2883 C CA . GLU A 1 389 ? 16.553 -15.321 -20.179 1.00 94.81 389 GLU A CA 1
ATOM 2884 C C . GLU A 1 389 ? 15.527 -15.702 -19.108 1.00 94.81 389 GLU A C 1
ATOM 2886 O O . GLU A 1 389 ? 14.623 -16.502 -19.364 1.00 94.81 389 GLU A O 1
ATOM 2891 N N . GLU A 1 390 ? 15.613 -15.090 -17.923 1.00 96.19 390 GLU A N 1
ATOM 2892 C CA . GLU A 1 390 ? 14.635 -15.328 -16.857 1.00 96.19 390 GLU A CA 1
ATOM 2893 C C . GLU A 1 390 ? 13.250 -14.774 -17.226 1.00 96.19 390 GLU A C 1
ATOM 2895 O O . GLU A 1 390 ? 12.239 -15.413 -16.936 1.00 96.19 390 GLU A O 1
ATOM 2900 N N . ALA A 1 391 ? 13.178 -13.621 -17.901 1.00 96.00 391 ALA A N 1
ATOM 2901 C CA . ALA A 1 391 ? 11.924 -13.041 -18.379 1.00 96.00 391 ALA A CA 1
ATOM 2902 C C . ALA A 1 391 ? 11.261 -13.914 -19.448 1.00 96.00 391 ALA A C 1
ATOM 2904 O O . ALA A 1 391 ? 10.050 -14.124 -19.400 1.00 96.00 391 ALA A O 1
ATOM 2905 N N . TYR A 1 392 ? 12.044 -14.474 -20.374 1.00 96.25 392 TYR A N 1
ATOM 2906 C CA . TYR A 1 392 ? 11.552 -15.468 -21.325 1.00 96.25 392 TYR A CA 1
ATOM 2907 C C . TYR A 1 392 ? 11.001 -16.706 -20.604 1.00 96.25 392 TYR A C 1
ATOM 2909 O O . TYR A 1 392 ? 9.880 -17.128 -20.882 1.00 96.25 392 TYR A O 1
ATOM 2917 N N . ALA A 1 393 ? 11.735 -17.250 -19.628 1.00 94.94 393 ALA A N 1
ATOM 2918 C CA . ALA A 1 393 ? 11.270 -18.394 -18.846 1.00 94.94 393 ALA A CA 1
ATOM 2919 C C . ALA A 1 393 ? 9.971 -18.086 -18.078 1.00 94.94 393 ALA A C 1
ATOM 2921 O O . ALA A 1 393 ? 9.060 -18.911 -18.061 1.00 94.94 393 ALA A O 1
ATOM 2922 N N . ALA A 1 394 ? 9.856 -16.892 -17.494 1.00 94.06 394 ALA A N 1
ATOM 2923 C CA . ALA A 1 394 ? 8.643 -16.421 -16.832 1.00 94.06 394 ALA A CA 1
ATOM 2924 C C . ALA A 1 394 ? 7.463 -16.293 -17.808 1.00 94.06 394 ALA A C 1
ATOM 2926 O O . ALA A 1 394 ? 6.356 -16.738 -17.499 1.00 94.06 394 ALA A O 1
ATOM 2927 N N . ALA A 1 395 ? 7.699 -15.764 -19.012 1.00 95.38 395 ALA A N 1
ATOM 2928 C CA . ALA A 1 395 ? 6.684 -15.619 -20.052 1.00 95.38 395 ALA A CA 1
ATOM 2929 C C . ALA A 1 395 ? 6.084 -16.960 -20.509 1.00 95.38 395 ALA A C 1
ATOM 2931 O O . ALA A 1 395 ? 4.913 -17.015 -20.875 1.00 95.38 395 ALA A O 1
ATOM 2932 N N . LEU A 1 396 ? 6.834 -18.064 -20.433 1.00 93.50 396 LEU A N 1
ATOM 2933 C CA . LEU A 1 396 ? 6.313 -19.404 -20.739 1.00 93.50 396 LEU A CA 1
ATOM 2934 C C . LEU A 1 396 ? 5.352 -19.950 -19.670 1.00 93.50 396 LEU A C 1
ATOM 2936 O O . LEU A 1 396 ? 4.651 -20.928 -19.927 1.00 93.50 396 LEU A O 1
ATOM 2940 N N . THR A 1 397 ? 5.303 -19.318 -18.495 1.00 92.19 397 THR A N 1
ATOM 2941 C CA . THR A 1 397 ? 4.463 -19.719 -17.353 1.00 92.19 397 THR A CA 1
ATOM 2942 C C . THR A 1 397 ? 3.228 -18.839 -17.171 1.00 92.19 397 THR A C 1
ATOM 2944 O O . THR A 1 397 ? 2.609 -18.860 -16.110 1.00 92.19 397 THR A O 1
ATOM 2947 N N . VAL A 1 398 ? 2.887 -18.016 -18.169 1.00 92.69 398 VAL A N 1
ATOM 2948 C CA . VAL A 1 398 ? 1.758 -17.087 -18.050 1.00 92.69 398 VAL A CA 1
ATOM 2949 C C . VAL A 1 398 ? 0.426 -17.814 -17.886 1.00 92.69 398 VAL A C 1
ATOM 2951 O O . VAL A 1 398 ? 0.144 -18.800 -18.569 1.00 92.69 398 VAL A O 1
ATOM 2954 N N . GLY A 1 399 ? -0.414 -17.287 -17.002 1.00 89.38 399 GLY A N 1
ATOM 2955 C CA . GLY A 1 399 ? -1.732 -17.822 -16.704 1.00 89.38 399 GLY A CA 1
ATOM 2956 C C . GLY A 1 399 ? -2.618 -16.833 -15.940 1.00 89.38 399 GLY A C 1
ATOM 2957 O O . GLY A 1 399 ? -2.313 -15.636 -15.861 1.00 89.38 399 GLY A O 1
ATOM 2958 N N . PRO A 1 400 ? -3.751 -17.317 -15.403 1.00 86.81 400 PRO A N 1
ATOM 2959 C CA . PRO A 1 400 ? -4.585 -16.543 -14.492 1.00 86.81 400 PRO A CA 1
ATOM 2960 C C . PRO A 1 400 ? -3.792 -16.087 -13.262 1.00 86.81 400 PRO A C 1
ATOM 2962 O O . PRO A 1 400 ? -2.930 -16.817 -12.772 1.00 86.81 400 PRO A O 1
ATOM 2965 N N . THR A 1 401 ? -4.109 -14.895 -12.754 1.00 88.75 401 THR A N 1
ATOM 2966 C CA . THR A 1 401 ? -3.551 -14.421 -11.480 1.00 88.75 401 THR A CA 1
ATOM 2967 C C . THR A 1 401 ? -4.097 -15.235 -10.300 1.00 88.75 401 THR A C 1
ATOM 2969 O O . THR A 1 401 ? -5.123 -15.906 -10.417 1.00 88.75 401 THR A O 1
ATOM 2972 N N . ASN A 1 402 ? -3.415 -15.165 -9.160 1.00 83.44 402 ASN A N 1
ATOM 2973 C CA . ASN A 1 402 ? -3.816 -15.775 -7.894 1.00 83.44 402 ASN A CA 1
ATOM 2974 C C . ASN A 1 402 ? -3.265 -14.955 -6.714 1.00 83.44 402 ASN A C 1
ATOM 2976 O O . ASN A 1 402 ? -2.540 -13.973 -6.906 1.00 83.44 402 ASN A O 1
ATOM 2980 N N . THR A 1 403 ? -3.578 -15.373 -5.487 1.00 81.94 403 THR A N 1
ATOM 2981 C CA . THR A 1 403 ? -3.134 -14.688 -4.266 1.00 81.94 403 THR A CA 1
ATOM 2982 C C . THR A 1 403 ? -1.614 -14.551 -4.189 1.00 81.94 403 THR A C 1
ATOM 2984 O O . THR A 1 403 ? -1.127 -13.472 -3.863 1.00 81.94 403 THR A O 1
ATOM 2987 N N . GLU A 1 404 ? -0.842 -15.588 -4.529 1.00 80.75 404 GLU A N 1
ATOM 2988 C CA . GLU A 1 404 ? 0.629 -15.531 -4.493 1.00 80.75 404 GLU A CA 1
ATOM 2989 C C . GLU A 1 404 ? 1.177 -14.435 -5.420 1.00 80.75 404 GLU A C 1
ATOM 2991 O O . GLU A 1 404 ? 2.077 -13.677 -5.049 1.00 80.75 404 GLU A O 1
ATOM 2996 N N . ILE A 1 405 ? 0.593 -14.295 -6.610 1.00 87.06 405 ILE A N 1
ATOM 2997 C CA . ILE A 1 405 ? 0.991 -13.285 -7.587 1.00 87.06 405 ILE A CA 1
ATOM 2998 C C . ILE A 1 405 ? 0.673 -11.869 -7.089 1.00 87.06 405 ILE A C 1
ATOM 3000 O O . ILE A 1 405 ? 1.553 -11.008 -7.125 1.00 87.06 405 ILE A O 1
ATOM 3004 N N . CYS A 1 406 ? -0.532 -11.621 -6.562 1.00 86.31 406 CYS A N 1
ATOM 3005 C CA . CYS A 1 406 ? -0.881 -10.334 -5.944 1.00 86.31 406 CYS A CA 1
ATOM 3006 C C . CYS A 1 406 ? 0.070 -9.999 -4.781 1.00 86.31 406 CYS A C 1
ATOM 3008 O O . CYS A 1 406 ? 0.517 -8.859 -4.599 1.00 86.31 406 CYS A O 1
ATOM 3010 N N . MET A 1 407 ? 0.426 -11.023 -4.009 1.00 81.25 407 MET A N 1
ATOM 3011 C CA . MET A 1 407 ? 1.302 -10.903 -2.856 1.00 81.25 407 MET A CA 1
ATOM 3012 C C . MET A 1 407 ? 2.744 -10.555 -3.238 1.00 81.25 407 MET A C 1
ATOM 3014 O O . MET A 1 407 ? 3.400 -9.894 -2.447 1.00 81.25 407 MET A O 1
ATOM 3018 N N . ARG A 1 408 ? 3.214 -10.751 -4.477 1.00 82.06 408 ARG A N 1
ATOM 3019 C CA . ARG A 1 408 ? 4.528 -10.217 -4.913 1.00 82.06 408 ARG A CA 1
ATOM 3020 C C . ARG A 1 408 ? 4.733 -8.747 -4.580 1.00 82.06 408 ARG A C 1
ATOM 3022 O O . ARG A 1 408 ? 5.845 -8.335 -4.293 1.00 82.06 408 ARG A O 1
ATOM 3029 N N . CYS A 1 409 ? 3.674 -7.947 -4.610 1.00 81.56 409 CYS A N 1
ATOM 3030 C CA . CYS A 1 409 ? 3.745 -6.531 -4.271 1.00 81.56 409 CYS A CA 1
ATOM 3031 C C . CYS A 1 409 ? 3.068 -6.224 -2.936 1.00 81.56 409 CYS A C 1
ATOM 3033 O O . CYS A 1 409 ? 3.585 -5.426 -2.149 1.00 81.56 409 CYS A O 1
ATOM 3035 N N . HIS A 1 410 ? 1.934 -6.871 -2.662 1.00 80.00 410 HIS A N 1
ATOM 3036 C CA . HIS A 1 410 ? 1.136 -6.617 -1.464 1.00 80.00 410 HIS A CA 1
ATOM 3037 C C . HIS A 1 410 ? 1.726 -7.274 -0.199 1.00 80.00 410 HIS A C 1
ATOM 3039 O O . HIS A 1 410 ? 1.459 -6.812 0.912 1.00 80.00 410 HIS A O 1
ATOM 3045 N N . GLU A 1 411 ? 2.615 -8.261 -0.356 1.00 63.22 411 GLU A N 1
ATOM 3046 C CA . GLU A 1 411 ? 3.396 -8.887 0.714 1.00 63.22 411 GLU A CA 1
ATOM 3047 C C . GLU A 1 411 ? 4.607 -8.054 1.119 1.00 63.22 411 GLU A C 1
ATOM 3049 O O . GLU A 1 411 ? 4.927 -8.007 2.294 1.00 63.22 411 GLU A O 1
ATOM 3054 N N . HIS A 1 412 ? 5.278 -7.336 0.210 1.00 52.19 412 HIS A N 1
ATOM 3055 C CA . HIS A 1 412 ? 6.558 -6.646 0.482 1.00 52.19 412 HIS A CA 1
ATOM 3056 C C . HIS A 1 412 ? 6.510 -5.535 1.554 1.00 52.19 412 HIS A C 1
ATOM 3058 O O . HIS A 1 412 ? 7.530 -4.968 1.942 1.00 52.19 412 HIS A O 1
ATOM 3064 N N . ALA A 1 413 ? 5.336 -5.284 2.124 1.00 44.88 413 ALA A N 1
ATOM 3065 C CA . ALA A 1 413 ? 5.158 -4.666 3.430 1.00 44.88 413 ALA A CA 1
ATOM 3066 C C . ALA A 1 413 ? 5.622 -5.528 4.642 1.00 44.88 413 ALA A C 1
ATOM 3068 O O . ALA A 1 413 ? 5.546 -5.046 5.776 1.00 44.88 413 ALA A O 1
ATOM 3069 N N . MET A 1 414 ? 6.070 -6.773 4.435 1.00 40.81 414 MET A N 1
ATOM 3070 C CA . MET A 1 414 ? 6.406 -7.817 5.419 1.00 40.81 414 MET A CA 1
ATOM 3071 C C . MET A 1 414 ? 7.767 -7.631 6.118 1.00 40.81 414 MET A C 1
ATOM 3073 O O . MET A 1 414 ? 8.686 -8.432 5.969 1.00 40.81 414 MET A O 1
ATOM 3077 N N . GLN A 1 415 ? 7.894 -6.625 6.982 1.00 40.59 415 GLN A N 1
ATOM 3078 C CA . GLN A 1 415 ? 9.035 -6.514 7.909 1.00 40.59 415 GLN A CA 1
ATOM 3079 C C . GLN A 1 415 ? 8.837 -7.330 9.212 1.00 40.59 415 GLN A C 1
ATOM 3081 O O . GLN A 1 415 ? 9.097 -6.834 10.308 1.00 40.59 415 GLN A O 1
ATOM 3086 N N . GLY A 1 416 ? 8.329 -8.566 9.138 1.00 44.16 416 GLY A N 1
ATOM 3087 C CA . GLY A 1 416 ? 8.042 -9.381 10.334 1.00 44.16 416 GLY A CA 1
ATOM 3088 C C . GLY A 1 416 ? 7.020 -8.717 11.271 1.00 44.16 416 GLY A C 1
ATOM 3089 O O . GLY A 1 416 ? 6.008 -8.202 10.803 1.00 44.16 416 GLY A O 1
ATOM 3090 N N . GLU A 1 417 ? 7.301 -8.641 12.578 1.00 41.28 417 GLU A N 1
ATOM 3091 C CA . GLU A 1 417 ? 6.498 -7.873 13.558 1.00 41.28 417 GLU A CA 1
ATOM 3092 C C . GLU A 1 417 ? 6.403 -6.365 13.234 1.00 41.28 417 GLU A C 1
ATOM 3094 O O . GLU A 1 417 ? 5.736 -5.620 13.930 1.00 41.28 417 GLU A O 1
ATOM 3099 N N . LYS A 1 418 ? 7.032 -5.871 12.161 1.00 52.22 418 LYS A N 1
ATOM 3100 C CA . LYS A 1 418 ? 6.910 -4.487 11.673 1.00 52.22 418 LYS A CA 1
ATOM 3101 C C . LYS A 1 418 ? 6.072 -4.381 10.387 1.00 52.22 418 LYS A C 1
ATOM 3103 O O . LYS A 1 418 ? 6.143 -3.368 9.688 1.00 52.22 418 LYS A O 1
ATOM 3108 N N . TYR A 1 419 ? 5.282 -5.412 10.065 1.00 64.38 419 TYR A N 1
ATOM 3109 C CA . TYR A 1 419 ? 4.428 -5.490 8.871 1.00 64.38 419 TYR A CA 1
ATOM 3110 C C . TYR A 1 419 ? 3.571 -4.221 8.672 1.00 64.38 419 TYR A C 1
ATOM 3112 O O . TYR A 1 419 ? 2.871 -3.808 9.593 1.00 64.38 419 TYR A O 1
ATOM 3120 N N . LYS A 1 420 ? 3.525 -3.639 7.456 1.00 70.88 420 LYS A N 1
ATOM 3121 C CA . LYS A 1 420 ? 2.833 -2.351 7.183 1.00 70.88 420 LYS A CA 1
ATOM 3122 C C . LYS A 1 420 ? 1.343 -2.300 7.583 1.00 70.88 420 LYS A C 1
ATOM 3124 O O . LYS A 1 420 ? 0.920 -1.279 8.103 1.00 70.88 420 LYS A O 1
ATOM 3129 N N . ARG A 1 421 ? 0.531 -3.337 7.356 1.00 72.75 421 ARG A N 1
ATOM 3130 C CA . ARG A 1 421 ? -0.915 -3.371 7.714 1.00 72.75 421 ARG A CA 1
ATOM 3131 C C . ARG A 1 421 ? -1.319 -4.376 8.813 1.00 72.75 421 ARG A C 1
ATOM 3133 O O . ARG A 1 421 ? -2.484 -4.476 9.148 1.00 72.75 421 ARG A O 1
ATOM 3140 N N . MET A 1 422 ? -0.360 -5.135 9.326 1.00 71.94 422 MET A N 1
ATOM 3141 C CA . MET A 1 422 ? -0.416 -6.330 10.186 1.00 71.94 422 MET A CA 1
ATOM 3142 C C . MET A 1 422 ? -1.621 -7.264 9.999 1.00 71.94 422 MET A C 1
ATOM 3144 O O . MET A 1 422 ? -2.180 -7.747 10.974 1.00 71.94 422 MET A O 1
ATOM 3148 N N . THR A 1 423 ? -2.016 -7.525 8.753 1.00 76.62 423 THR A N 1
ATOM 3149 C CA . THR A 1 423 ? -3.214 -8.313 8.412 1.00 76.62 423 THR A CA 1
ATOM 3150 C C . THR A 1 423 ? -2.888 -9.362 7.342 1.00 76.62 423 THR A C 1
ATOM 3152 O O . THR A 1 423 ? -3.267 -9.211 6.183 1.00 76.62 423 THR A O 1
ATOM 3155 N N . PRO A 1 424 ? -2.102 -10.402 7.678 1.00 77.31 424 PRO A N 1
ATOM 3156 C CA . PRO A 1 424 ? -1.710 -11.426 6.713 1.00 77.31 424 PRO A CA 1
ATOM 3157 C C . PRO A 1 424 ? -2.922 -12.232 6.227 1.00 77.31 424 PRO A C 1
ATOM 3159 O O . PRO A 1 424 ? -3.687 -12.763 7.033 1.00 77.31 424 PRO A O 1
ATOM 3162 N N . PHE A 1 425 ? -3.053 -12.379 4.909 1.00 79.44 425 PHE A N 1
ATOM 3163 C CA . PHE A 1 425 ? -4.068 -13.220 4.277 1.00 79.44 425 PHE A CA 1
ATOM 3164 C C . PHE A 1 425 ? -3.477 -14.603 3.977 1.00 79.44 425 PHE A C 1
ATOM 3166 O O . PHE A 1 425 ? -2.853 -14.819 2.942 1.00 79.44 425 PHE A O 1
ATOM 3173 N N . THR A 1 426 ? -3.591 -15.526 4.934 1.00 80.62 426 THR A N 1
ATOM 3174 C CA . THR A 1 426 ? -3.106 -16.910 4.802 1.00 80.62 426 THR A CA 1
ATOM 3175 C C . THR A 1 426 ? -4.109 -17.872 5.436 1.00 80.62 426 THR A C 1
ATOM 3177 O O . THR A 1 426 ? -4.806 -17.460 6.366 1.00 80.62 426 THR A O 1
ATOM 3180 N N . PRO A 1 427 ? -4.138 -19.163 5.055 1.00 78.94 427 PRO A N 1
ATOM 3181 C CA . PRO A 1 427 ? -5.022 -20.146 5.690 1.00 78.94 427 PRO A CA 1
ATOM 3182 C C . PRO A 1 427 ? -4.869 -20.267 7.215 1.00 78.94 427 PRO A C 1
ATOM 3184 O O . PRO A 1 427 ? -5.765 -20.759 7.891 1.00 78.94 427 PRO A O 1
ATOM 3187 N N . ALA A 1 428 ? -3.731 -19.844 7.775 1.00 78.38 428 ALA A N 1
ATOM 3188 C CA . ALA A 1 428 ? -3.494 -19.865 9.217 1.00 78.38 428 ALA A CA 1
ATOM 3189 C C . ALA A 1 428 ? -4.030 -18.621 9.946 1.00 78.38 428 ALA A C 1
ATOM 3191 O O . ALA A 1 428 ? -4.181 -18.654 11.165 1.00 78.38 428 ALA A O 1
ATOM 3192 N N . THR A 1 429 ? -4.261 -17.521 9.229 1.00 80.69 429 THR A N 1
ATOM 3193 C CA . THR A 1 429 ? -4.534 -16.199 9.813 1.00 80.69 429 THR A CA 1
ATOM 3194 C C . THR A 1 429 ? -5.847 -15.581 9.352 1.00 80.69 429 THR A C 1
ATOM 3196 O O . THR A 1 429 ? -6.311 -14.653 10.002 1.00 80.69 429 THR A O 1
ATOM 3199 N N . ASP A 1 430 ? -6.449 -16.079 8.270 1.00 87.31 430 ASP A N 1
ATOM 3200 C CA . ASP A 1 430 ? -7.702 -15.578 7.709 1.00 87.31 430 ASP A CA 1
ATOM 3201 C C . ASP A 1 430 ? -8.647 -16.737 7.354 1.00 87.31 430 ASP A C 1
ATOM 3203 O O . ASP A 1 430 ? -8.256 -17.683 6.666 1.00 87.31 430 ASP A O 1
ATOM 3207 N N . VAL A 1 431 ? -9.898 -16.671 7.815 1.00 92.75 431 VAL A N 1
ATOM 3208 C CA . VAL A 1 431 ? -10.913 -17.707 7.558 1.00 92.75 431 VAL A CA 1
ATOM 3209 C C . VAL A 1 431 ? -11.311 -17.823 6.089 1.00 92.75 431 VAL A C 1
ATOM 3211 O O . VAL A 1 431 ? -11.647 -18.920 5.648 1.00 92.75 431 VAL A O 1
ATOM 3214 N N . HIS A 1 432 ? -11.248 -16.737 5.320 1.00 93.06 432 HIS A N 1
ATOM 3215 C CA . HIS A 1 432 ? -11.565 -16.754 3.892 1.00 93.06 432 HIS A CA 1
ATOM 3216 C C . HIS A 1 432 ? -10.436 -17.422 3.110 1.00 93.06 432 HIS A C 1
ATOM 3218 O O . HIS A 1 432 ? -10.689 -18.293 2.279 1.00 93.06 432 HIS A O 1
ATOM 3224 N N . ALA A 1 433 ? -9.182 -17.111 3.453 1.00 84.00 433 ALA A N 1
ATOM 3225 C CA . ALA A 1 433 ? -8.028 -17.821 2.906 1.00 84.00 433 ALA A CA 1
ATOM 3226 C C . ALA A 1 433 ? -8.053 -19.313 3.288 1.00 84.00 433 ALA A C 1
ATOM 3228 O O . ALA A 1 433 ? -7.742 -20.173 2.468 1.00 84.00 433 ALA A O 1
ATOM 3229 N N . ALA A 1 434 ? -8.464 -19.646 4.518 1.00 84.56 434 ALA A N 1
ATOM 3230 C CA . ALA A 1 434 ? -8.623 -21.034 4.962 1.00 84.56 434 ALA A CA 1
ATOM 3231 C C . ALA A 1 434 ? -9.726 -21.784 4.199 1.00 84.56 434 ALA A C 1
ATOM 3233 O O . ALA A 1 434 ? -9.632 -22.998 4.022 1.00 84.56 434 ALA A O 1
ATOM 3234 N N . ALA A 1 435 ? -10.743 -21.062 3.722 1.00 89.56 435 ALA A N 1
ATOM 3235 C CA . ALA A 1 435 ? -11.788 -21.579 2.846 1.00 89.56 435 ALA A CA 1
ATOM 3236 C C . ALA A 1 435 ? -11.355 -21.686 1.369 1.00 89.56 435 ALA A C 1
ATOM 3238 O O . ALA A 1 435 ? -12.144 -22.138 0.542 1.00 89.56 435 ALA A O 1
ATOM 3239 N N . GLY A 1 436 ? -10.117 -21.302 1.038 1.00 85.44 436 GLY A N 1
ATOM 3240 C CA . GLY A 1 436 ? -9.578 -21.352 -0.320 1.00 85.44 436 GLY A CA 1
ATOM 3241 C C . GLY A 1 436 ? -10.000 -20.183 -1.208 1.00 85.44 436 GLY A C 1
ATOM 3242 O O . GLY A 1 436 ? -9.932 -20.320 -2.424 1.00 85.44 436 GLY A O 1
ATOM 3243 N N . MET A 1 437 ? -10.452 -19.064 -0.627 1.00 90.69 437 MET A N 1
ATOM 3244 C CA . MET A 1 437 ? -10.730 -17.854 -1.402 1.00 90.69 437 MET A CA 1
ATOM 3245 C C . MET A 1 437 ? -9.435 -17.192 -1.874 1.00 90.69 437 MET A C 1
ATOM 3247 O O . MET A 1 437 ? -8.467 -17.072 -1.120 1.00 90.69 437 MET A O 1
ATOM 3251 N N . GLU A 1 438 ? -9.468 -16.701 -3.104 1.00 87.19 438 GLU A N 1
ATOM 3252 C CA . GLU A 1 438 ? -8.420 -15.916 -3.739 1.00 87.19 438 GLU A CA 1
ATOM 3253 C C . GLU A 1 438 ? -8.747 -14.416 -3.669 1.00 87.19 438 GLU A C 1
ATOM 3255 O O . GLU A 1 438 ? -9.900 -14.010 -3.496 1.00 87.19 438 GLU A O 1
ATOM 3260 N N . CYS A 1 439 ? -7.743 -13.552 -3.855 1.00 88.56 439 CYS A N 1
ATOM 3261 C CA . CYS A 1 439 ? -7.949 -12.097 -3.821 1.00 88.56 439 CYS A CA 1
ATOM 3262 C C . CYS A 1 439 ? -9.068 -11.630 -4.769 1.00 88.56 439 CYS A C 1
ATOM 3264 O O . CYS A 1 439 ? -9.853 -10.752 -4.409 1.00 88.56 439 CYS A O 1
ATOM 3266 N N . THR A 1 440 ? -9.154 -12.225 -5.962 1.00 91.31 440 THR A N 1
ATOM 3267 C CA . THR A 1 440 ? -10.103 -11.851 -7.022 1.00 91.31 440 THR A CA 1
ATOM 3268 C C . THR A 1 440 ? -11.547 -12.283 -6.756 1.00 91.31 440 THR A C 1
ATOM 3270 O O . THR A 1 440 ? -12.452 -11.761 -7.410 1.00 91.31 440 THR A O 1
ATOM 3273 N N . ASP A 1 441 ? -11.798 -13.156 -5.774 1.00 91.75 441 ASP A N 1
ATOM 3274 C CA . ASP A 1 441 ? -13.160 -13.516 -5.350 1.00 91.75 441 ASP A CA 1
ATOM 3275 C C . ASP A 1 441 ? -13.859 -12.327 -4.659 1.00 91.75 441 ASP A C 1
ATOM 3277 O O . ASP A 1 441 ? -15.057 -12.063 -4.844 1.00 91.75 441 ASP A O 1
ATOM 3281 N N . CYS A 1 442 ? -13.081 -11.545 -3.905 1.00 90.38 442 CYS A N 1
ATOM 3282 C CA . CYS A 1 442 ? -13.521 -10.297 -3.283 1.00 90.38 442 CYS A CA 1
ATOM 3283 C C . CYS A 1 442 ? -13.267 -9.102 -4.212 1.00 90.38 442 CYS A C 1
ATOM 3285 O O . CYS A 1 442 ? -14.208 -8.394 -4.589 1.00 90.38 442 CYS A O 1
ATOM 3287 N N . HIS A 1 443 ? -12.009 -8.918 -4.622 1.00 91.81 443 HIS A N 1
ATOM 3288 C CA . HIS A 1 443 ? -11.535 -7.829 -5.473 1.00 91.81 443 HIS A CA 1
ATOM 3289 C C . HIS A 1 443 ? -11.849 -8.111 -6.942 1.00 91.81 443 HIS A C 1
ATOM 3291 O O . HIS A 1 443 ? -11.003 -8.550 -7.719 1.00 91.81 443 HIS A O 1
ATOM 3297 N N . THR A 1 444 ? -13.108 -7.877 -7.308 1.00 90.69 444 THR A N 1
ATOM 3298 C CA . THR A 1 444 ? -13.628 -8.160 -8.651 1.00 90.69 444 THR A CA 1
ATOM 3299 C C . THR A 1 444 ? -12.804 -7.443 -9.718 1.00 90.69 444 THR A C 1
ATOM 3301 O O . THR A 1 444 ? -12.566 -6.241 -9.613 1.00 90.69 444 THR A O 1
ATOM 3304 N N . VAL A 1 445 ? -12.404 -8.181 -10.754 1.00 92.31 445 VAL A N 1
ATOM 3305 C CA . VAL A 1 445 ? -11.603 -7.660 -11.868 1.00 92.31 445 VAL A CA 1
ATOM 3306 C C . VAL A 1 445 ? -12.474 -7.522 -13.110 1.00 92.31 445 VAL A C 1
ATOM 3308 O O . VAL A 1 445 ? -13.142 -8.477 -13.504 1.00 92.31 445 VAL A O 1
ATOM 3311 N N . GLN A 1 446 ? -12.469 -6.349 -13.739 1.00 92.50 446 GLN A N 1
ATOM 3312 C CA . GLN A 1 446 ? -13.171 -6.091 -15.000 1.00 92.50 446 GLN A CA 1
ATOM 3313 C C . GLN A 1 446 ? -12.286 -5.219 -15.885 1.00 92.50 446 GLN A C 1
ATOM 3315 O O . GLN A 1 446 ? -11.923 -4.132 -15.465 1.00 92.50 446 GLN A O 1
ATOM 3320 N N . ASN A 1 447 ? -11.930 -5.660 -17.096 1.00 94.00 447 ASN A N 1
ATOM 3321 C CA . ASN A 1 447 ? -11.072 -4.885 -18.012 1.00 94.00 447 ASN A CA 1
ATOM 3322 C C . ASN A 1 447 ? -9.778 -4.389 -17.322 1.00 94.00 447 ASN A C 1
ATOM 3324 O O . ASN A 1 447 ? -9.500 -3.194 -17.293 1.00 94.00 447 ASN A O 1
ATOM 3328 N N . HIS A 1 448 ? -9.068 -5.298 -16.639 1.00 94.44 448 HIS A N 1
ATOM 3329 C CA . HIS A 1 448 ? -7.887 -5.041 -15.788 1.00 94.44 448 HIS A CA 1
ATOM 3330 C C . HIS A 1 448 ? -8.069 -4.072 -14.601 1.00 94.44 448 HIS A C 1
ATOM 3332 O O . HIS A 1 448 ? -7.156 -3.943 -13.789 1.00 94.44 448 HIS A O 1
ATOM 3338 N N . LYS A 1 449 ? -9.245 -3.462 -14.431 1.00 92.62 449 LYS A N 1
ATOM 3339 C CA . LYS A 1 449 ? -9.621 -2.654 -13.266 1.00 92.62 449 LYS A CA 1
ATOM 3340 C C . LYS A 1 449 ? -9.967 -3.560 -12.087 1.00 92.62 449 LYS A C 1
ATOM 3342 O O . LYS A 1 449 ? -10.746 -4.500 -12.253 1.00 92.62 449 LYS A O 1
ATOM 3347 N N . ILE A 1 450 ? -9.391 -3.298 -10.910 1.00 91.38 450 ILE A N 1
ATOM 3348 C CA . ILE A 1 450 ? -9.520 -4.155 -9.719 1.00 91.38 450 ILE A CA 1
ATOM 3349 C C . ILE A 1 450 ? -10.298 -3.425 -8.621 1.00 91.38 450 ILE A C 1
ATOM 3351 O O . ILE A 1 450 ? -9.819 -2.456 -8.035 1.00 91.38 450 ILE A O 1
ATOM 3355 N N . ALA A 1 451 ? -11.492 -3.919 -8.291 1.00 89.06 451 ALA A N 1
ATOM 3356 C CA . ALA A 1 451 ? -12.321 -3.325 -7.250 1.00 89.06 451 ALA A CA 1
ATOM 3357 C C . ALA A 1 451 ? -11.616 -3.369 -5.895 1.00 89.06 451 ALA A C 1
ATOM 3359 O O . ALA A 1 451 ? -11.295 -4.442 -5.386 1.00 89.06 451 ALA A O 1
ATOM 3360 N N . LYS A 1 452 ? -11.423 -2.208 -5.273 1.00 83.31 452 LYS A N 1
ATOM 3361 C CA . LYS A 1 452 ? -10.885 -2.116 -3.910 1.00 83.31 452 LYS A CA 1
ATOM 3362 C C . LYS A 1 452 ? -11.980 -2.144 -2.841 1.00 83.31 452 LYS A C 1
ATOM 3364 O O . LYS A 1 452 ? -11.737 -2.632 -1.741 1.00 83.31 452 LYS A O 1
ATOM 3369 N N . GLY A 1 453 ? -13.160 -1.626 -3.178 1.00 80.25 453 GLY A N 1
ATOM 3370 C CA . GLY A 1 453 ? -14.237 -1.314 -2.240 1.00 80.25 453 GLY A CA 1
ATOM 3371 C C . GLY A 1 453 ? -14.292 0.171 -1.878 1.00 80.25 453 GLY A C 1
ATOM 3372 O O . GLY A 1 453 ? -13.359 0.935 -2.123 1.00 80.25 453 GLY A O 1
ATOM 3373 N N . GLN A 1 454 ? -15.418 0.590 -1.307 1.00 73.50 454 GLN A N 1
ATOM 3374 C CA . GLN A 1 454 ? -15.712 2.001 -1.017 1.00 73.50 454 GLN A CA 1
ATOM 3375 C C . GLN A 1 454 ? -15.059 2.511 0.270 1.00 73.50 454 GLN A C 1
ATOM 3377 O O . GLN A 1 454 ? -14.918 3.714 0.457 1.00 73.50 454 GLN A O 1
ATOM 3382 N N . ALA A 1 455 ? -14.652 1.594 1.145 1.00 75.88 455 ALA A N 1
ATOM 3383 C CA . ALA A 1 455 ? -13.969 1.900 2.385 1.00 75.88 455 ALA A CA 1
ATOM 3384 C C . ALA A 1 455 ? -12.457 1.918 2.148 1.00 75.88 455 ALA A C 1
ATOM 3386 O O . ALA A 1 455 ? -11.888 0.893 1.782 1.00 75.88 455 ALA A O 1
ATOM 3387 N N . ALA A 1 456 ? -11.797 3.063 2.332 1.00 72.38 456 ALA A N 1
ATOM 3388 C CA . ALA A 1 456 ? -10.349 3.176 2.228 1.00 72.38 456 ALA A CA 1
ATOM 3389 C C . ALA A 1 456 ? -9.768 4.378 2.970 1.00 72.38 456 ALA A C 1
ATOM 3391 O O . ALA A 1 456 ? -10.162 5.516 2.742 1.00 72.38 456 ALA A O 1
ATOM 3392 N N . THR A 1 457 ? -8.721 4.138 3.759 1.00 71.06 457 THR A N 1
ATOM 3393 C CA . THR A 1 457 ? -7.898 5.220 4.315 1.00 71.06 457 THR A CA 1
ATOM 3394 C C . THR A 1 457 ? -6.558 5.357 3.628 1.00 71.06 457 THR A C 1
ATOM 3396 O O . THR A 1 457 ? -6.008 6.447 3.578 1.00 71.06 457 THR A O 1
ATOM 3399 N N . ASP A 1 458 ? -6.002 4.289 3.067 1.00 65.62 458 ASP A N 1
ATOM 3400 C CA . ASP A 1 458 ? -4.677 4.338 2.478 1.00 65.62 458 ASP A CA 1
ATOM 3401 C C . ASP A 1 458 ? -4.670 3.837 1.035 1.00 65.62 458 ASP A C 1
ATOM 3403 O O . ASP A 1 458 ? -5.357 2.875 0.684 1.00 65.62 458 ASP A O 1
ATOM 3407 N N . LEU A 1 459 ? -3.895 4.532 0.193 1.00 59.94 459 LEU A N 1
ATOM 3408 C CA . LEU A 1 459 ? -3.796 4.263 -1.248 1.00 59.94 459 LEU A CA 1
ATOM 3409 C C . LEU A 1 459 ? -5.172 4.302 -1.893 1.00 59.94 459 LEU A C 1
ATOM 3411 O O . LEU A 1 459 ? -5.675 3.321 -2.415 1.00 59.94 459 LEU A O 1
ATOM 3415 N N . VAL A 1 460 ? -5.783 5.454 -1.703 1.00 56.03 460 VAL A N 1
ATOM 3416 C CA . VAL A 1 460 ? -7.175 5.853 -1.902 1.00 56.03 460 VAL A CA 1
ATOM 3417 C C . VAL A 1 460 ? -7.745 5.648 -3.307 1.00 56.03 460 VAL A C 1
ATOM 3419 O O . VAL A 1 460 ? -8.939 5.832 -3.486 1.00 56.03 460 VAL A O 1
ATOM 3422 N N . ASP A 1 461 ? -6.949 5.181 -4.261 1.00 70.62 461 ASP A N 1
ATOM 3423 C CA . ASP A 1 461 ? -7.448 4.872 -5.592 1.00 70.62 461 ASP A CA 1
ATOM 3424 C C . ASP A 1 461 ? -8.314 3.610 -5.595 1.00 70.62 461 ASP A C 1
ATOM 3426 O O . ASP A 1 461 ? -8.051 2.642 -4.868 1.00 70.62 461 ASP A O 1
ATOM 3430 N N . ASN A 1 462 ? -9.377 3.652 -6.387 1.00 78.56 462 ASN A N 1
ATOM 3431 C CA . ASN A 1 462 ? -10.288 2.544 -6.591 1.00 78.56 462 ASN A CA 1
ATOM 3432 C C . ASN A 1 462 ? -10.714 2.521 -8.057 1.00 78.56 462 ASN A C 1
ATOM 3434 O O . ASN A 1 462 ? -11.527 3.326 -8.500 1.00 78.56 462 ASN A O 1
ATOM 3438 N N . ASP A 1 463 ? -10.198 1.527 -8.766 1.00 85.12 463 ASP A N 1
ATOM 3439 C CA . ASP A 1 463 ? -10.481 1.254 -10.170 1.00 85.12 463 ASP A CA 1
ATOM 3440 C C . ASP A 1 463 ? -11.979 1.053 -10.470 1.00 85.12 463 ASP A C 1
ATOM 3442 O O . ASP A 1 463 ? -12.447 1.366 -11.566 1.00 85.12 463 ASP A O 1
ATOM 3446 N N . LEU A 1 464 ? -12.737 0.515 -9.505 1.00 86.62 464 LEU A N 1
ATOM 3447 C CA . LEU A 1 464 ? -14.167 0.219 -9.623 1.00 86.62 464 LEU A CA 1
ATOM 3448 C C . LEU A 1 464 ? -14.909 0.720 -8.365 1.00 86.62 464 LEU A C 1
ATOM 3450 O O . LEU A 1 464 ? -15.270 -0.082 -7.499 1.00 86.62 464 LEU A O 1
ATOM 3454 N N . PRO A 1 465 ? -15.154 2.040 -8.234 1.00 80.62 465 PRO A N 1
ATOM 3455 C CA . PRO A 1 465 ? -15.741 2.643 -7.029 1.00 80.62 465 PRO A CA 1
ATOM 3456 C C . PRO A 1 465 ? -17.186 2.210 -6.754 1.00 80.62 465 PRO A C 1
ATOM 3458 O O . PRO A 1 465 ? -17.630 2.210 -5.606 1.00 80.62 465 PRO A O 1
ATOM 3461 N N . GLU A 1 466 ? -17.900 1.784 -7.793 1.00 83.31 466 GLU A N 1
ATOM 3462 C CA . GLU A 1 466 ? -19.278 1.291 -7.697 1.00 83.31 466 GLU A CA 1
ATOM 3463 C C . GLU A 1 466 ? -19.362 -0.186 -7.285 1.00 83.31 466 GLU A C 1
ATOM 3465 O O . GLU A 1 466 ? -20.445 -0.695 -7.001 1.00 83.31 466 GLU A O 1
ATOM 3470 N N . VAL A 1 467 ? -18.234 -0.903 -7.270 1.00 86.00 467 VAL A N 1
ATOM 3471 C CA . VAL A 1 467 ? -18.206 -2.316 -6.890 1.00 86.00 467 VAL A CA 1
ATOM 3472 C C . VAL A 1 467 ? -17.919 -2.429 -5.400 1.00 86.00 467 VAL A C 1
ATOM 3474 O O . VAL A 1 467 ? -16.832 -2.104 -4.917 1.00 86.00 467 VAL A O 1
ATOM 3477 N N . GLU A 1 468 ? -18.911 -2.926 -4.667 1.00 84.50 468 GLU A N 1
ATOM 3478 C CA . GLU A 1 468 ? -18.780 -3.180 -3.241 1.00 84.50 468 GLU A CA 1
ATOM 3479 C C . GLU A 1 468 ? -17.810 -4.342 -2.974 1.00 84.50 468 GLU A C 1
ATOM 3481 O O . GLU A 1 468 ? -17.941 -5.444 -3.516 1.00 84.50 468 GLU A O 1
ATOM 3486 N N . VAL A 1 469 ? -16.848 -4.088 -2.087 1.00 88.56 469 VAL A N 1
ATOM 3487 C CA . VAL A 1 469 ? -15.989 -5.104 -1.477 1.00 88.56 469 VAL A CA 1
ATOM 3488 C C . VAL A 1 469 ? -16.189 -4.975 0.026 1.00 88.56 469 VAL A C 1
ATOM 3490 O O . VAL A 1 469 ? -15.628 -4.088 0.664 1.00 88.56 469 VAL A O 1
ATOM 3493 N N . SER A 1 470 ? -17.075 -5.804 0.568 1.00 88.38 470 SER A N 1
ATOM 3494 C CA . SER A 1 470 ? -17.471 -5.780 1.974 1.00 88.38 470 SER A CA 1
ATOM 3495 C C . SER A 1 470 ? -17.936 -7.166 2.418 1.00 88.38 470 SER A C 1
ATOM 3497 O O . SER A 1 470 ? -18.226 -8.041 1.594 1.00 88.38 470 SER A O 1
ATOM 3499 N N . CYS A 1 471 ? -18.089 -7.351 3.730 1.00 91.06 471 CYS A N 1
ATOM 3500 C CA . CYS A 1 471 ? -18.704 -8.552 4.289 1.00 91.06 471 CYS A CA 1
ATOM 3501 C C . CYS A 1 471 ? -20.138 -8.760 3.767 1.00 91.06 471 CYS A C 1
ATOM 3503 O O . CYS A 1 471 ? -20.565 -9.901 3.602 1.00 91.06 471 CYS A O 1
ATOM 3505 N N . ALA A 1 472 ? -20.871 -7.676 3.481 1.00 88.56 472 ALA A N 1
ATOM 3506 C CA . ALA A 1 472 ? -22.284 -7.713 3.102 1.00 88.56 472 ALA A CA 1
ATOM 3507 C C . ALA A 1 472 ? -22.537 -8.346 1.723 1.00 88.56 472 ALA A C 1
ATOM 3509 O O . ALA A 1 472 ? -23.645 -8.806 1.453 1.00 88.56 472 ALA A O 1
ATOM 3510 N N . LYS A 1 473 ? -21.502 -8.443 0.874 1.00 89.12 473 LYS A N 1
ATOM 3511 C CA . LYS A 1 473 ? -21.569 -9.158 -0.411 1.00 89.12 473 LYS A CA 1
ATOM 3512 C C . LYS A 1 473 ? -21.893 -10.649 -0.234 1.00 89.12 473 LYS A C 1
ATOM 3514 O O . LYS A 1 473 ? -22.541 -11.237 -1.097 1.00 89.12 473 LYS A O 1
ATOM 3519 N N . CYS A 1 474 ? -21.453 -11.251 0.874 1.00 91.69 474 CYS A N 1
ATOM 3520 C CA . CYS A 1 474 ? -21.600 -12.687 1.144 1.00 91.69 474 CYS A CA 1
ATOM 3521 C C . CYS A 1 474 ? -22.374 -12.989 2.438 1.00 91.69 474 CYS A C 1
ATOM 3523 O O . CYS A 1 474 ? -23.001 -14.042 2.552 1.00 91.69 474 CYS A O 1
ATOM 3525 N N . HIS A 1 475 ? -22.344 -12.083 3.416 1.00 92.94 475 HIS A N 1
ATOM 3526 C CA . HIS A 1 475 ? -22.984 -12.244 4.717 1.00 92.94 475 HIS A CA 1
ATOM 3527 C C . HIS A 1 475 ? -24.190 -11.318 4.853 1.00 92.94 475 HIS A C 1
ATOM 3529 O O . HIS A 1 475 ? -24.154 -10.153 4.471 1.00 92.94 475 HIS A O 1
ATOM 3535 N N . THR A 1 476 ? -25.265 -11.813 5.463 1.00 92.25 476 THR A N 1
ATOM 3536 C CA . THR A 1 476 ? -26.412 -10.961 5.798 1.00 92.25 476 THR A CA 1
ATOM 3537 C C . THR A 1 476 ? -26.018 -9.921 6.855 1.00 92.25 476 THR A C 1
ATOM 3539 O O . THR A 1 476 ? -25.196 -10.253 7.710 1.00 92.25 476 THR A O 1
ATOM 3542 N N . PRO A 1 477 ? -26.673 -8.747 6.921 1.00 87.62 477 PRO A N 1
ATOM 3543 C CA . PRO A 1 477 ? -26.414 -7.742 7.962 1.00 87.62 477 PRO A CA 1
ATOM 3544 C C . PRO A 1 477 ? -26.621 -8.221 9.412 1.00 87.62 477 PRO A C 1
ATOM 3546 O O . PRO A 1 477 ? -26.133 -7.582 10.337 1.00 87.62 477 PRO A O 1
ATOM 3549 N N . ALA A 1 478 ? -27.333 -9.336 9.615 1.00 91.94 478 ALA A N 1
ATOM 3550 C CA . ALA A 1 478 ? -27.599 -9.940 10.920 1.00 91.94 478 ALA A CA 1
ATOM 3551 C C . ALA A 1 478 ? -27.153 -11.422 10.955 1.00 91.94 478 ALA A C 1
ATOM 3553 O O . ALA A 1 478 ? -27.997 -12.320 10.993 1.00 91.94 478 ALA A O 1
ATOM 3554 N N . PRO A 1 479 ? -25.838 -11.713 10.880 1.00 91.81 479 PRO A N 1
ATOM 3555 C CA . PRO A 1 479 ? -25.343 -13.075 10.681 1.00 91.81 479 PRO A CA 1
ATOM 3556 C C . PRO A 1 479 ? -25.361 -13.937 11.956 1.00 91.81 479 PRO A C 1
ATOM 3558 O O . PRO A 1 479 ? -25.198 -15.154 11.874 1.00 91.81 479 PRO A O 1
ATOM 3561 N N . HIS A 1 480 ? -25.549 -13.346 13.140 1.00 93.12 480 HIS A N 1
ATOM 3562 C CA . HIS A 1 480 ? -25.463 -14.066 14.410 1.00 93.12 480 HIS A CA 1
ATOM 3563 C C . HIS A 1 480 ? -26.821 -14.660 14.811 1.00 93.12 480 HIS A C 1
ATOM 3565 O O . HIS A 1 480 ? -27.801 -13.932 14.952 1.00 93.12 480 HIS A O 1
ATOM 3571 N N . GLN A 1 481 ? -26.869 -15.978 15.037 1.00 89.81 481 GLN A N 1
ATOM 3572 C CA . GLN A 1 481 ? -28.103 -16.723 15.361 1.00 89.81 481 GLN A CA 1
ATOM 3573 C C . GLN A 1 481 ? -28.078 -17.425 16.731 1.00 89.81 481 GLN A C 1
ATOM 3575 O O . GLN A 1 481 ? -28.990 -18.176 17.070 1.00 89.81 481 GLN A O 1
ATOM 3580 N N . ASN A 1 482 ? -27.016 -17.238 17.517 1.00 85.31 482 ASN A N 1
ATOM 3581 C CA . ASN A 1 482 ? -26.900 -17.841 18.846 1.00 85.31 482 ASN A CA 1
ATOM 3582 C C . ASN A 1 482 ? -27.762 -17.089 19.884 1.00 85.31 482 ASN A C 1
ATOM 3584 O O . ASN A 1 482 ? -28.445 -16.121 19.563 1.00 85.31 482 ASN A O 1
ATOM 3588 N N . GLN A 1 483 ? -27.728 -17.524 21.149 1.00 84.12 483 GLN A N 1
ATOM 3589 C CA . GLN A 1 483 ? -28.533 -16.922 22.228 1.00 84.12 483 GLN A CA 1
ATOM 3590 C C . GLN A 1 483 ? -28.276 -15.418 22.432 1.00 84.12 483 GLN A C 1
ATOM 3592 O O . GLN A 1 483 ? -29.158 -14.714 22.910 1.00 84.12 483 GLN A O 1
ATOM 3597 N N . THR A 1 484 ? -27.091 -14.925 22.066 1.00 86.62 484 THR A N 1
ATOM 3598 C CA . THR A 1 484 ? -26.724 -13.501 22.106 1.00 86.62 484 THR A CA 1
ATOM 3599 C C . THR A 1 484 ? -26.751 -12.844 20.722 1.00 86.62 484 THR A C 1
ATOM 3601 O O . THR A 1 484 ? -26.291 -11.716 20.565 1.00 86.62 484 THR A O 1
ATOM 3604 N N . GLY A 1 485 ? -27.284 -13.534 19.710 1.00 89.88 485 GLY A N 1
ATOM 3605 C CA . GLY A 1 485 ? -27.164 -13.159 18.307 1.00 89.88 485 GLY A CA 1
ATOM 3606 C C . GLY A 1 485 ? -27.870 -11.852 17.983 1.00 89.88 485 GLY A C 1
ATOM 3607 O O . GLY A 1 485 ? -27.282 -11.001 17.328 1.00 89.88 485 GLY A O 1
ATOM 3608 N N . GLU A 1 486 ? -29.080 -11.647 18.510 1.00 92.06 486 GLU A N 1
ATOM 3609 C CA . GLU A 1 486 ? -29.821 -10.387 18.353 1.00 92.06 486 GLU A CA 1
ATOM 3610 C C . GLU A 1 486 ? -29.006 -9.191 18.860 1.00 92.06 486 GLU A C 1
ATOM 3612 O O . GLU A 1 486 ? -28.802 -8.232 18.119 1.00 92.06 486 GLU A O 1
ATOM 3617 N N . LEU A 1 487 ? -28.423 -9.303 20.060 1.00 90.50 487 LEU A N 1
ATOM 3618 C CA . LEU A 1 487 ? -27.554 -8.270 20.626 1.00 90.50 487 LEU A CA 1
ATOM 3619 C C . LEU A 1 487 ? -26.312 -8.032 19.753 1.00 90.50 487 LEU A C 1
ATOM 3621 O O . LEU A 1 487 ? -25.940 -6.890 19.502 1.00 90.50 487 LEU A O 1
ATOM 3625 N N . LEU A 1 488 ? -25.655 -9.089 19.267 1.00 92.25 488 LEU A N 1
ATOM 3626 C CA . LEU A 1 488 ? -24.495 -8.953 18.375 1.00 92.25 488 LEU A CA 1
ATOM 3627 C C . LEU A 1 488 ? -24.870 -8.313 17.028 1.00 92.25 488 LEU A C 1
ATOM 3629 O O . LEU A 1 488 ? -24.086 -7.554 16.466 1.00 92.25 488 LEU A O 1
ATOM 3633 N N . ASN A 1 489 ? -26.072 -8.573 16.518 1.00 93.62 489 ASN A N 1
ATOM 3634 C CA . ASN A 1 489 ? -26.571 -7.957 15.290 1.00 93.62 489 ASN A CA 1
ATOM 3635 C C . ASN A 1 489 ? -26.878 -6.461 15.484 1.00 93.62 489 ASN A C 1
ATOM 3637 O O . ASN A 1 489 ? -26.637 -5.673 14.573 1.00 93.62 489 ASN A O 1
ATOM 3641 N N . GLU A 1 490 ? -27.326 -6.037 16.671 1.00 92.69 490 GLU A N 1
ATOM 3642 C CA . GLU A 1 490 ? -27.460 -4.609 17.008 1.00 92.69 490 GLU A CA 1
ATOM 3643 C C . GLU A 1 490 ? -26.106 -3.886 16.993 1.00 92.69 490 GLU A C 1
ATOM 3645 O O . GLU A 1 490 ? -26.016 -2.752 16.520 1.00 92.69 490 GLU A O 1
ATOM 3650 N N . HIS A 1 491 ? -25.024 -4.553 17.414 1.00 94.19 491 HIS A N 1
ATOM 3651 C CA . HIS A 1 491 ? -23.683 -3.960 17.371 1.00 94.19 491 HIS A CA 1
ATOM 3652 C C . HIS A 1 491 ? -23.245 -3.604 15.950 1.00 94.19 491 HIS A C 1
ATOM 3654 O O . HIS A 1 491 ? -22.537 -2.616 15.783 1.00 94.19 491 HIS A O 1
ATOM 3660 N N . ALA A 1 492 ? -23.690 -4.330 14.920 1.00 90.50 492 ALA A N 1
ATOM 3661 C CA . ALA A 1 492 ? -23.332 -4.048 13.526 1.00 90.50 492 ALA A CA 1
ATOM 3662 C C . ALA A 1 492 ? -23.851 -2.684 13.014 1.00 90.50 492 ALA A C 1
ATOM 3664 O O . ALA A 1 492 ? -23.427 -2.220 11.948 1.00 90.50 492 ALA A O 1
ATOM 3665 N N . GLN A 1 493 ? -24.744 -2.023 13.765 1.00 89.69 493 GLN A N 1
ATOM 3666 C CA . GLN A 1 493 ? -25.186 -0.647 13.506 1.00 89.69 493 GLN A CA 1
ATOM 3667 C C . GLN A 1 493 ? -24.143 0.400 13.919 1.00 89.69 493 GLN A C 1
ATOM 3669 O O . GLN A 1 493 ? -24.161 1.515 13.408 1.00 89.69 493 GLN A O 1
ATOM 3674 N N . VAL A 1 494 ? -23.241 0.050 14.840 1.00 93.12 494 VAL A N 1
ATOM 3675 C CA . VAL A 1 494 ? -22.252 0.966 15.432 1.00 93.12 494 VAL A CA 1
ATOM 3676 C C . VAL A 1 494 ? -20.819 0.512 15.155 1.00 93.12 494 VAL A C 1
ATOM 3678 O O . VAL A 1 494 ? -19.920 1.338 15.026 1.00 93.12 494 VAL A O 1
ATOM 3681 N N . LEU A 1 495 ? -20.589 -0.795 15.056 1.00 94.19 495 LEU A N 1
ATOM 3682 C CA . LEU A 1 495 ? -19.294 -1.416 14.818 1.00 94.19 495 LEU A CA 1
ATOM 3683 C C . LEU A 1 495 ? -19.207 -1.938 13.383 1.00 94.19 495 LEU A C 1
ATOM 3685 O O . LEU A 1 495 ? -20.149 -2.544 12.866 1.00 94.19 495 LEU A O 1
ATOM 3689 N N . ALA A 1 496 ? -18.049 -1.748 12.756 1.00 93.81 496 ALA A N 1
ATOM 3690 C CA . ALA A 1 496 ? -17.671 -2.512 11.574 1.00 93.81 496 ALA A CA 1
ATOM 3691 C C . ALA A 1 496 ? -17.461 -3.993 11.949 1.00 93.81 496 ALA A C 1
ATOM 3693 O O . ALA A 1 496 ? -17.121 -4.304 13.094 1.00 93.81 496 ALA A O 1
ATOM 3694 N N . CYS A 1 497 ? -17.648 -4.919 11.006 1.00 93.69 497 CYS A N 1
ATOM 3695 C CA . CYS A 1 497 ? -17.477 -6.355 11.262 1.00 93.69 497 CYS A CA 1
ATOM 3696 C C . CYS A 1 497 ? -16.044 -6.667 11.726 1.00 93.69 497 CYS A C 1
ATOM 3698 O O . CYS A 1 497 ? -15.820 -7.437 12.662 1.00 93.69 497 CYS A O 1
ATOM 3700 N N . GLU A 1 498 ? -15.078 -5.985 11.120 1.00 92.69 498 GLU A N 1
ATOM 3701 C CA . GLU A 1 498 ? -13.648 -6.045 11.392 1.00 92.69 498 GLU A CA 1
ATOM 3702 C C . GLU A 1 498 ? -13.326 -5.672 12.844 1.00 92.69 498 GLU A C 1
ATOM 3704 O O . GLU A 1 498 ? -12.403 -6.236 13.431 1.00 92.69 498 GLU A O 1
ATOM 3709 N N . SER A 1 499 ? -14.119 -4.793 13.470 1.00 93.38 499 SER A N 1
ATOM 3710 C CA . SER A 1 499 ? -13.947 -4.424 14.882 1.00 93.38 499 SER A CA 1
ATOM 3711 C C . SER A 1 499 ? -14.060 -5.624 15.811 1.00 93.38 499 SER A C 1
ATOM 3713 O O . SER A 1 499 ? -13.366 -5.684 16.826 1.00 93.38 499 SER A O 1
ATOM 3715 N N . CYS A 1 500 ? -14.901 -6.595 15.457 1.00 93.00 500 CYS A N 1
ATOM 3716 C CA . CYS A 1 500 ? -15.066 -7.829 16.211 1.00 93.00 500 CYS A CA 1
ATOM 3717 C C . CYS A 1 500 ? -14.181 -8.956 15.677 1.00 93.00 500 CYS A C 1
ATOM 3719 O O . CYS A 1 500 ? -13.690 -9.743 16.481 1.00 93.00 500 CYS A O 1
ATOM 3721 N N . HIS A 1 501 ? -13.994 -9.045 14.359 1.00 93.75 501 HIS A N 1
ATOM 3722 C CA . HIS A 1 501 ? -13.444 -10.228 13.693 1.00 93.75 501 HIS A CA 1
ATOM 3723 C C . HIS A 1 501 ? -11.980 -10.115 13.246 1.00 93.75 501 HIS A C 1
ATOM 3725 O O . HIS A 1 501 ? -11.498 -11.019 12.576 1.00 93.75 501 HIS A O 1
ATOM 3731 N N . VAL A 1 502 ? -11.253 -9.055 13.604 1.00 86.44 502 VAL A N 1
ATOM 3732 C CA . VAL A 1 502 ? -9.800 -8.959 13.373 1.00 86.44 502 VAL A CA 1
ATOM 3733 C C . VAL A 1 502 ? -9.043 -9.040 14.708 1.00 86.44 502 VAL A C 1
ATOM 3735 O O . VAL A 1 502 ? -9.464 -8.401 15.685 1.00 86.44 502 VAL A O 1
ATOM 3738 N N . PRO A 1 503 ? -7.908 -9.774 14.774 1.00 77.44 503 PRO A N 1
ATOM 3739 C CA . PRO A 1 503 ? -7.013 -9.768 15.929 1.00 77.44 503 PRO A CA 1
ATOM 3740 C C . PRO A 1 503 ? -6.422 -8.381 16.224 1.00 77.44 503 PRO A C 1
ATOM 3742 O O . PRO A 1 503 ? -6.558 -7.425 15.458 1.00 77.44 503 PRO A O 1
ATOM 3745 N N . ASP A 1 504 ? -5.738 -8.270 17.363 1.00 81.69 504 ASP A N 1
ATOM 3746 C CA . ASP A 1 504 ? -5.024 -7.044 17.707 1.00 81.69 504 ASP A CA 1
ATOM 3747 C C . ASP A 1 504 ? -3.860 -6.765 16.748 1.00 81.69 504 ASP A C 1
ATOM 3749 O O . ASP A 1 504 ? -3.206 -7.670 16.230 1.00 81.69 504 ASP A O 1
ATOM 3753 N N . THR A 1 505 ? -3.612 -5.476 16.520 1.00 81.75 505 THR A N 1
ATOM 3754 C CA . THR A 1 505 ? -2.546 -4.964 15.650 1.00 81.75 505 THR A CA 1
ATOM 3755 C C . THR A 1 505 ? -1.445 -4.310 16.489 1.00 81.75 505 THR A C 1
ATOM 3757 O O . THR A 1 505 ? -1.233 -4.687 17.639 1.00 81.75 505 THR A O 1
ATOM 3760 N N . ALA A 1 506 ? -0.735 -3.326 15.944 1.00 83.94 506 ALA A N 1
ATOM 3761 C CA . ALA A 1 506 ? 0.202 -2.508 16.693 1.00 83.94 506 ALA A CA 1
ATOM 3762 C C . ALA A 1 506 ? 0.158 -1.039 16.280 1.00 83.94 506 ALA A C 1
ATOM 3764 O O . ALA A 1 506 ? -0.263 -0.688 15.174 1.00 83.94 506 ALA A O 1
ATOM 3765 N N . PHE A 1 507 ? 0.736 -0.205 17.139 1.00 87.31 507 PHE A N 1
ATOM 3766 C CA . PHE A 1 507 ? 1.156 1.139 16.779 1.00 87.31 507 PHE A CA 1
ATOM 3767 C C . PHE A 1 507 ? 2.662 1.172 16.507 1.00 87.31 507 PHE A C 1
ATOM 3769 O O . PHE A 1 507 ? 3.443 0.498 17.183 1.00 87.31 507 PHE A O 1
ATOM 3776 N N . SER A 1 508 ? 3.084 1.974 15.530 1.00 87.00 508 SER A N 1
ATOM 3777 C CA . SER A 1 508 ? 4.504 2.201 15.256 1.00 87.00 508 SER A CA 1
ATOM 3778 C C . SER A 1 508 ? 4.831 3.684 15.117 1.00 87.00 508 SER A C 1
ATOM 3780 O O . SER A 1 508 ? 4.149 4.406 14.394 1.00 87.00 508 SER A O 1
ATOM 3782 N N . LEU A 1 509 ? 5.916 4.115 15.761 1.00 90.12 509 LEU A N 1
ATOM 3783 C CA . LEU A 1 509 ? 6.515 5.436 15.581 1.00 90.12 509 LEU A CA 1
ATOM 3784 C C . LEU A 1 509 ? 7.862 5.293 14.869 1.00 90.12 509 LEU A C 1
ATOM 3786 O O . LEU A 1 509 ? 8.760 4.632 15.389 1.00 90.12 509 LEU A O 1
ATOM 3790 N N . TYR A 1 510 ? 8.002 5.931 13.709 1.00 90.12 510 TYR A N 1
ATOM 3791 C CA . TYR A 1 510 ? 9.249 5.976 12.940 1.00 90.12 510 TYR A CA 1
ATOM 3792 C C . TYR A 1 510 ? 9.970 7.300 13.205 1.00 90.12 510 TYR A C 1
ATOM 3794 O O . TYR A 1 510 ? 9.507 8.350 12.769 1.00 90.12 510 TYR A O 1
ATOM 3802 N N . ASP A 1 511 ? 11.094 7.274 13.915 1.00 93.75 511 ASP A N 1
ATOM 3803 C CA . ASP A 1 511 ? 11.891 8.468 14.202 1.00 93.75 511 ASP A CA 1
ATOM 3804 C C . ASP A 1 511 ? 13.054 8.601 13.211 1.00 93.75 511 ASP A C 1
ATOM 3806 O O . ASP A 1 511 ? 14.131 8.029 13.401 1.00 93.75 511 ASP A O 1
ATOM 3810 N N . TRP A 1 512 ? 12.830 9.373 12.144 1.00 92.75 512 TRP A N 1
ATOM 3811 C CA . TRP A 1 512 ? 13.822 9.612 11.091 1.00 92.75 512 TRP A CA 1
ATOM 3812 C C . TRP A 1 512 ? 14.905 10.615 11.489 1.00 92.75 512 TRP A C 1
ATOM 3814 O O . TRP A 1 512 ? 15.901 10.745 10.781 1.00 92.75 512 TRP A O 1
ATOM 3824 N N . SER A 1 513 ? 14.760 11.282 12.640 1.00 93.12 513 SER A N 1
ATOM 3825 C CA . SER A 1 513 ? 15.836 12.100 13.211 1.00 93.12 513 SER A CA 1
ATOM 3826 C C . SER A 1 513 ? 16.950 11.249 13.829 1.00 93.12 513 SER A C 1
ATOM 3828 O O . SER A 1 513 ? 18.045 11.747 14.092 1.00 93.12 513 SER A O 1
ATOM 3830 N N . LYS A 1 514 ? 16.685 9.953 14.053 1.00 94.44 514 LYS A N 1
ATOM 3831 C CA . LYS A 1 514 ? 17.599 9.008 14.699 1.00 94.44 514 LYS A CA 1
ATOM 3832 C C . LYS A 1 514 ? 17.845 7.798 13.810 1.00 94.44 514 LYS A C 1
ATOM 3834 O O . LYS A 1 514 ? 17.167 6.776 13.932 1.00 94.44 514 LYS A O 1
ATOM 3839 N N . MET A 1 515 ? 18.850 7.908 12.951 1.00 93.75 515 MET A N 1
ATOM 3840 C CA . MET A 1 515 ? 19.269 6.827 12.062 1.00 93.75 515 MET A CA 1
ATOM 3841 C C . MET A 1 515 ? 20.200 5.845 12.780 1.00 93.75 515 MET A C 1
ATOM 3843 O O . MET A 1 515 ? 21.136 6.247 13.472 1.00 93.75 515 MET A O 1
ATOM 3847 N N . VAL A 1 516 ? 19.961 4.550 12.590 1.00 94.19 516 VAL A N 1
ATOM 3848 C CA . VAL A 1 516 ? 20.766 3.458 13.146 1.00 94.19 516 VAL A CA 1
ATOM 3849 C C . VAL A 1 516 ? 21.173 2.492 12.041 1.00 94.19 516 VAL A C 1
ATOM 3851 O O . VAL A 1 516 ? 20.366 2.143 11.183 1.00 94.19 516 VAL A O 1
ATOM 3854 N N . LEU A 1 517 ? 22.433 2.056 12.049 1.00 93.00 517 LEU A N 1
ATOM 3855 C CA . LEU A 1 517 ? 22.897 1.018 11.133 1.00 93.00 517 LEU A CA 1
ATOM 3856 C C . LEU A 1 517 ? 22.368 -0.336 11.609 1.00 93.00 517 LEU A C 1
ATOM 3858 O O . LEU A 1 517 ? 22.705 -0.786 12.705 1.00 93.00 517 LEU A O 1
ATOM 3862 N N . ASN A 1 518 ? 21.577 -1.002 10.775 1.00 86.50 518 ASN A N 1
ATOM 3863 C CA . ASN A 1 518 ? 21.159 -2.371 11.020 1.00 86.50 518 ASN A CA 1
ATOM 3864 C C . ASN A 1 518 ? 22.317 -3.320 10.643 1.00 86.50 518 ASN A C 1
ATOM 3866 O O . ASN A 1 518 ? 22.698 -3.368 9.473 1.00 86.50 518 ASN A O 1
ATOM 3870 N N . PRO A 1 519 ? 22.910 -4.074 11.588 1.00 84.56 519 PRO A N 1
ATOM 3871 C CA . PRO A 1 519 ? 24.076 -4.911 11.303 1.00 84.56 519 PRO A CA 1
ATOM 3872 C C . PRO A 1 519 ? 23.744 -6.138 10.442 1.00 84.56 519 PRO A C 1
ATOM 3874 O O . PRO A 1 519 ? 24.638 -6.678 9.793 1.00 84.56 519 PRO A O 1
ATOM 3877 N N . GLU A 1 520 ? 22.481 -6.578 10.426 1.00 82.38 520 GLU A N 1
ATOM 3878 C CA . GLU A 1 520 ? 22.040 -7.732 9.638 1.00 82.38 520 GLU A CA 1
ATOM 3879 C C . GLU A 1 520 ? 21.882 -7.366 8.163 1.00 82.38 520 GLU A C 1
ATOM 3881 O O . GLU A 1 520 ? 22.341 -8.102 7.292 1.00 82.38 520 GLU A O 1
ATOM 3886 N N . THR A 1 521 ? 21.265 -6.217 7.880 1.00 81.94 521 THR A N 1
ATOM 3887 C CA . THR A 1 521 ? 21.022 -5.761 6.501 1.00 81.94 521 THR A CA 1
ATOM 3888 C C . THR A 1 521 ? 22.159 -4.886 5.965 1.00 81.94 521 THR A C 1
ATOM 3890 O O . THR A 1 521 ? 22.409 -4.830 4.761 1.00 81.94 521 THR A O 1
ATOM 3893 N N . GLY A 1 522 ? 22.891 -4.212 6.853 1.00 87.69 522 GLY A N 1
ATOM 3894 C CA . GLY A 1 522 ? 23.924 -3.231 6.524 1.00 87.69 522 GLY A CA 1
ATOM 3895 C C . GLY A 1 522 ? 23.382 -1.894 6.019 1.00 87.69 522 GLY A C 1
ATOM 3896 O O . GLY A 1 522 ? 24.148 -1.107 5.467 1.00 87.69 522 GLY A O 1
ATOM 3897 N N . TYR A 1 523 ? 22.091 -1.616 6.197 1.00 89.81 523 TYR A N 1
ATOM 3898 C CA . TYR A 1 523 ? 21.488 -0.334 5.834 1.00 89.81 523 TYR A CA 1
ATOM 3899 C C . TYR A 1 523 ? 21.191 0.513 7.065 1.00 89.81 523 TYR A C 1
ATOM 3901 O O . TYR A 1 523 ? 20.879 -0.011 8.136 1.00 89.81 523 TYR A O 1
ATOM 3909 N N . TYR A 1 524 ? 21.257 1.831 6.898 1.00 92.00 524 TYR A N 1
ATOM 3910 C CA . TYR A 1 524 ? 20.726 2.755 7.887 1.00 92.00 524 TYR A CA 1
ATOM 3911 C C . TYR A 1 524 ? 19.196 2.782 7.827 1.00 92.00 524 TYR A C 1
ATOM 3913 O O . TYR A 1 524 ? 18.586 2.884 6.758 1.00 92.00 524 TYR A O 1
ATOM 3921 N N . GLU A 1 525 ? 18.579 2.686 8.997 1.00 88.69 525 GLU A N 1
ATOM 3922 C CA . GLU A 1 525 ? 17.134 2.647 9.210 1.00 88.69 525 GLU A CA 1
ATOM 3923 C C . GLU A 1 525 ? 16.761 3.639 10.323 1.00 88.69 525 GLU A C 1
ATOM 3925 O O . GLU A 1 525 ? 17.601 3.939 11.176 1.00 88.69 525 GLU A O 1
ATOM 3930 N N . PRO A 1 526 ? 15.534 4.184 10.337 1.00 90.88 526 PRO A N 1
ATOM 3931 C CA . PRO A 1 526 ? 15.097 5.022 11.444 1.00 90.88 526 PRO A CA 1
ATOM 3932 C C . PRO A 1 526 ? 14.988 4.193 12.724 1.00 90.88 526 PRO A C 1
ATOM 3934 O O . PRO A 1 526 ? 14.777 2.977 12.698 1.00 90.88 526 PRO A O 1
ATOM 3937 N N . THR A 1 527 ? 15.045 4.866 13.866 1.00 91.44 527 THR A N 1
ATOM 3938 C CA . THR A 1 527 ? 14.654 4.241 15.127 1.00 91.44 527 THR A CA 1
ATOM 3939 C C . THR A 1 527 ? 13.146 4.007 15.101 1.00 91.44 527 THR A C 1
ATOM 3941 O O . THR A 1 527 ? 12.377 4.922 14.816 1.00 91.44 527 THR A O 1
ATOM 3944 N N . ILE A 1 528 ? 12.712 2.779 15.387 1.00 87.69 528 ILE A N 1
ATOM 3945 C CA . ILE A 1 528 ? 11.293 2.410 15.370 1.00 87.69 528 ILE A CA 1
ATOM 3946 C C . ILE A 1 528 ? 10.867 2.016 16.779 1.00 87.69 528 ILE A C 1
ATOM 3948 O O . ILE A 1 528 ? 11.356 1.021 17.315 1.00 87.69 528 ILE A O 1
ATOM 3952 N N . THR A 1 529 ? 9.912 2.753 17.343 1.00 90.38 529 THR A N 1
ATOM 3953 C CA . THR A 1 529 ? 9.154 2.295 18.513 1.00 90.38 529 THR A CA 1
ATOM 3954 C C . THR A 1 529 ? 7.971 1.478 18.020 1.00 90.38 529 THR A C 1
ATOM 3956 O O . THR A 1 529 ? 7.229 1.916 17.140 1.00 90.38 529 THR A O 1
ATOM 3959 N N . HIS A 1 530 ? 7.800 0.280 18.569 1.00 86.06 530 HIS A N 1
ATOM 3960 C CA . HIS A 1 530 ? 6.722 -0.628 18.208 1.00 86.06 530 HIS A CA 1
ATOM 3961 C C . HIS A 1 530 ? 5.941 -1.026 19.460 1.00 86.06 530 HIS A C 1
ATOM 3963 O O . HIS A 1 530 ? 6.533 -1.474 20.439 1.00 86.06 530 HIS A O 1
ATOM 3969 N N . GLU A 1 531 ? 4.624 -0.845 19.418 1.00 88.75 531 GLU A N 1
ATOM 3970 C CA . GLU A 1 531 ? 3.695 -1.121 20.516 1.00 88.75 531 GLU A CA 1
ATOM 3971 C C . GLU A 1 531 ? 2.671 -2.180 20.068 1.00 88.75 531 GLU A C 1
ATOM 3973 O O . GLU A 1 531 ? 1.613 -1.822 19.533 1.00 88.75 531 GLU A O 1
ATOM 3978 N N . PRO A 1 532 ? 2.973 -3.481 20.246 1.00 85.06 532 PRO A N 1
ATOM 3979 C CA . PRO A 1 532 ? 2.038 -4.566 19.956 1.00 85.06 532 PRO A CA 1
ATOM 3980 C C . PRO A 1 532 ? 0.748 -4.459 20.777 1.00 85.06 532 PRO A C 1
ATOM 3982 O O . PRO A 1 532 ? 0.753 -3.969 21.904 1.00 85.06 532 PRO A O 1
ATOM 3985 N N . GLY A 1 533 ? -0.361 -4.949 20.226 1.00 83.31 533 GLY A N 1
ATOM 3986 C CA . GLY A 1 533 ? -1.680 -4.950 20.866 1.00 83.31 533 GLY A CA 1
ATOM 3987 C C . GLY A 1 533 ? -2.465 -3.642 20.714 1.00 83.31 533 GLY A C 1
ATOM 3988 O O . GLY A 1 533 ? -3.642 -3.585 21.063 1.00 83.31 533 GLY A O 1
ATOM 3989 N N . LYS A 1 534 ? -1.847 -2.575 20.195 1.00 85.44 534 LYS A N 1
ATOM 3990 C CA . LYS A 1 534 ? -2.464 -1.246 20.128 1.00 85.44 534 LYS A CA 1
ATOM 3991 C C . LYS A 1 534 ? -3.191 -1.020 18.804 1.00 85.44 534 LYS A C 1
ATOM 3993 O O . LYS A 1 534 ? -2.559 -0.889 17.758 1.00 85.44 534 LYS A O 1
ATOM 3998 N N . ILE A 1 535 ? -4.519 -0.928 18.867 1.00 86.62 535 ILE A N 1
ATOM 3999 C CA . ILE A 1 535 ? -5.397 -0.607 17.731 1.00 86.62 535 ILE A CA 1
ATOM 4000 C C . ILE A 1 535 ? -5.745 0.882 17.749 1.00 86.62 535 ILE A C 1
ATOM 4002 O O . ILE A 1 535 ? -6.043 1.452 18.799 1.00 86.62 535 ILE A O 1
ATOM 4006 N N . ALA A 1 536 ? -5.749 1.515 16.577 1.00 89.50 536 ALA A N 1
ATOM 4007 C CA . ALA A 1 536 ? -6.329 2.838 16.400 1.00 89.50 536 ALA A CA 1
ATOM 4008 C C . ALA A 1 536 ? -7.814 2.699 16.044 1.00 89.50 536 ALA A C 1
ATOM 4010 O O . ALA A 1 536 ? -8.162 2.366 14.916 1.00 89.50 536 ALA A O 1
ATOM 4011 N N . TRP A 1 537 ? -8.694 2.965 17.005 1.00 90.50 537 TRP A N 1
ATOM 4012 C CA . TRP A 1 537 ? -10.140 2.968 16.784 1.00 90.50 537 TRP A CA 1
ATOM 4013 C C . TRP A 1 537 ? -10.604 4.326 16.272 1.00 90.50 537 TRP A C 1
ATOM 4015 O O . TRP A 1 537 ? -10.261 5.357 16.857 1.00 90.50 537 TRP A O 1
ATOM 4025 N N . ARG A 1 538 ? -11.370 4.344 15.180 1.00 91.56 538 ARG A N 1
ATOM 4026 C CA . ARG A 1 538 ? -11.945 5.576 14.622 1.00 91.56 538 ARG A CA 1
ATOM 4027 C C . ARG A 1 538 ? -13.390 5.355 14.211 1.00 91.56 538 ARG A C 1
ATOM 4029 O O . ARG A 1 538 ? -13.739 4.279 13.732 1.00 91.56 538 ARG A O 1
ATOM 4036 N N . TRP A 1 539 ? -14.194 6.400 14.365 1.00 93.25 539 TRP A N 1
ATOM 4037 C CA . TRP A 1 539 ? -15.435 6.544 13.616 1.00 93.25 539 TRP A CA 1
ATOM 4038 C C . TRP A 1 539 ? -15.089 6.736 12.143 1.00 93.25 539 TRP A C 1
ATOM 4040 O O . TRP A 1 539 ? -14.266 7.592 11.817 1.00 93.25 539 TRP A O 1
ATOM 4050 N N . PHE A 1 540 ? -15.674 5.912 11.281 1.00 91.38 540 PHE A N 1
ATOM 4051 C CA . PHE A 1 540 ? -15.300 5.840 9.880 1.00 91.38 540 PHE A CA 1
ATOM 4052 C C . PHE A 1 540 ? -16.528 5.704 8.982 1.00 91.38 540 PHE A C 1
ATOM 4054 O O . PHE A 1 540 ? -17.368 4.837 9.221 1.00 91.38 540 PHE A O 1
ATOM 4061 N N . ASN A 1 541 ? -16.597 6.539 7.945 1.00 88.81 541 ASN A N 1
ATOM 4062 C CA . ASN A 1 541 ? -17.666 6.541 6.941 1.00 88.81 541 ASN A CA 1
ATOM 4063 C C . ASN A 1 541 ? -17.257 5.886 5.609 1.00 88.81 541 ASN A C 1
ATOM 4065 O O . ASN A 1 541 ? -17.992 5.972 4.629 1.00 88.81 541 ASN A O 1
ATOM 4069 N N . GLY A 1 542 ? -16.057 5.302 5.543 1.00 86.00 542 GLY A N 1
ATOM 4070 C CA . GLY A 1 542 ? -15.484 4.740 4.320 1.00 86.00 542 GLY A CA 1
ATOM 4071 C C . GLY A 1 542 ? -14.469 5.644 3.609 1.00 86.00 542 GLY A C 1
ATOM 4072 O O . GLY A 1 542 ? -13.676 5.147 2.816 1.00 86.00 542 GLY A O 1
ATOM 4073 N N . THR A 1 543 ? -14.404 6.939 3.919 1.00 83.81 543 THR A N 1
ATOM 4074 C CA . THR A 1 543 ? -13.514 7.887 3.220 1.00 83.81 543 THR A CA 1
ATOM 4075 C C . THR A 1 543 ? -12.279 8.259 4.032 1.00 83.81 543 THR A C 1
ATOM 4077 O O . THR A 1 543 ? -12.280 8.241 5.265 1.00 83.81 543 THR A O 1
ATOM 4080 N N . GLY A 1 544 ? -11.198 8.611 3.338 1.00 83.88 544 GLY A N 1
ATOM 4081 C CA . GLY A 1 544 ? -9.930 8.943 3.972 1.00 83.88 544 GLY A CA 1
ATOM 4082 C C . GLY A 1 544 ? -9.177 10.062 3.273 1.00 83.88 544 GLY A C 1
ATOM 4083 O O . GLY A 1 544 ? -9.513 10.484 2.169 1.00 83.88 544 GLY A O 1
ATOM 4084 N N . THR A 1 545 ? -8.129 10.541 3.932 1.00 81.12 545 THR A N 1
ATOM 4085 C CA . THR A 1 545 ? -7.316 11.661 3.441 1.00 81.12 545 THR A CA 1
ATOM 4086 C C . THR A 1 545 ? -6.087 11.185 2.678 1.00 81.12 545 THR A C 1
ATOM 4088 O O . THR A 1 545 ? -5.636 10.048 2.839 1.00 81.12 545 THR A O 1
ATOM 4091 N N . ALA A 1 546 ? -5.447 12.077 1.914 1.00 76.12 546 ALA A N 1
ATOM 4092 C CA . ALA A 1 546 ? -4.162 11.775 1.270 1.00 76.12 546 ALA A CA 1
ATOM 4093 C C . ALA A 1 546 ? -3.060 11.393 2.289 1.00 76.12 546 ALA A C 1
ATOM 4095 O O . ALA A 1 546 ? -2.136 10.635 1.976 1.00 76.12 546 ALA A O 1
ATOM 4096 N N . MET A 1 547 ? -3.188 11.851 3.539 1.00 75.69 547 MET A N 1
ATOM 4097 C CA . MET A 1 547 ? -2.299 11.515 4.657 1.00 75.69 547 MET A CA 1
ATOM 4098 C C . MET A 1 547 ? -2.662 10.205 5.368 1.00 75.69 547 MET A C 1
ATOM 4100 O O . MET A 1 547 ? -1.969 9.789 6.295 1.00 75.69 547 MET A O 1
ATOM 4104 N N . ALA A 1 548 ? -3.656 9.487 4.853 1.00 81.25 548 ALA A N 1
ATOM 4105 C CA . ALA A 1 548 ? -4.210 8.258 5.392 1.00 81.25 548 ALA A CA 1
ATOM 4106 C C . ALA A 1 548 ? -4.895 8.392 6.753 1.00 81.25 548 ALA A C 1
ATOM 4108 O O . ALA A 1 548 ? -4.786 7.494 7.583 1.00 81.25 548 ALA A O 1
ATOM 4109 N N . ASN A 1 549 ? -5.608 9.493 6.987 1.00 83.75 549 ASN A N 1
ATOM 4110 C CA . ASN A 1 549 ? -6.502 9.615 8.137 1.00 83.75 549 ASN A CA 1
ATOM 4111 C C . ASN A 1 549 ? -7.903 9.106 7.772 1.00 83.75 549 ASN A C 1
ATOM 4113 O O . ASN A 1 549 ? -8.397 9.404 6.687 1.00 83.75 549 ASN A O 1
ATOM 4117 N N . ALA A 1 550 ? -8.534 8.364 8.681 1.00 88.06 550 ALA A N 1
ATOM 4118 C CA . ALA A 1 550 ? -9.943 7.991 8.597 1.00 88.06 550 ALA A CA 1
ATOM 4119 C C . ALA A 1 550 ? -10.848 9.214 8.787 1.00 88.06 550 ALA A C 1
ATOM 4121 O O . ALA A 1 550 ? -10.596 10.036 9.672 1.00 88.06 550 ALA A O 1
ATOM 4122 N N . LEU A 1 551 ? -11.909 9.307 7.987 1.00 87.62 551 LEU A N 1
ATOM 4123 C CA . LEU A 1 551 ? -12.926 10.345 8.103 1.00 87.62 551 LEU A CA 1
ATOM 4124 C C . LEU A 1 551 ? -14.258 9.767 8.563 1.00 87.62 551 LEU A C 1
ATOM 4126 O O . LEU A 1 551 ? -14.594 8.617 8.293 1.00 87.62 551 LEU A O 1
ATOM 4130 N N . SER A 1 552 ? -15.022 10.618 9.229 1.00 90.06 552 SER A N 1
ATOM 4131 C CA . SER A 1 552 ? -16.430 10.403 9.533 1.00 90.06 552 SER A CA 1
ATOM 4132 C C . SER A 1 552 ? -17.312 11.250 8.609 1.00 90.06 552 SER A C 1
ATOM 4134 O O . SER A 1 552 ? -16.829 12.112 7.871 1.00 90.06 552 SER A O 1
ATOM 4136 N N . SER A 1 553 ? -18.624 11.103 8.745 1.00 87.75 553 SER A N 1
ATOM 4137 C CA . SER A 1 553 ? -19.653 11.986 8.193 1.00 87.75 553 SER A CA 1
ATOM 4138 C C . SER A 1 553 ? -19.473 13.469 8.564 1.00 87.75 553 SER A C 1
ATOM 4140 O O . SER A 1 553 ? -19.965 14.345 7.858 1.00 87.75 553 SER A O 1
ATOM 4142 N N . LYS A 1 554 ? -18.733 13.770 9.638 1.00 85.62 554 LYS A N 1
ATOM 4143 C CA . LYS A 1 554 ? -18.399 15.125 10.111 1.00 85.62 554 LYS A CA 1
ATOM 4144 C C . LYS A 1 554 ? -17.023 15.608 9.629 1.00 85.62 554 LYS A C 1
ATOM 4146 O O . LYS A 1 554 ? -16.513 16.600 10.144 1.00 85.62 554 LYS A O 1
ATOM 4151 N N . GLY A 1 555 ? -16.403 14.897 8.687 1.00 82.94 555 GLY A N 1
ATOM 4152 C CA . GLY A 1 555 ? -15.005 15.086 8.310 1.00 82.94 555 GLY A CA 1
ATOM 4153 C C . GLY A 1 555 ? -14.068 14.395 9.297 1.00 82.94 555 GLY A C 1
ATOM 4154 O O . GLY A 1 555 ? -14.403 13.361 9.890 1.00 82.94 555 GLY A O 1
ATOM 4155 N N . LEU A 1 556 ? -12.871 14.947 9.461 1.00 80.38 556 LEU A N 1
ATOM 4156 C CA . LEU A 1 556 ? -11.858 14.395 10.345 1.00 80.38 556 LEU A CA 1
ATOM 4157 C C . LEU A 1 556 ? -12.242 14.604 11.817 1.00 80.38 556 LEU A C 1
ATOM 4159 O O . LEU A 1 556 ? -12.281 15.725 12.322 1.00 80.38 556 LEU A O 1
ATOM 4163 N N . VAL A 1 557 ? -12.480 13.500 12.521 1.00 73.12 557 VAL A N 1
ATOM 4164 C CA . VAL A 1 557 ? -12.873 13.505 13.934 1.00 73.12 557 VAL A CA 1
ATOM 4165 C C . VAL A 1 557 ? -11.634 13.289 14.786 1.00 73.12 557 VAL A C 1
ATOM 4167 O O . VAL A 1 557 ? -11.046 12.205 14.795 1.00 73.12 557 VAL A O 1
ATOM 4170 N N . TYR A 1 558 ? -11.223 14.335 15.501 1.00 65.50 558 TYR A N 1
ATOM 4171 C CA . TYR A 1 558 ? -10.171 14.226 16.507 1.00 65.50 558 TYR A CA 1
ATOM 4172 C C . TYR A 1 558 ? -10.617 13.322 17.667 1.00 65.50 558 TYR A C 1
ATOM 4174 O O . TYR A 1 558 ? -11.818 13.243 17.953 1.00 65.50 558 TYR A O 1
ATOM 4182 N N . PRO A 1 559 ? -9.672 12.675 18.379 1.00 69.25 559 PRO A N 1
ATOM 4183 C CA . PRO A 1 559 ? -9.988 11.979 19.619 1.00 69.25 559 PRO A CA 1
ATOM 4184 C C . PRO A 1 559 ? -10.822 12.864 20.559 1.00 69.25 559 PRO A C 1
ATOM 4186 O O . PRO A 1 559 ? -10.500 14.035 20.762 1.00 69.25 559 PRO A O 1
ATOM 4189 N N . GLY A 1 560 ? -11.903 12.312 21.107 1.00 73.50 560 GLY A N 1
ATOM 4190 C CA . GLY A 1 560 ? -12.838 13.018 21.987 1.00 73.50 560 GLY A CA 1
ATOM 4191 C C . GLY A 1 560 ? -14.137 13.470 21.321 1.00 73.50 560 GLY A C 1
ATOM 4192 O O . GLY A 1 560 ? -15.018 13.982 22.008 1.00 73.50 560 GLY A O 1
ATOM 4193 N N . GLN A 1 561 ? -14.300 13.272 20.011 1.00 84.12 561 GLN A N 1
ATOM 4194 C CA . GLN A 1 561 ? -15.545 13.572 19.305 1.00 84.12 561 GLN A CA 1
ATOM 4195 C C . GLN A 1 561 ? -16.254 12.293 18.838 1.00 84.12 561 GLN A C 1
ATOM 4197 O O . GLN A 1 561 ? -15.643 11.380 18.286 1.00 84.12 561 GLN A O 1
ATOM 4202 N N . LYS A 1 562 ? -17.571 12.234 19.063 1.00 89.06 562 LYS A N 1
ATOM 4203 C CA . LYS A 1 562 ? -18.408 11.079 18.717 1.00 89.06 562 LYS A CA 1
ATOM 4204 C C . LYS A 1 562 ? -18.900 11.169 17.271 1.00 89.06 562 LYS A C 1
ATOM 4206 O O . LYS A 1 562 ? -19.382 12.226 16.843 1.00 89.06 562 LYS A O 1
ATOM 4211 N N . GLY A 1 563 ? -18.807 10.063 16.536 1.00 89.44 563 GLY A N 1
ATOM 4212 C CA . GLY A 1 563 ? -19.374 9.915 15.193 1.00 89.44 563 GLY A CA 1
ATOM 4213 C C . GLY A 1 563 ? -20.905 9.922 15.183 1.00 89.44 563 GLY A C 1
ATOM 4214 O O . GLY A 1 563 ? -21.550 10.105 16.219 1.00 89.44 563 GLY A O 1
ATOM 4215 N N . ASN A 1 564 ? -21.482 9.762 13.998 1.00 91.19 564 ASN A N 1
ATOM 4216 C CA . ASN A 1 564 ? -22.915 9.647 13.758 1.00 91.19 564 ASN A CA 1
ATOM 4217 C C . ASN A 1 564 ? -23.250 8.257 13.186 1.00 91.19 564 ASN A C 1
ATOM 4219 O O . ASN A 1 564 ? -23.193 8.079 11.973 1.00 91.19 564 ASN A O 1
ATOM 4223 N N . PRO A 1 565 ? -23.542 7.248 14.021 1.00 88.25 565 PRO A N 1
ATOM 4224 C CA . PRO A 1 565 ? -24.046 5.971 13.525 1.00 88.25 565 PRO A CA 1
ATOM 4225 C C . PRO A 1 565 ? -25.485 6.119 12.978 1.00 88.25 565 PRO A C 1
ATOM 4227 O O . PRO A 1 565 ? -26.254 6.912 13.529 1.00 88.25 565 PRO A O 1
ATOM 4230 N N . PRO A 1 566 ? -25.890 5.318 11.971 1.00 87.38 566 PRO A N 1
ATOM 4231 C CA . PRO A 1 566 ? -25.135 4.206 11.388 1.00 87.38 566 PRO A CA 1
ATOM 4232 C C . PRO A 1 566 ? -24.157 4.612 10.274 1.00 87.38 566 PRO A C 1
ATOM 4234 O O . PRO A 1 566 ? -23.457 3.742 9.756 1.00 87.38 566 PRO A O 1
ATOM 4237 N N . GLU A 1 567 ? -24.113 5.891 9.885 1.00 88.81 567 GLU A N 1
ATOM 4238 C CA . GLU A 1 567 ? -23.247 6.375 8.801 1.00 88.81 567 GLU A CA 1
ATOM 4239 C C . GLU A 1 567 ? -21.760 6.238 9.152 1.00 88.81 567 GLU A C 1
ATOM 4241 O O . GLU A 1 567 ? -20.943 5.899 8.299 1.00 88.81 567 GLU A O 1
ATOM 4246 N N . ASP A 1 568 ? -21.427 6.463 10.422 1.00 92.69 568 ASP A N 1
ATOM 4247 C CA . ASP A 1 568 ? -20.103 6.252 10.982 1.00 92.69 568 ASP A CA 1
ATOM 4248 C C . ASP A 1 568 ? -20.068 4.967 11.798 1.00 92.69 568 ASP A C 1
ATOM 4250 O O . ASP A 1 568 ? -20.797 4.825 12.783 1.00 92.69 568 ASP A O 1
ATOM 4254 N N . LYS A 1 569 ? -19.150 4.064 11.455 1.00 93.75 569 LYS A N 1
ATOM 4255 C CA . LYS A 1 569 ? -18.893 2.856 12.242 1.00 93.75 569 LYS A CA 1
ATOM 4256 C C . LYS A 1 569 ? -17.546 2.933 12.939 1.00 93.75 569 LYS A C 1
ATOM 4258 O O . LYS A 1 569 ? -16.553 3.363 12.351 1.00 93.75 569 LYS A O 1
ATOM 4263 N N . ILE A 1 570 ? -17.490 2.484 14.189 1.00 94.06 570 ILE A N 1
ATOM 4264 C CA . ILE A 1 570 ? -16.223 2.268 14.888 1.00 94.06 570 ILE A CA 1
ATOM 4265 C C . ILE A 1 570 ? -15.507 1.132 14.160 1.00 94.06 570 ILE A C 1
ATOM 4267 O O . ILE A 1 570 ? -16.038 0.023 14.087 1.00 94.06 570 ILE A O 1
ATOM 4271 N N . THR A 1 571 ? -14.326 1.432 13.624 1.00 93.00 571 THR A N 1
ATOM 4272 C CA . THR A 1 571 ? -13.536 0.562 12.739 1.00 93.00 571 THR A CA 1
ATOM 4273 C C . THR A 1 571 ? -12.094 0.458 13.263 1.00 93.00 571 THR A C 1
ATOM 4275 O O . THR A 1 571 ? -11.572 1.463 13.771 1.00 93.00 571 THR A O 1
ATOM 4278 N N . PRO A 1 572 ? -11.434 -0.719 13.186 1.00 91.12 572 PRO A N 1
ATOM 4279 C CA . PRO A 1 572 ? -10.052 -0.877 13.611 1.00 91.12 572 PRO A CA 1
ATOM 4280 C C . PRO A 1 572 ? -9.084 -0.406 12.525 1.00 91.12 572 PRO A C 1
ATOM 4282 O O . PRO A 1 572 ? -9.219 -0.728 11.346 1.00 91.12 572 PRO A O 1
ATOM 4285 N N . PHE A 1 573 ? -8.033 0.288 12.943 1.00 89.81 573 PHE A N 1
ATOM 4286 C CA . PHE A 1 573 ? -6.921 0.661 12.079 1.00 89.81 573 PHE A CA 1
ATOM 4287 C C . PHE A 1 573 ? -5.591 0.320 12.736 1.00 89.81 573 PHE A C 1
ATOM 4289 O O . PHE A 1 573 ? -5.442 0.361 13.961 1.00 89.81 573 PHE A O 1
ATOM 4296 N N . ARG A 1 574 ? -4.577 0.065 11.906 1.00 88.06 574 ARG A N 1
ATOM 4297 C CA . ARG A 1 574 ? -3.190 0.093 12.360 1.00 88.06 574 ARG A CA 1
ATOM 4298 C C . ARG A 1 574 ? -2.747 1.548 12.401 1.00 88.06 574 ARG A C 1
ATOM 4300 O O . ARG A 1 574 ? -2.618 2.191 11.357 1.00 88.06 574 ARG A O 1
ATOM 4307 N N . GLY A 1 575 ? -2.528 2.067 13.602 1.00 87.62 575 GLY A N 1
ATOM 4308 C CA . GLY A 1 575 ? -2.019 3.420 13.783 1.00 87.62 575 GLY A CA 1
ATOM 4309 C C . GLY A 1 575 ? -0.515 3.492 13.525 1.00 87.62 575 GLY A C 1
ATOM 4310 O O . GLY A 1 575 ? 0.234 2.589 13.898 1.00 87.62 575 GLY A O 1
ATOM 4311 N N . PHE A 1 576 ? -0.050 4.577 12.917 1.00 87.50 576 PHE A N 1
ATOM 4312 C CA . PHE A 1 576 ? 1.368 4.915 12.931 1.00 87.50 576 PHE A CA 1
ATOM 4313 C C . PHE A 1 576 ? 1.586 6.427 12.911 1.00 87.50 576 PHE A C 1
ATOM 4315 O O . PHE A 1 576 ? 0.749 7.189 12.425 1.00 87.50 576 PHE A O 1
ATOM 4322 N N . ASN A 1 577 ? 2.750 6.847 13.393 1.00 89.00 577 ASN A N 1
ATOM 4323 C CA . ASN A 1 577 ? 3.240 8.212 13.251 1.00 89.00 577 ASN A CA 1
ATOM 4324 C C . ASN A 1 577 ? 4.723 8.184 12.844 1.00 89.00 577 ASN A C 1
ATOM 4326 O O . ASN A 1 577 ? 5.401 7.160 12.970 1.00 89.00 577 ASN A O 1
ATOM 4330 N N . SER A 1 578 ? 5.227 9.302 12.340 1.00 89.12 578 SER A N 1
ATOM 4331 C CA . SER A 1 578 ? 6.613 9.448 11.914 1.00 89.12 578 SER A CA 1
ATOM 4332 C C . SER A 1 578 ? 7.137 10.821 12.315 1.00 89.12 578 SER A C 1
ATOM 4334 O O . SER A 1 578 ? 6.481 11.823 12.051 1.00 89.12 578 SER A O 1
ATOM 4336 N N . ILE A 1 579 ? 8.331 10.883 12.903 1.00 92.75 579 ILE A N 1
ATOM 4337 C CA . ILE A 1 579 ? 9.075 12.133 13.085 1.00 92.75 579 ILE A CA 1
ATOM 4338 C C . ILE A 1 579 ? 9.890 12.355 11.819 1.00 92.75 579 ILE A C 1
ATOM 4340 O O . ILE A 1 579 ? 10.792 11.578 11.519 1.00 92.75 579 ILE A O 1
ATOM 4344 N N . MET A 1 580 ? 9.533 13.393 11.073 1.00 92.00 580 MET A N 1
ATOM 4345 C CA . MET A 1 580 ? 10.003 13.677 9.720 1.00 92.00 580 MET A CA 1
ATOM 4346 C C . MET A 1 580 ? 10.600 15.085 9.647 1.00 92.00 580 MET A C 1
ATOM 4348 O O . MET A 1 580 ? 10.234 15.944 10.459 1.00 92.00 580 MET A O 1
ATOM 4352 N N . PRO A 1 581 ? 11.493 15.359 8.683 1.00 94.44 581 PRO A N 1
ATOM 4353 C CA . PRO A 1 581 ? 11.873 16.725 8.385 1.00 94.44 581 PRO A CA 1
ATOM 4354 C C . PRO A 1 581 ? 10.692 17.426 7.702 1.00 94.44 581 PRO A C 1
ATOM 4356 O O . PRO A 1 581 ? 10.096 16.903 6.759 1.00 94.44 581 PRO A O 1
ATOM 4359 N N . VAL A 1 582 ? 10.351 18.615 8.182 1.00 92.88 582 VAL A N 1
ATOM 4360 C CA . VAL A 1 582 ? 9.336 19.490 7.586 1.00 92.88 582 VAL A CA 1
ATOM 4361 C C . VAL A 1 582 ? 9.952 20.835 7.249 1.00 92.88 582 VAL A C 1
ATOM 4363 O O . VAL A 1 582 ? 10.887 21.282 7.921 1.00 92.88 582 VAL A O 1
ATOM 4366 N N . ASP A 1 583 ? 9.436 21.494 6.215 1.00 94.25 583 ASP A N 1
ATOM 4367 C CA . ASP A 1 583 ? 9.869 22.845 5.865 1.00 94.25 583 ASP A CA 1
ATOM 4368 C C . ASP A 1 583 ? 9.657 23.779 7.068 1.00 94.25 583 ASP A C 1
ATOM 4370 O O . ASP A 1 583 ? 8.548 23.940 7.573 1.00 94.25 583 ASP A O 1
ATOM 4374 N N . LYS A 1 584 ? 10.730 24.421 7.539 1.00 94.44 584 LYS A N 1
ATOM 4375 C CA . LYS A 1 584 ? 10.672 25.288 8.723 1.00 94.44 584 LYS A CA 1
ATOM 4376 C C . LYS A 1 584 ? 9.805 26.534 8.505 1.00 94.44 584 LYS A C 1
ATOM 4378 O O . LYS A 1 584 ? 9.239 27.065 9.457 1.00 94.44 584 LYS A O 1
ATOM 4383 N N . LYS A 1 585 ? 9.708 27.017 7.263 1.00 93.50 585 LYS A N 1
ATOM 4384 C CA . LYS A 1 585 ? 8.868 28.153 6.861 1.00 93.50 585 LYS A CA 1
ATOM 4385 C C . LYS A 1 585 ? 7.419 27.721 6.623 1.00 93.50 585 LYS A C 1
ATOM 4387 O O . LYS A 1 585 ? 6.512 28.517 6.847 1.00 93.50 585 LYS A O 1
ATOM 4392 N N . ASN A 1 586 ? 7.213 26.480 6.179 1.00 92.44 586 ASN A N 1
ATOM 4393 C CA . ASN A 1 586 ? 5.907 25.905 5.847 1.00 92.44 586 ASN A CA 1
ATOM 4394 C C . ASN A 1 586 ? 5.728 24.503 6.479 1.00 92.44 586 ASN A C 1
ATOM 4396 O O . ASN A 1 586 ? 5.759 23.511 5.753 1.00 92.44 586 ASN A O 1
ATOM 4400 N N . PRO A 1 587 ? 5.511 24.384 7.806 1.00 89.69 587 PRO A N 1
ATOM 4401 C CA . PRO A 1 587 ? 5.592 23.102 8.527 1.00 89.69 587 PRO A CA 1
ATOM 4402 C C . PRO A 1 587 ? 4.578 22.019 8.126 1.00 89.69 587 PRO A C 1
ATOM 4404 O O . PRO A 1 587 ? 4.711 20.875 8.552 1.00 89.69 587 PRO A O 1
ATOM 4407 N N . PHE A 1 588 ? 3.565 22.352 7.322 1.00 86.19 588 PHE A N 1
ATOM 4408 C CA . PHE A 1 588 ? 2.657 21.376 6.711 1.00 86.19 588 PHE A CA 1
ATOM 4409 C C . PHE A 1 588 ? 3.291 20.594 5.542 1.00 86.19 588 PHE A C 1
ATOM 4411 O O . PHE A 1 588 ? 2.768 19.552 5.152 1.00 86.19 588 PHE A O 1
ATOM 4418 N N . ILE A 1 589 ? 4.411 21.068 4.980 1.00 88.50 589 ILE A N 1
ATOM 4419 C CA . ILE A 1 589 ? 5.135 20.393 3.898 1.00 88.50 589 ILE A CA 1
ATOM 4420 C C . ILE A 1 589 ? 6.140 19.413 4.509 1.00 88.50 589 ILE A C 1
ATOM 4422 O O . ILE A 1 589 ? 7.176 19.812 5.048 1.00 88.50 589 ILE A O 1
ATOM 4426 N N . LEU A 1 590 ? 5.840 18.118 4.391 1.00 88.75 590 LEU A N 1
ATOM 4427 C CA . LEU A 1 590 ? 6.796 17.052 4.687 1.00 88.75 590 LEU A CA 1
ATOM 4428 C C . LEU A 1 590 ? 7.902 17.042 3.627 1.00 88.75 590 LEU A C 1
ATOM 4430 O O . LEU A 1 590 ? 7.612 17.072 2.431 1.00 88.75 590 LEU A O 1
ATOM 4434 N N . LEU A 1 591 ? 9.159 16.954 4.056 1.00 92.56 591 LEU A N 1
ATOM 4435 C CA . LEU A 1 591 ? 10.296 16.840 3.150 1.00 92.56 591 LEU A CA 1
ATOM 4436 C C . LEU A 1 591 ? 10.671 15.359 2.975 1.00 92.56 591 LEU A C 1
ATOM 4438 O O . LEU A 1 591 ? 10.883 14.660 3.969 1.00 92.56 591 LEU A O 1
ATOM 4442 N N . PRO A 1 592 ? 10.735 14.846 1.736 1.00 93.12 592 PRO A N 1
ATOM 4443 C CA . PRO A 1 592 ? 11.161 13.477 1.478 1.00 93.12 592 PRO A CA 1
ATOM 4444 C C . PRO A 1 592 ? 12.685 13.338 1.575 1.00 93.12 592 PRO A C 1
ATOM 4446 O O . PRO A 1 592 ? 13.429 14.303 1.407 1.00 93.12 592 PRO A O 1
ATOM 4449 N N . PHE A 1 593 ? 13.151 12.106 1.751 1.00 93.88 593 PHE A N 1
ATOM 4450 C CA . PHE A 1 593 ? 14.556 11.743 1.592 1.00 93.88 593 PHE A CA 1
ATOM 4451 C C . PHE A 1 593 ? 14.836 11.118 0.221 1.00 93.88 593 PHE A C 1
ATOM 4453 O O . PHE A 1 593 ? 14.000 10.411 -0.349 1.00 93.88 593 PHE A O 1
ATOM 4460 N N . ASP A 1 594 ? 16.064 11.301 -0.260 1.00 93.62 594 ASP A N 1
ATOM 4461 C CA . ASP A 1 594 ? 16.701 10.374 -1.191 1.00 93.62 594 ASP A CA 1
ATOM 4462 C C . ASP A 1 594 ? 17.004 9.077 -0.429 1.00 93.62 594 ASP A C 1
ATOM 4464 O O . ASP A 1 594 ? 17.908 9.021 0.411 1.00 93.62 594 ASP A O 1
ATOM 4468 N N . LEU A 1 595 ? 16.209 8.035 -0.683 1.00 91.75 595 LEU A N 1
ATOM 4469 C CA . LEU A 1 595 ? 16.277 6.794 0.087 1.00 91.75 595 LEU A CA 1
ATOM 4470 C C . LEU A 1 595 ? 17.553 6.002 -0.173 1.00 91.75 595 LEU A C 1
ATOM 4472 O O . LEU A 1 595 ? 18.010 5.303 0.733 1.00 91.75 595 LEU A O 1
ATOM 4476 N N . LYS A 1 596 ? 18.150 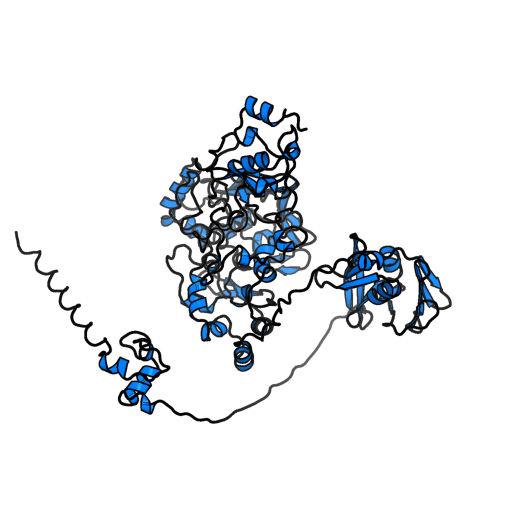6.115 -1.366 1.00 92.50 596 LYS A N 1
ATOM 4477 C CA . LYS A 1 596 ? 19.441 5.478 -1.646 1.00 92.50 596 LYS A CA 1
ATOM 4478 C C . LYS A 1 596 ? 20.503 6.101 -0.752 1.00 92.50 596 LYS A C 1
ATOM 4480 O O . LYS A 1 596 ? 21.190 5.384 -0.028 1.00 92.50 596 LYS A O 1
ATOM 4485 N N . MET A 1 597 ? 20.595 7.431 -0.784 1.00 93.88 597 MET A N 1
ATOM 4486 C CA . MET A 1 597 ? 21.569 8.176 0.006 1.00 93.88 597 MET A CA 1
ATOM 4487 C C . MET A 1 597 ? 21.384 7.904 1.496 1.00 93.88 597 MET A C 1
ATOM 4489 O O . MET A 1 597 ? 22.330 7.492 2.160 1.00 93.88 597 MET A O 1
ATOM 4493 N N . LEU A 1 598 ? 20.155 8.046 1.999 1.00 93.62 598 LEU A N 1
ATOM 4494 C CA . LEU A 1 598 ? 19.859 7.860 3.414 1.00 93.62 598 LEU A CA 1
ATOM 4495 C C . LEU A 1 598 ? 20.255 6.465 3.916 1.00 93.62 598 LEU A C 1
ATOM 4497 O O . LEU A 1 598 ? 20.823 6.340 4.997 1.00 93.62 598 LEU A O 1
ATOM 4501 N N . LYS A 1 599 ? 19.970 5.415 3.135 1.00 91.06 599 LYS A N 1
ATOM 4502 C CA . LYS A 1 599 ? 20.278 4.026 3.506 1.00 91.06 599 LYS A CA 1
ATOM 4503 C C . LYS A 1 599 ? 21.767 3.715 3.515 1.00 91.06 599 LYS A C 1
ATOM 4505 O O . LYS A 1 599 ? 22.194 2.870 4.301 1.00 91.06 599 LYS A O 1
ATOM 4510 N N . GLU A 1 600 ? 22.531 4.343 2.631 1.00 92.88 600 GLU A N 1
ATOM 4511 C CA . GLU A 1 600 ? 23.972 4.128 2.522 1.00 92.88 600 GLU A CA 1
ATOM 4512 C C . GLU A 1 600 ? 24.736 4.929 3.573 1.00 92.88 600 GLU A C 1
ATOM 45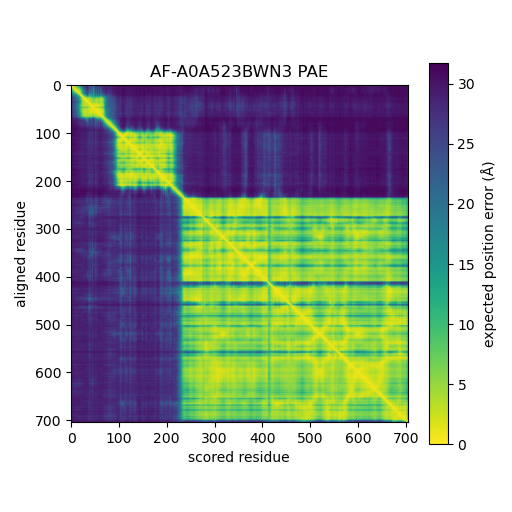14 O O . GLU A 1 600 ? 25.632 4.383 4.208 1.00 92.88 600 GLU A O 1
ATOM 4519 N N . THR A 1 601 ? 24.374 6.195 3.791 1.00 94.81 601 THR A N 1
ATOM 4520 C CA . THR A 1 601 ? 25.169 7.116 4.616 1.00 94.81 601 THR A CA 1
ATOM 4521 C C . THR A 1 601 ? 24.641 7.287 6.034 1.00 94.81 601 THR A C 1
ATOM 4523 O O . THR A 1 601 ? 25.403 7.662 6.922 1.00 94.81 601 THR A O 1
ATOM 4526 N N . GLY A 1 602 ? 23.341 7.065 6.253 1.00 94.69 602 GLY A N 1
ATOM 4527 C CA . GLY A 1 602 ? 22.678 7.421 7.505 1.00 94.69 602 GLY A CA 1
ATOM 4528 C C . GLY A 1 602 ? 22.605 8.928 7.757 1.00 94.69 602 GLY A C 1
ATOM 4529 O O . GLY A 1 602 ? 22.321 9.322 8.885 1.00 94.69 602 GLY A O 1
ATOM 4530 N N . ASP A 1 603 ? 22.869 9.757 6.741 1.00 96.25 603 ASP A N 1
ATOM 4531 C CA . ASP A 1 603 ? 22.875 11.218 6.832 1.00 96.25 603 ASP A CA 1
ATOM 4532 C C . ASP A 1 603 ? 21.532 11.795 6.345 1.00 96.25 603 ASP A C 1
ATOM 4534 O O . ASP A 1 603 ? 21.314 11.925 5.132 1.00 96.25 603 ASP A O 1
ATOM 4538 N N . PRO A 1 604 ? 20.610 12.141 7.264 1.00 94.50 604 PRO A N 1
ATOM 4539 C CA . PRO A 1 604 ? 19.321 12.704 6.887 1.00 94.50 604 PRO A CA 1
ATOM 4540 C C . PRO A 1 604 ? 19.430 14.088 6.243 1.00 94.50 604 PRO A C 1
ATOM 4542 O O . PRO A 1 604 ? 18.621 14.410 5.377 1.00 94.50 604 PRO A O 1
ATOM 4545 N N . ASP A 1 605 ? 20.413 14.909 6.621 1.00 95.69 605 ASP A N 1
ATOM 4546 C CA . ASP A 1 605 ? 20.558 16.261 6.078 1.00 95.69 605 ASP A CA 1
ATOM 4547 C C . ASP A 1 605 ? 20.991 16.216 4.608 1.00 95.69 605 ASP A C 1
ATOM 4549 O O . ASP A 1 605 ? 20.378 16.866 3.756 1.00 95.69 605 ASP A O 1
ATOM 4553 N N . ALA A 1 606 ? 21.985 15.381 4.292 1.00 96.50 606 ALA A N 1
ATOM 4554 C CA . ALA A 1 606 ? 22.397 15.146 2.912 1.00 96.50 606 ALA A CA 1
ATOM 4555 C C . ALA A 1 606 ? 21.246 14.570 2.070 1.00 96.50 606 ALA A C 1
ATOM 4557 O O . ALA A 1 606 ? 20.996 15.042 0.957 1.00 96.50 606 ALA A O 1
ATOM 4558 N N . ALA A 1 607 ? 20.497 13.606 2.617 1.00 96.06 607 ALA A N 1
ATOM 4559 C CA . ALA A 1 607 ? 19.400 12.957 1.907 1.00 96.06 607 ALA A CA 1
ATOM 4560 C C . ALA A 1 607 ? 18.217 13.902 1.616 1.00 96.06 607 ALA A C 1
ATOM 4562 O O . ALA A 1 607 ? 17.651 13.827 0.523 1.00 96.06 607 ALA A O 1
ATOM 4563 N N . VAL A 1 608 ? 17.864 14.814 2.536 1.00 96.19 608 VAL A N 1
ATOM 4564 C CA . VAL A 1 608 ? 16.861 15.868 2.273 1.00 96.19 608 VAL A CA 1
ATOM 4565 C C . VAL A 1 608 ? 17.366 16.816 1.195 1.00 96.19 608 VAL A C 1
ATOM 4567 O O . VAL A 1 608 ? 16.651 17.097 0.239 1.00 96.19 608 VAL A O 1
ATOM 4570 N N . LYS A 1 609 ? 18.610 17.297 1.297 1.00 95.31 609 LYS A N 1
ATOM 4571 C CA . LYS A 1 609 ? 19.172 18.235 0.312 1.00 95.31 609 LYS A CA 1
ATOM 4572 C C . LYS A 1 609 ? 19.229 17.627 -1.092 1.00 95.31 609 LYS A C 1
ATOM 4574 O O . LYS A 1 609 ? 18.898 18.320 -2.052 1.00 95.31 609 LYS A O 1
ATOM 4579 N N . SER A 1 610 ? 19.577 16.341 -1.204 1.00 94.56 610 SER A N 1
ATOM 4580 C CA . SER A 1 610 ? 19.521 15.583 -2.464 1.00 94.56 610 SER A CA 1
ATOM 4581 C C . SER A 1 610 ? 18.096 15.539 -3.021 1.00 94.56 610 SER A C 1
ATOM 4583 O O . SER A 1 610 ? 17.852 15.938 -4.160 1.00 94.56 610 SER A O 1
ATOM 4585 N N . ALA A 1 611 ? 17.122 15.151 -2.193 1.00 94.44 611 ALA A N 1
ATOM 4586 C CA . ALA A 1 611 ? 15.717 15.079 -2.586 1.00 94.44 611 ALA A CA 1
ATOM 4587 C C . ALA A 1 611 ? 15.149 16.438 -3.027 1.00 94.44 611 ALA A C 1
ATOM 4589 O O . ALA A 1 611 ? 14.432 16.520 -4.026 1.00 94.44 611 ALA A O 1
ATOM 4590 N N . MET A 1 612 ? 15.504 17.515 -2.327 1.00 93.88 612 MET A N 1
ATOM 4591 C CA . MET A 1 612 ? 15.060 18.878 -2.631 1.00 93.88 612 MET A CA 1
ATOM 4592 C C . MET A 1 612 ? 15.608 19.419 -3.953 1.00 93.88 612 MET A C 1
ATOM 4594 O O . MET A 1 612 ? 15.000 20.311 -4.542 1.00 93.88 612 MET A O 1
ATOM 4598 N N . ALA A 1 613 ? 16.711 18.860 -4.455 1.00 91.88 613 ALA A N 1
ATOM 4599 C CA . ALA A 1 613 ? 17.229 19.182 -5.779 1.00 91.88 613 ALA A CA 1
ATOM 4600 C C . ALA A 1 613 ? 16.460 18.483 -6.917 1.00 91.88 613 ALA A C 1
ATOM 4602 O O . ALA A 1 613 ? 16.657 18.838 -8.080 1.00 91.88 613 ALA A O 1
ATOM 4603 N N . SER A 1 614 ? 15.587 17.514 -6.614 1.00 89.44 614 SER A N 1
ATOM 4604 C CA . SER A 1 614 ? 14.850 16.756 -7.630 1.00 89.44 614 SER A CA 1
ATOM 4605 C C . SER A 1 614 ? 13.870 17.630 -8.433 1.00 89.44 614 SER A C 1
ATOM 4607 O O . SER A 1 614 ? 13.290 18.574 -7.885 1.00 89.44 614 SER A O 1
ATOM 4609 N N . PRO A 1 615 ? 13.597 17.290 -9.710 1.00 87.38 615 PRO A N 1
ATOM 4610 C CA . PRO A 1 615 ? 12.585 17.982 -10.513 1.00 87.38 615 PRO A CA 1
ATOM 4611 C C . PRO A 1 615 ? 11.202 18.003 -9.851 1.00 87.38 615 PRO A C 1
ATOM 4613 O O . PRO A 1 615 ? 10.491 19.000 -9.943 1.00 87.38 615 PRO A O 1
ATOM 4616 N N . PHE A 1 616 ? 10.847 16.932 -9.133 1.00 87.12 616 PHE A N 1
ATOM 4617 C CA . PHE A 1 616 ? 9.587 16.836 -8.399 1.00 87.12 616 PHE A CA 1
ATOM 4618 C C . PHE A 1 616 ? 9.467 17.924 -7.321 1.00 87.12 616 PHE A C 1
ATOM 4620 O O . PHE A 1 616 ? 8.455 18.623 -7.258 1.00 87.12 616 PHE A O 1
ATOM 4627 N N . MET A 1 617 ? 10.515 18.130 -6.515 1.00 90.44 617 MET A N 1
ATOM 4628 C CA . MET A 1 617 ? 10.506 19.177 -5.487 1.00 90.44 617 MET A CA 1
ATOM 4629 C C . MET A 1 617 ? 10.601 20.583 -6.088 1.00 90.44 617 MET A C 1
ATOM 4631 O O . MET A 1 617 ? 9.943 21.498 -5.596 1.00 90.44 617 MET A O 1
ATOM 4635 N N . GLN A 1 618 ? 11.341 20.766 -7.186 1.00 89.62 618 GLN A N 1
ATOM 4636 C CA . GLN A 1 618 ? 11.373 22.048 -7.902 1.00 89.62 618 GLN A CA 1
ATOM 4637 C C . GLN A 1 618 ? 9.994 22.435 -8.455 1.00 89.62 618 GLN A C 1
ATOM 4639 O O . GLN A 1 618 ? 9.584 23.588 -8.330 1.00 89.62 618 GLN A O 1
ATOM 4644 N N . MET A 1 619 ? 9.259 21.469 -9.013 1.00 87.88 619 MET A N 1
ATOM 4645 C CA . MET A 1 619 ? 7.880 21.661 -9.456 1.00 87.88 619 MET A CA 1
ATOM 4646 C C . MET A 1 619 ? 6.962 22.004 -8.277 1.00 87.88 619 MET A C 1
ATOM 4648 O O . MET A 1 619 ? 6.205 22.968 -8.372 1.00 87.88 619 MET A O 1
ATOM 4652 N N . LEU A 1 620 ? 7.054 21.283 -7.152 1.00 88.31 620 LEU A N 1
ATOM 4653 C CA . LEU A 1 620 ? 6.225 21.547 -5.970 1.00 88.31 620 LEU A CA 1
ATOM 4654 C C . LEU A 1 620 ? 6.404 22.976 -5.428 1.00 88.31 620 LEU A C 1
ATOM 4656 O O . LEU A 1 620 ? 5.428 23.607 -5.043 1.00 88.31 620 LEU A O 1
ATOM 4660 N N . TYR A 1 621 ? 7.631 23.501 -5.428 1.00 91.50 621 TYR A N 1
ATOM 4661 C CA . TYR A 1 621 ? 7.948 24.859 -4.961 1.00 91.50 621 TYR A CA 1
ATOM 4662 C C . TYR A 1 621 ? 7.809 25.942 -6.049 1.00 91.50 621 TYR A C 1
ATOM 4664 O O . TYR A 1 621 ? 8.179 27.101 -5.832 1.00 91.50 621 TYR A O 1
ATOM 4672 N N . SER A 1 622 ? 7.285 25.589 -7.225 1.00 90.62 622 SER A N 1
ATOM 4673 C CA . SER A 1 622 ? 7.071 26.526 -8.328 1.00 90.62 622 SER A CA 1
ATOM 4674 C C . SER A 1 622 ? 5.888 27.473 -8.075 1.00 90.62 622 SER A C 1
ATOM 4676 O O . SER A 1 622 ? 5.042 27.249 -7.209 1.00 90.62 622 SER A O 1
ATOM 4678 N N . GLN A 1 623 ? 5.803 28.547 -8.869 1.00 90.69 623 GLN A N 1
ATOM 4679 C CA . GLN A 1 623 ? 4.673 29.485 -8.809 1.00 90.69 623 GLN A CA 1
ATOM 4680 C C . GLN A 1 623 ? 3.339 28.832 -9.193 1.00 90.69 623 GLN A C 1
ATOM 4682 O O . GLN A 1 623 ? 2.296 29.221 -8.675 1.00 90.69 623 GLN A O 1
ATOM 4687 N N . GLU A 1 624 ? 3.371 27.821 -10.061 1.00 87.81 624 GLU A N 1
ATOM 4688 C CA . GLU A 1 624 ? 2.180 27.104 -10.526 1.00 87.81 624 GLU A CA 1
ATOM 4689 C C . GLU A 1 624 ? 1.493 26.340 -9.386 1.00 87.81 624 GLU A C 1
ATOM 4691 O O . GLU A 1 624 ? 0.270 26.228 -9.363 1.00 87.81 624 GLU A O 1
ATOM 4696 N N . MET A 1 625 ? 2.260 25.899 -8.385 1.00 88.19 625 MET A N 1
ATOM 4697 C CA . MET A 1 625 ? 1.754 25.140 -7.237 1.00 88.19 625 MET A CA 1
ATOM 4698 C C . MET A 1 625 ? 1.270 26.016 -6.072 1.00 88.19 625 MET A C 1
ATOM 4700 O O . MET A 1 625 ? 0.720 25.496 -5.100 1.00 88.19 625 MET A O 1
ATOM 4704 N N . VAL A 1 626 ? 1.415 27.345 -6.154 1.00 91.25 626 VAL A N 1
ATOM 4705 C CA . VAL A 1 626 ? 1.003 28.276 -5.085 1.00 91.25 626 VAL A CA 1
ATOM 4706 C C . VAL A 1 626 ? -0.481 28.145 -4.712 1.00 91.25 626 VAL A C 1
ATOM 4708 O O . VAL A 1 626 ? -0.760 28.093 -3.510 1.00 91.25 626 VAL A O 1
ATOM 4711 N N . PRO A 1 627 ? -1.442 28.066 -5.657 1.00 88.25 627 PRO A N 1
ATOM 4712 C CA . PRO A 1 627 ? -2.854 27.899 -5.309 1.00 88.25 627 PRO A CA 1
ATOM 4713 C C . PRO A 1 627 ? -3.103 26.614 -4.511 1.00 88.25 627 PRO A C 1
ATOM 4715 O O . PRO A 1 627 ? -3.761 26.647 -3.471 1.00 88.25 627 PRO A O 1
ATOM 4718 N N . TYR A 1 628 ? -2.498 25.506 -4.947 1.00 83.75 628 TYR A N 1
ATOM 4719 C CA . TYR A 1 628 ? -2.638 24.201 -4.307 1.00 83.75 628 TYR A CA 1
ATOM 4720 C C . TYR A 1 628 ? -2.043 24.185 -2.895 1.00 83.75 628 TYR A C 1
ATOM 4722 O O . TYR A 1 628 ? -2.718 23.813 -1.936 1.00 83.75 628 TYR A O 1
ATOM 4730 N N . LEU A 1 629 ? -0.805 24.663 -2.735 1.00 87.81 629 LEU A N 1
ATOM 4731 C CA . LEU A 1 629 ? -0.144 24.721 -1.429 1.00 87.81 629 LEU A CA 1
ATOM 4732 C C . LEU A 1 629 ? -0.842 25.684 -0.463 1.00 87.81 629 LEU A C 1
ATOM 4734 O O . LEU A 1 629 ? -0.841 25.447 0.742 1.00 87.81 629 LEU A O 1
ATOM 4738 N N . THR A 1 630 ? -1.481 26.739 -0.972 1.00 90.00 630 THR A N 1
ATOM 4739 C CA . THR A 1 630 ? -2.294 27.647 -0.151 1.00 90.00 630 THR A CA 1
ATOM 4740 C C . THR A 1 630 ? -3.535 26.943 0.397 1.00 90.00 630 THR A C 1
ATOM 4742 O O . THR A 1 630 ? -3.828 27.085 1.585 1.00 90.00 630 THR A O 1
ATOM 4745 N N . LYS A 1 631 ? -4.239 26.159 -0.433 1.00 83.88 631 LYS A N 1
ATOM 4746 C CA . LYS A 1 631 ? -5.391 25.358 0.005 1.00 83.88 631 LYS A CA 1
ATOM 4747 C C . LYS A 1 631 ? -4.966 24.289 1.012 1.00 83.88 631 LYS A C 1
ATOM 4749 O O . LYS A 1 631 ? -5.533 24.229 2.097 1.00 83.88 631 LYS A O 1
ATOM 4754 N N . MET A 1 632 ? -3.903 23.542 0.705 1.00 82.69 632 MET A N 1
ATOM 4755 C CA . MET A 1 632 ? -3.353 22.531 1.610 1.00 82.69 632 MET A CA 1
ATOM 4756 C C . MET A 1 632 ? -2.945 23.140 2.957 1.00 82.69 632 MET A C 1
ATOM 4758 O O . MET A 1 632 ? -3.282 22.593 3.999 1.00 82.69 632 MET A O 1
ATOM 4762 N N . ALA A 1 633 ? -2.275 24.297 2.978 1.00 87.75 633 ALA A N 1
ATOM 4763 C CA . ALA A 1 633 ? -1.927 24.963 4.233 1.00 87.75 633 ALA A CA 1
ATOM 4764 C C . ALA A 1 633 ? -3.166 25.285 5.082 1.00 87.75 633 ALA A C 1
ATOM 4766 O O . ALA A 1 633 ? -3.142 25.084 6.297 1.00 87.75 633 ALA A O 1
ATOM 4767 N N . ALA A 1 634 ? -4.249 25.747 4.448 1.00 85.25 634 ALA A N 1
ATOM 4768 C CA . ALA A 1 634 ? -5.495 26.072 5.133 1.00 85.25 634 ALA A CA 1
ATOM 4769 C C . ALA A 1 634 ? -6.147 24.838 5.781 1.00 85.25 634 ALA A C 1
ATOM 4771 O O . ALA A 1 634 ? -6.693 24.962 6.876 1.00 85.25 634 ALA A O 1
ATOM 4772 N N . GLU A 1 635 ? -6.025 23.653 5.172 1.00 79.44 635 GLU A N 1
ATOM 4773 C CA . GLU A 1 635 ? -6.480 22.383 5.761 1.00 79.44 635 GLU A CA 1
ATOM 4774 C C . GLU A 1 635 ? -5.789 22.094 7.107 1.00 79.44 635 GLU A C 1
ATOM 4776 O O . GLU A 1 635 ? -6.422 21.614 8.043 1.00 79.44 635 GLU A O 1
ATOM 4781 N N . PHE A 1 636 ? -4.514 22.463 7.251 1.00 80.81 636 PHE A N 1
ATOM 4782 C CA . PHE A 1 636 ? -3.767 22.345 8.511 1.00 80.81 636 PHE A CA 1
ATOM 4783 C C . PHE A 1 636 ? -3.909 23.570 9.432 1.00 80.81 636 PHE A C 1
ATOM 4785 O O . PHE A 1 636 ? -3.168 23.687 10.410 1.00 80.81 636 PHE A O 1
ATOM 4792 N N . ASN A 1 637 ? -4.822 24.501 9.128 1.00 85.88 637 ASN A N 1
ATOM 4793 C CA . ASN A 1 637 ? -4.950 25.796 9.805 1.00 85.88 637 ASN A CA 1
ATOM 4794 C C . ASN A 1 637 ? -3.628 26.601 9.813 1.00 85.88 637 ASN A C 1
ATOM 4796 O O . ASN A 1 637 ? -3.282 27.285 10.778 1.00 85.88 637 ASN A O 1
ATOM 4800 N N . GLN A 1 638 ? -2.864 26.495 8.725 1.00 88.31 638 GLN A N 1
ATOM 4801 C CA . GLN A 1 638 ? -1.606 27.200 8.491 1.00 88.31 638 GLN A CA 1
ATOM 4802 C C . GLN A 1 638 ? -1.736 28.169 7.310 1.00 88.31 638 GLN A C 1
ATOM 4804 O O . GLN A 1 638 ? -2.712 28.169 6.560 1.00 88.31 638 GLN A O 1
ATOM 4809 N N . ARG A 1 639 ? -0.727 29.028 7.135 1.00 90.94 639 ARG A N 1
ATOM 4810 C CA . ARG A 1 639 ? -0.594 29.889 5.955 1.00 90.94 639 ARG A CA 1
ATOM 4811 C C . ARG A 1 639 ? 0.618 29.457 5.153 1.00 90.94 639 ARG A C 1
ATOM 4813 O O . ARG A 1 639 ? 1.705 29.327 5.710 1.00 90.94 639 ARG A O 1
ATOM 4820 N N . PHE A 1 640 ? 0.436 29.293 3.848 1.00 93.44 640 PHE A N 1
ATOM 4821 C CA . PHE A 1 640 ? 1.550 29.060 2.944 1.00 93.44 640 PHE A CA 1
ATOM 4822 C C . PHE A 1 640 ? 2.305 30.364 2.681 1.00 93.44 640 PHE A C 1
ATOM 4824 O O . PHE A 1 640 ? 1.696 31.404 2.426 1.00 93.44 640 PHE A O 1
ATOM 4831 N N . THR A 1 641 ? 3.635 30.303 2.716 1.00 94.25 641 THR A N 1
ATOM 4832 C CA . THR A 1 641 ? 4.507 31.420 2.353 1.00 94.25 641 THR A CA 1
ATOM 4833 C C . THR A 1 641 ? 5.301 31.072 1.088 1.00 94.25 641 THR A C 1
ATOM 4835 O O . THR A 1 641 ? 6.352 30.424 1.202 1.00 94.25 641 THR A O 1
ATOM 4838 N N . PRO A 1 642 ? 4.858 31.541 -0.099 1.00 93.56 642 PRO A N 1
ATOM 4839 C CA . PRO A 1 642 ? 5.460 31.204 -1.387 1.00 93.56 642 PRO A CA 1
ATOM 4840 C C . PRO A 1 642 ? 6.953 31.526 -1.497 1.00 93.56 642 PRO A C 1
ATOM 4842 O O . PRO A 1 642 ? 7.504 32.348 -0.753 1.00 93.56 642 PRO A O 1
ATOM 4845 N N . GLY A 1 643 ? 7.589 30.897 -2.482 1.00 90.69 643 GLY A N 1
ATOM 4846 C CA . GLY A 1 643 ? 9.005 31.053 -2.800 1.00 90.69 643 GLY A CA 1
ATOM 4847 C C . GLY A 1 643 ? 9.775 29.738 -2.681 1.00 90.69 643 GLY A C 1
ATOM 4848 O O . GLY A 1 643 ? 9.210 28.738 -2.240 1.00 90.69 643 GLY A O 1
ATOM 4849 N N . PRO A 1 644 ? 11.060 29.735 -3.070 1.00 91.38 644 PRO A N 1
ATOM 4850 C CA . PRO A 1 644 ? 11.896 28.546 -2.984 1.00 91.38 644 PRO A CA 1
ATOM 4851 C C . PRO A 1 644 ? 12.081 28.101 -1.529 1.00 91.38 644 PRO A C 1
ATOM 4853 O O . PRO A 1 644 ? 11.989 28.910 -0.597 1.00 91.38 644 PRO A O 1
ATOM 4856 N N . TRP A 1 645 ? 12.384 26.816 -1.348 1.00 93.88 645 TRP A N 1
ATOM 4857 C CA . TRP A 1 645 ? 12.788 26.278 -0.053 1.00 93.88 645 TRP A CA 1
ATOM 4858 C C . TRP A 1 645 ? 14.018 27.027 0.480 1.00 93.88 645 TRP A C 1
ATOM 4860 O O . TRP A 1 645 ? 14.969 27.283 -0.258 1.00 93.88 645 TRP A O 1
ATOM 4870 N N . SER A 1 646 ? 14.010 27.383 1.768 1.00 92.44 646 SER A N 1
ATOM 4871 C CA . SER A 1 646 ? 15.081 28.170 2.398 1.00 92.44 646 SER A CA 1
ATOM 4872 C C . SER A 1 646 ? 16.369 27.381 2.654 1.00 92.44 646 SER A C 1
ATOM 4874 O O . SER A 1 646 ? 17.366 27.969 3.066 1.00 92.44 646 SER A O 1
ATOM 4876 N N . GLY A 1 647 ? 16.344 26.060 2.459 1.00 94.25 647 GLY A N 1
ATOM 4877 C CA . GLY A 1 647 ? 17.411 25.155 2.889 1.00 94.25 647 GLY A CA 1
ATOM 4878 C C . GLY A 1 647 ? 17.328 24.767 4.368 1.00 94.25 647 GLY A C 1
ATOM 4879 O O . GLY A 1 647 ? 18.172 24.011 4.841 1.00 94.25 647 GLY A O 1
ATOM 4880 N N . GLU A 1 648 ? 16.323 25.260 5.100 1.00 94.94 648 GLU A N 1
ATOM 4881 C CA . GLU A 1 648 ? 16.104 24.930 6.506 1.00 94.94 648 GLU A CA 1
ATOM 4882 C C . GLU A 1 648 ? 14.892 24.010 6.680 1.00 94.94 648 GLU A C 1
ATOM 4884 O O . GLU A 1 648 ? 13.836 24.200 6.069 1.00 94.94 648 GLU A O 1
ATOM 4889 N N . TYR A 1 649 ? 15.028 23.040 7.576 1.00 95.88 649 TYR A N 1
ATOM 4890 C CA . TYR A 1 649 ? 13.943 22.173 8.012 1.00 95.88 649 TYR A CA 1
ATOM 4891 C C . TYR A 1 649 ? 13.959 22.035 9.534 1.00 95.88 649 TYR A C 1
ATOM 4893 O O . TYR A 1 649 ? 14.923 22.412 10.205 1.00 95.88 649 TYR A O 1
ATOM 4901 N N . MET A 1 650 ? 12.874 21.509 10.087 1.00 95.88 650 MET A N 1
ATOM 4902 C CA . MET A 1 650 ? 12.801 21.093 11.484 1.00 95.88 650 MET A CA 1
ATOM 4903 C C . MET A 1 650 ? 12.236 19.681 11.583 1.00 95.88 650 MET A C 1
ATOM 4905 O O . MET A 1 650 ? 11.501 19.243 10.705 1.00 95.88 650 MET A O 1
ATOM 4909 N N . TRP A 1 651 ? 12.575 18.971 12.653 1.00 95.25 651 TRP A N 1
ATOM 4910 C CA . TRP A 1 651 ? 11.985 17.671 12.947 1.00 95.25 651 TRP A CA 1
ATOM 4911 C C . TRP A 1 651 ? 10.636 17.868 13.622 1.00 95.25 651 TRP A C 1
ATOM 4913 O O . TRP A 1 651 ? 10.553 18.529 14.658 1.00 95.25 651 TRP A O 1
ATOM 4923 N N . ALA A 1 652 ? 9.593 17.286 13.049 1.00 92.62 652 ALA A N 1
ATOM 4924 C CA . ALA A 1 652 ? 8.263 17.303 13.631 1.00 92.62 652 ALA A CA 1
ATOM 4925 C C . ALA A 1 652 ? 7.614 15.923 13.483 1.00 92.62 652 ALA A C 1
ATOM 4927 O O . ALA A 1 652 ? 7.838 15.253 12.470 1.00 92.62 652 ALA A O 1
ATOM 4928 N N . PRO A 1 653 ? 6.813 15.473 14.466 1.00 89.75 653 PRO A N 1
ATOM 4929 C CA . PRO A 1 653 ? 5.897 14.371 14.216 1.00 89.75 653 PRO A CA 1
ATOM 4930 C C . PRO A 1 653 ? 4.953 14.758 13.075 1.00 89.75 653 PRO A C 1
ATOM 4932 O O . PRO A 1 653 ? 4.660 15.943 12.875 1.00 89.75 653 PRO A O 1
ATOM 4935 N N . MET A 1 654 ? 4.443 13.766 12.347 1.00 82.56 654 MET A N 1
ATOM 4936 C CA . MET A 1 654 ? 3.332 14.019 11.441 1.00 82.56 654 MET A CA 1
ATOM 4937 C C . MET A 1 654 ? 2.207 14.677 12.249 1.00 82.56 654 MET A C 1
ATOM 4939 O O . MET A 1 654 ? 1.955 14.247 13.382 1.00 82.56 654 MET A O 1
ATOM 4943 N N . PRO A 1 655 ? 1.521 15.694 11.692 1.00 74.06 655 PRO A N 1
ATOM 4944 C CA . PRO A 1 655 ? 0.515 16.450 12.434 1.00 74.06 655 PRO A CA 1
ATOM 4945 C C . PRO A 1 655 ? -0.563 15.568 13.071 1.00 74.06 655 PRO A C 1
ATOM 4947 O O . PRO A 1 655 ? -1.174 15.961 14.060 1.00 74.06 655 PRO A O 1
ATOM 4950 N N . MET A 1 656 ? -0.804 14.387 12.491 1.00 76.81 656 MET A N 1
ATOM 4951 C CA . MET A 1 656 ? -1.797 13.422 12.940 1.00 76.81 656 MET A CA 1
ATOM 4952 C C . MET A 1 656 ? -1.318 11.992 12.709 1.00 76.81 656 MET A C 1
ATOM 4954 O O . MET A 1 656 ? -0.591 11.719 11.749 1.00 76.81 656 MET A O 1
ATOM 4958 N N . ASP A 1 657 ? -1.786 11.078 13.559 1.00 82.12 657 ASP A N 1
ATOM 4959 C CA . ASP A 1 657 ? -1.589 9.645 13.364 1.00 82.12 657 ASP A CA 1
ATOM 4960 C C . ASP A 1 657 ? -2.289 9.195 12.082 1.00 82.12 657 ASP A C 1
ATOM 4962 O O . ASP A 1 657 ? -3.487 9.427 11.879 1.00 82.12 657 ASP A O 1
ATOM 4966 N N . ALA A 1 658 ? -1.537 8.517 11.227 1.00 84.06 658 ALA A N 1
ATOM 4967 C CA . ALA A 1 658 ? -2.083 7.867 10.056 1.00 84.06 658 ALA A CA 1
ATOM 4968 C C . ALA A 1 658 ? -2.684 6.512 10.452 1.00 84.06 658 ALA A C 1
ATOM 4970 O O . ALA A 1 658 ? -2.171 5.792 11.311 1.00 84.06 658 ALA A O 1
ATOM 4971 N N . THR A 1 659 ? -3.791 6.168 9.809 1.00 86.25 659 THR A N 1
ATOM 4972 C CA . THR A 1 659 ? -4.619 4.999 10.094 1.00 86.25 659 THR A CA 1
ATOM 4973 C C . THR A 1 659 ? -4.639 4.102 8.871 1.00 86.25 659 THR A C 1
ATOM 4975 O O . THR A 1 659 ? -5.328 4.389 7.896 1.00 86.25 659 THR A O 1
ATOM 4978 N N . LEU A 1 660 ? -3.864 3.022 8.890 1.00 83.81 660 LEU A N 1
ATOM 4979 C CA . LEU A 1 660 ? -3.850 2.040 7.808 1.00 83.81 660 LEU A CA 1
ATOM 4980 C C . LEU A 1 660 ? -4.984 1.044 8.024 1.00 83.81 660 LEU A C 1
ATOM 4982 O O . LEU A 1 660 ? -5.118 0.482 9.112 1.00 83.81 660 LEU A O 1
ATOM 4986 N N . MET A 1 661 ? -5.805 0.856 6.995 1.00 83.81 661 MET A N 1
ATOM 4987 C CA . MET A 1 661 ? -7.010 0.041 7.096 1.00 83.81 661 MET A CA 1
ATOM 4988 C C . MET A 1 661 ? -6.681 -1.440 7.302 1.00 83.81 661 MET A C 1
ATOM 4990 O O . MET A 1 661 ? -5.712 -1.963 6.735 1.00 83.81 661 MET A O 1
ATOM 4994 N N . ILE A 1 662 ? -7.511 -2.093 8.111 1.00 86.00 662 ILE A N 1
ATOM 4995 C CA . ILE A 1 662 ? -7.423 -3.499 8.489 1.00 86.00 662 ILE A CA 1
ATOM 4996 C C . ILE A 1 662 ? -8.701 -4.194 7.999 1.00 86.00 662 ILE A C 1
ATOM 4998 O O . ILE A 1 662 ? -9.748 -4.000 8.599 1.00 86.00 662 ILE A O 1
ATOM 5002 N N . ASN A 1 663 ? -8.602 -5.018 6.948 1.00 85.25 663 ASN A N 1
ATOM 5003 C CA . ASN A 1 663 ? -9.749 -5.780 6.399 1.00 85.25 663 ASN A CA 1
ATOM 5004 C C . ASN A 1 663 ? -9.408 -7.231 6.019 1.00 85.25 663 ASN A C 1
ATOM 5006 O O . ASN A 1 663 ? -10.164 -7.885 5.312 1.00 85.25 663 ASN A O 1
ATOM 5010 N N . HIS A 1 664 ? -8.247 -7.720 6.450 1.00 87.31 664 HIS A N 1
ATOM 5011 C CA . HIS A 1 664 ? -7.826 -9.113 6.292 1.00 87.31 664 HIS A CA 1
ATOM 5012 C C . HIS A 1 664 ? -7.379 -9.646 7.656 1.00 87.31 664 HIS A C 1
ATOM 5014 O O . HIS A 1 664 ? -7.365 -8.902 8.639 1.00 87.31 664 HIS A O 1
ATOM 5020 N N . ALA A 1 665 ? -6.959 -10.908 7.694 1.00 86.50 665 ALA A N 1
ATOM 5021 C CA . ALA A 1 665 ? -6.723 -11.670 8.915 1.00 86.50 665 ALA A CA 1
ATOM 5022 C C . ALA A 1 665 ? -8.011 -11.856 9.736 1.00 86.50 665 ALA A C 1
ATOM 5024 O O . ALA A 1 665 ? -8.006 -11.761 10.962 1.00 86.50 665 ALA A O 1
ATOM 5025 N N . ILE A 1 666 ? -9.128 -12.086 9.038 1.00 91.44 666 ILE A N 1
ATOM 5026 C CA . ILE A 1 666 ? -10.436 -12.290 9.658 1.00 91.44 666 ILE A CA 1
ATOM 5027 C C . ILE A 1 666 ? -10.443 -13.614 10.429 1.00 91.44 666 ILE A C 1
ATOM 5029 O O . ILE A 1 666 ? -10.118 -14.667 9.880 1.00 91.44 666 ILE A O 1
ATOM 5033 N N . THR A 1 667 ? -10.847 -13.584 11.698 1.00 90.69 667 THR A N 1
ATOM 5034 C CA . THR A 1 667 ? -10.916 -14.748 12.585 1.00 90.69 667 THR A CA 1
ATOM 5035 C C . THR A 1 667 ? -12.338 -15.278 12.732 1.00 90.69 667 THR A C 1
ATOM 5037 O O . THR A 1 667 ? -13.314 -14.528 12.782 1.00 90.69 667 THR A O 1
ATOM 5040 N N . ALA A 1 668 ? -12.457 -16.602 12.882 1.00 86.44 668 ALA A N 1
ATOM 5041 C CA . ALA A 1 668 ? -13.745 -17.272 13.077 1.00 86.44 668 ALA A CA 1
ATOM 5042 C C . ALA A 1 668 ? -14.438 -16.835 14.379 1.00 86.44 668 ALA A C 1
ATOM 5044 O O . ALA A 1 668 ? -15.658 -16.710 14.433 1.00 86.44 668 ALA A O 1
ATOM 5045 N N . GLY A 1 669 ? -13.651 -16.605 15.434 1.00 86.38 669 GLY A N 1
ATOM 5046 C CA . GLY A 1 669 ? -14.131 -16.027 16.685 1.00 86.38 669 GLY A CA 1
ATOM 5047 C C . GLY A 1 669 ? -14.093 -14.504 16.631 1.00 86.38 669 GLY A C 1
ATOM 5048 O O . GLY A 1 669 ? -13.080 -13.934 16.227 1.00 86.38 669 GLY A O 1
ATOM 5049 N N . GLY A 1 670 ? -15.180 -13.864 17.058 1.00 88.38 670 GLY A N 1
ATOM 5050 C CA . GLY A 1 670 ? -15.196 -12.434 17.347 1.00 88.38 670 GLY A CA 1
ATOM 5051 C C . GLY A 1 670 ? -14.714 -12.129 18.771 1.00 88.38 670 GLY A C 1
ATOM 5052 O O . GLY A 1 670 ? -14.643 -13.018 19.625 1.00 88.38 670 GLY A O 1
ATOM 5053 N N . ARG A 1 671 ? -14.408 -10.858 19.048 1.00 90.75 671 ARG A N 1
ATOM 5054 C CA . ARG A 1 671 ? -14.106 -10.367 20.405 1.00 90.75 671 ARG A CA 1
ATOM 5055 C C . ARG A 1 671 ? -15.246 -10.676 21.379 1.00 90.75 671 ARG A C 1
ATOM 5057 O O . ARG A 1 671 ? -16.421 -10.561 21.038 1.00 90.75 671 ARG A O 1
ATOM 5064 N N . SER A 1 672 ? -14.894 -11.031 22.615 1.00 90.12 672 SER A N 1
ATOM 5065 C CA . SER A 1 672 ? -15.871 -11.215 23.690 1.00 90.12 672 SER A CA 1
ATOM 5066 C C . SER A 1 672 ? -16.444 -9.876 24.158 1.00 90.12 672 SER A C 1
ATOM 5068 O O . SER A 1 672 ? -15.802 -8.833 24.033 1.00 90.12 672 SER A O 1
ATOM 5070 N N . CYS A 1 673 ? -17.605 -9.916 24.816 1.00 90.06 673 CYS A N 1
ATOM 5071 C CA . CYS A 1 673 ? -18.211 -8.737 25.439 1.00 90.06 673 CYS A CA 1
ATOM 5072 C C . CYS A 1 673 ? -17.234 -8.053 26.413 1.00 90.06 673 CYS A C 1
ATOM 5074 O O . CYS A 1 673 ? -17.039 -6.844 26.352 1.00 90.06 673 CYS A O 1
ATOM 5076 N N . THR A 1 674 ? -16.551 -8.838 27.260 1.00 90.38 674 THR A N 1
ATOM 5077 C CA . THR A 1 674 ? -15.526 -8.357 28.210 1.00 90.38 674 THR A CA 1
ATOM 5078 C C . THR A 1 674 ? -14.327 -7.705 27.526 1.00 90.38 674 THR A C 1
ATOM 5080 O O . THR A 1 674 ? -13.673 -6.855 28.132 1.00 90.38 674 THR A O 1
ATOM 5083 N N . GLY A 1 675 ? -14.053 -8.073 26.271 1.00 89.88 675 GLY A N 1
ATOM 5084 C CA . GLY A 1 675 ? -13.006 -7.471 25.457 1.00 89.88 675 GLY A CA 1
ATOM 5085 C C . GLY A 1 675 ? -13.260 -5.995 25.154 1.00 89.88 675 GLY A C 1
ATOM 5086 O O . GLY A 1 675 ? -12.302 -5.276 24.909 1.00 89.88 675 GLY A O 1
ATOM 5087 N N . CYS A 1 676 ? -14.507 -5.521 25.229 1.00 91.38 676 CYS A N 1
ATOM 5088 C CA . CYS A 1 676 ? -14.874 -4.120 24.978 1.00 91.38 676 CYS A CA 1
ATOM 5089 C C . CYS A 1 676 ? -15.498 -3.439 26.210 1.00 91.38 676 CYS A C 1
ATOM 5091 O O . CYS A 1 676 ? -15.205 -2.282 26.504 1.00 91.38 676 CYS A O 1
ATOM 5093 N N . HIS A 1 677 ? -16.336 -4.168 26.947 1.00 92.69 677 HIS A N 1
ATOM 5094 C CA . HIS A 1 677 ? -17.167 -3.680 28.052 1.00 92.69 677 HIS A CA 1
ATOM 5095 C C . HIS A 1 677 ? -16.522 -3.888 29.427 1.00 92.69 677 HIS A C 1
ATOM 5097 O O . HI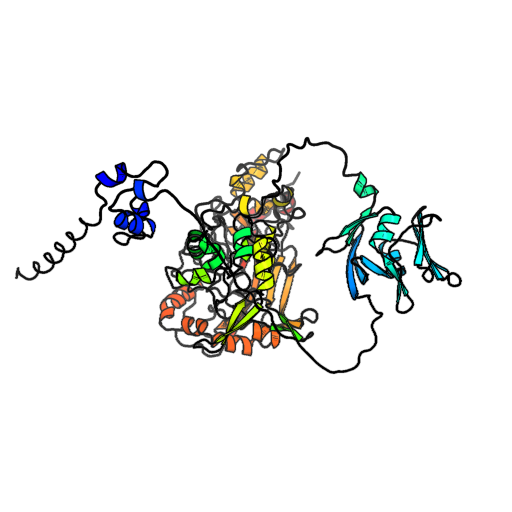S A 1 677 ? -17.184 -4.263 30.390 1.00 92.69 677 HIS A O 1
ATOM 5103 N N . SER A 1 678 ? -15.212 -3.682 29.530 1.00 89.00 678 SER A N 1
ATOM 5104 C CA . SER A 1 678 ? -14.498 -3.710 30.808 1.00 89.00 678 SER A CA 1
ATOM 5105 C C . SER A 1 678 ? -13.570 -2.508 30.929 1.00 89.00 678 SER A C 1
ATOM 5107 O O . SER A 1 678 ? -13.245 -1.869 29.931 1.00 89.00 678 SER A O 1
ATOM 5109 N N . GLU A 1 679 ? -13.100 -2.213 32.144 1.00 83.44 679 GLU A N 1
ATOM 5110 C CA . GLU A 1 679 ? -12.100 -1.155 32.377 1.00 83.44 679 GLU A CA 1
ATOM 5111 C C . GLU A 1 679 ? -10.812 -1.357 31.563 1.00 83.44 679 GLU A C 1
ATOM 5113 O O . GLU A 1 679 ? -10.112 -0.397 31.261 1.00 83.44 679 GLU A O 1
ATOM 5118 N N . LYS A 1 680 ? -10.496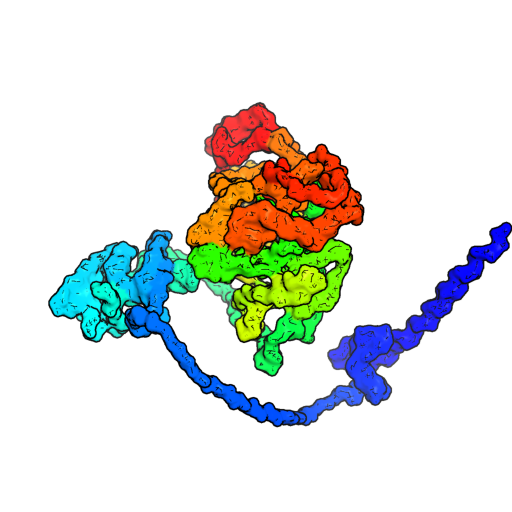 -2.609 31.209 1.00 84.44 680 LYS A N 1
ATOM 5119 C CA . LYS A 1 680 ? -9.342 -2.985 30.379 1.00 84.44 680 LYS A CA 1
ATOM 5120 C C . LYS A 1 680 ? -9.755 -3.398 28.963 1.00 84.44 680 LYS A C 1
ATOM 5122 O O . LYS A 1 680 ? -9.019 -4.132 28.306 1.00 84.44 680 LYS A O 1
ATOM 5127 N N . GLY A 1 681 ? -10.945 -2.988 28.528 1.00 88.44 681 GLY A N 1
ATOM 5128 C CA . GLY A 1 681 ? -11.437 -3.241 27.183 1.00 88.44 681 GLY A CA 1
ATOM 5129 C C . GLY A 1 681 ? -10.599 -2.526 26.122 1.00 88.44 681 GLY A C 1
ATOM 5130 O O . GLY A 1 681 ? -9.828 -1.616 26.414 1.00 88.44 681 GLY A O 1
ATOM 5131 N N . VAL A 1 682 ? -10.754 -2.941 24.868 1.00 89.88 682 VAL A N 1
ATOM 5132 C CA . VAL A 1 682 ? -9.931 -2.455 23.751 1.00 89.88 682 VAL A CA 1
ATOM 5133 C C . VAL A 1 682 ? -10.255 -1.034 23.303 1.00 89.88 682 VAL A C 1
ATOM 5135 O O . VAL A 1 682 ? -9.429 -0.416 22.633 1.00 89.88 682 VAL A O 1
ATOM 5138 N N . PHE A 1 683 ? -11.441 -0.519 23.628 1.00 90.94 683 PHE A N 1
ATOM 5139 C CA . PHE A 1 683 ? -11.866 0.809 23.205 1.00 90.94 683 PHE A CA 1
ATOM 5140 C C . PHE A 1 683 ? -11.391 1.890 24.174 1.00 90.94 683 PHE A C 1
ATOM 5142 O O . PHE A 1 683 ? -11.730 1.883 25.356 1.00 90.94 683 PHE A O 1
ATOM 5149 N N . ASP A 1 684 ? -10.701 2.889 23.628 1.00 89.19 684 ASP A N 1
ATOM 5150 C CA . ASP A 1 684 ? -10.597 4.204 24.255 1.00 89.19 684 ASP A CA 1
ATOM 5151 C C . ASP A 1 684 ? -11.928 4.943 24.059 1.00 89.19 684 ASP A C 1
ATOM 5153 O O . ASP A 1 684 ? -12.125 5.690 23.098 1.00 89.19 684 ASP A O 1
ATOM 5157 N N . TRP A 1 685 ? -12.890 4.668 24.941 1.00 92.19 685 TRP A N 1
ATOM 5158 C CA . TRP A 1 685 ? -14.233 5.235 24.842 1.00 92.19 685 TRP A CA 1
ATOM 5159 C C . TRP A 1 685 ? -14.238 6.764 24.925 1.00 92.19 685 TRP A C 1
ATOM 5161 O O . TRP A 1 685 ? -15.001 7.413 24.207 1.00 92.19 685 TRP A O 1
ATOM 5171 N N . GLN A 1 686 ? -13.365 7.341 25.755 1.00 91.38 686 GLN A N 1
ATOM 5172 C CA . GLN A 1 686 ? -13.214 8.790 25.848 1.00 91.38 686 GLN A CA 1
ATOM 5173 C C . GLN A 1 686 ? -12.660 9.348 24.533 1.00 91.38 686 GLN A C 1
ATOM 5175 O O . GLN A 1 686 ? -13.213 10.304 23.995 1.00 91.38 686 GLN A O 1
ATOM 5180 N N . GLY A 1 687 ? -11.637 8.710 23.959 1.00 89.00 687 GLY A N 1
ATOM 5181 C CA . GLY A 1 687 ? -11.110 9.037 22.633 1.00 89.00 687 GLY A CA 1
ATOM 5182 C C . GLY A 1 687 ? -12.128 8.867 21.499 1.00 89.00 687 GLY A C 1
ATOM 5183 O O . GLY A 1 687 ? -12.051 9.577 20.500 1.00 89.00 687 GLY A O 1
ATOM 5184 N N . LEU A 1 688 ? -13.133 8.005 21.658 1.00 92.00 688 LEU A N 1
ATOM 5185 C CA . LEU A 1 688 ? -14.266 7.863 20.731 1.00 92.00 688 LEU A CA 1
ATOM 5186 C C . LEU A 1 688 ? -15.414 8.855 21.001 1.00 92.00 688 LEU A C 1
ATOM 5188 O O . LEU A 1 688 ? -16.442 8.795 20.321 1.00 92.00 688 LEU A O 1
ATOM 5192 N N . GLY A 1 689 ? -15.250 9.757 21.973 1.00 92.50 689 GLY A N 1
ATOM 5193 C CA . GLY A 1 689 ? -16.188 10.833 22.290 1.00 92.50 689 GLY A CA 1
ATOM 5194 C C . GLY A 1 689 ? -17.386 10.429 23.148 1.00 92.50 689 GLY A C 1
ATOM 5195 O O . GLY A 1 689 ? -18.386 11.146 23.154 1.00 92.50 689 GLY A O 1
ATOM 5196 N N . TYR A 1 690 ? -17.317 9.299 23.853 1.00 93.12 690 TYR A N 1
ATOM 5197 C CA . TYR A 1 690 ? -18.344 8.919 24.825 1.00 93.12 690 TYR A CA 1
ATOM 5198 C C . TYR A 1 690 ? -18.187 9.713 26.129 1.00 93.12 690 TYR A C 1
ATOM 5200 O O . TYR A 1 690 ? -17.070 10.004 26.562 1.00 93.12 690 TYR A O 1
ATOM 5208 N N . SER A 1 691 ? -19.308 10.062 26.765 1.00 94.25 691 SER A N 1
ATOM 5209 C CA . SER A 1 691 ? -19.302 10.765 28.057 1.00 94.25 691 SER A CA 1
ATOM 5210 C C . SER A 1 691 ? -18.931 9.831 29.213 1.00 94.25 691 SER A C 1
ATOM 5212 O O . SER A 1 691 ? -19.119 8.622 29.121 1.00 94.25 691 SER A O 1
ATOM 5214 N N . GLU A 1 692 ? -18.471 10.370 30.347 1.00 93.62 692 GLU A N 1
ATOM 5215 C CA . GLU A 1 692 ? -18.163 9.558 31.540 1.00 93.62 692 GLU A CA 1
ATOM 5216 C C . GLU A 1 692 ? -19.354 8.698 32.004 1.00 93.62 692 GLU A C 1
ATOM 5218 O O . GLU A 1 692 ? -19.177 7.553 32.427 1.00 93.62 692 GLU A O 1
ATOM 5223 N N . GLU A 1 693 ? -20.580 9.217 31.882 1.00 94.19 693 GLU A N 1
ATOM 5224 C CA . GLU A 1 693 ? -21.801 8.472 32.201 1.00 94.19 693 GLU A CA 1
ATOM 5225 C C . GLU A 1 693 ? -22.018 7.296 31.235 1.00 94.19 693 GLU A C 1
ATOM 5227 O O . GLU A 1 693 ? -22.343 6.189 31.669 1.00 94.19 693 GLU A O 1
ATOM 5232 N N . GLU A 1 694 ? -21.823 7.510 29.930 1.00 93.69 694 GLU A N 1
ATOM 5233 C CA . GLU A 1 694 ? -21.917 6.446 28.925 1.00 93.69 694 GLU A CA 1
ATOM 5234 C C . GLU A 1 694 ? -20.837 5.387 29.141 1.00 93.69 694 GLU A C 1
ATOM 5236 O O . GLU A 1 694 ? -21.142 4.198 29.125 1.00 93.69 694 GLU A O 1
ATOM 5241 N N . ILE A 1 695 ? -19.598 5.810 29.402 1.00 93.12 695 ILE A N 1
ATOM 5242 C CA . ILE A 1 695 ? -18.469 4.916 29.676 1.00 93.12 695 ILE A CA 1
ATOM 5243 C C . ILE A 1 695 ? -18.780 4.049 30.889 1.00 93.12 695 ILE A C 1
ATOM 5245 O O . ILE A 1 695 ? -18.664 2.831 30.805 1.00 93.12 695 ILE A O 1
ATOM 5249 N N . THR A 1 696 ? -19.248 4.658 31.982 1.00 91.69 696 THR A N 1
ATOM 5250 C CA . THR A 1 696 ? -19.617 3.929 33.200 1.00 91.69 696 THR A CA 1
ATOM 5251 C C . THR A 1 696 ? -20.677 2.877 32.892 1.00 91.69 696 THR A C 1
ATOM 5253 O O . THR A 1 696 ? -20.537 1.728 33.303 1.00 91.69 696 THR A O 1
ATOM 5256 N N . LYS A 1 697 ? -21.717 3.216 32.120 1.00 90.69 697 LYS A N 1
ATOM 5257 C CA . LYS A 1 697 ? -22.746 2.247 31.704 1.00 90.69 697 LYS A CA 1
ATOM 5258 C C . LYS A 1 697 ? -22.165 1.126 30.844 1.00 90.69 697 LYS A C 1
ATOM 5260 O O . LYS A 1 697 ? -22.514 -0.028 31.056 1.00 90.69 697 LYS A O 1
ATOM 5265 N N . LEU A 1 698 ? -21.280 1.451 29.903 1.00 90.81 698 LEU A N 1
ATOM 5266 C CA . LEU A 1 698 ? -20.682 0.487 28.982 1.00 90.81 698 LEU A CA 1
ATOM 5267 C C . LEU A 1 698 ? -19.695 -0.462 29.669 1.00 90.81 698 LEU A C 1
ATOM 5269 O O . LEU A 1 698 ? -19.570 -1.593 29.213 1.00 90.81 698 LEU A O 1
ATOM 5273 N N . THR A 1 699 ? -19.011 -0.046 30.737 1.00 89.56 699 THR A N 1
ATOM 5274 C CA . THR A 1 699 ? -17.983 -0.858 31.416 1.00 89.56 699 THR A CA 1
ATOM 5275 C C . THR A 1 699 ? -18.450 -1.510 32.718 1.00 89.56 699 THR A C 1
ATOM 5277 O O . THR A 1 699 ? -17.742 -2.360 33.253 1.00 89.56 699 THR A O 1
ATOM 5280 N N . SER A 1 700 ? -19.640 -1.160 33.222 1.00 82.12 700 SER A N 1
ATOM 5281 C CA . SER A 1 700 ? -20.219 -1.720 34.458 1.00 82.12 700 SER A CA 1
ATOM 5282 C C . SER A 1 700 ? -21.294 -2.788 34.228 1.00 82.12 700 SER A C 1
ATOM 5284 O O . SER A 1 700 ? -21.941 -3.227 35.183 1.00 82.12 700 SER A O 1
ATOM 5286 N N . LEU A 1 701 ? -21.502 -3.226 32.981 1.00 67.81 701 LEU A N 1
ATOM 5287 C CA . LEU A 1 701 ? -22.483 -4.266 32.674 1.00 67.81 701 LEU A CA 1
ATOM 5288 C C . LEU A 1 701 ? -22.142 -5.561 33.437 1.00 67.81 701 LEU A C 1
ATOM 5290 O O . LEU A 1 701 ? -21.015 -6.051 33.329 1.00 67.81 701 LEU A O 1
ATOM 5294 N N . PRO A 1 702 ? -23.092 -6.165 34.179 1.00 59.28 702 PRO A N 1
ATOM 5295 C CA . PRO A 1 702 ? -22.916 -7.506 34.714 1.00 59.28 702 PRO A CA 1
ATOM 5296 C C . PRO A 1 702 ? -22.965 -8.485 33.540 1.00 59.28 702 PRO A C 1
ATOM 5298 O O . PRO A 1 702 ? -24.031 -8.951 33.139 1.00 59.28 702 PRO A O 1
ATOM 5301 N N . LEU A 1 703 ? -21.801 -8.742 32.950 1.00 56.53 703 LEU A N 1
ATOM 5302 C CA . LEU A 1 703 ? -21.623 -9.705 31.872 1.00 56.53 703 LEU A CA 1
ATOM 5303 C C . LEU A 1 703 ? -21.876 -11.103 32.460 1.00 56.53 703 LEU A C 1
ATOM 5305 O O . LEU A 1 703 ? -21.021 -11.643 33.162 1.00 56.53 703 LEU A O 1
ATOM 5309 N N . LYS A 1 704 ? -23.096 -11.617 32.271 1.00 45.94 704 LYS A N 1
ATOM 5310 C CA . LYS A 1 704 ? -23.501 -12.973 32.664 1.00 45.94 704 LYS A CA 1
ATOM 5311 C C . LYS A 1 704 ? -23.048 -14.006 31.650 1.00 45.94 704 LYS A C 1
ATOM 5313 O O . LYS A 1 704 ? -23.189 -13.725 30.440 1.00 45.94 704 LYS A O 1
#

Foldseek 3Di:
DPDPPPVVVVVVPVVVPPPPPQDDDPVLLVQADPPADSDPVQFAPDPPHGDPNVVVCVVVVVHPVVPDDDDDDDDDDDDDDDDDDDDDDDDDDDDDPQWAWDWFWEAEPNDTDIFTATDHPNFGWGFPVVLCVVVVWDWDADPVQRKIWTDDDQWIWIARQVVQWIDINNHTDDADGWYDDPNTIIHGNCVVLVSVQWDWDADPPNGIYTHHNVVVVVPDDDDDDDPDPPPPPDDFDPLLVVCVVPNDQFLVSVCVPCVLLLQLQQLECLQQQWADFQFAAFLQRHTAPFTFGQQQDQDLPLLFHQLQQAFDWFAFQQPRDTDRPPRSNQSGQFWPDQGGFDSPDPGGDSVRSRGGHPLLFFFPDDAHWDWDWDQDPVGIGITTDGDRVVSSVRVSRGDHGWQVSVCVRVVSCCPPLSRPFQFDFDLVQFVCNVVVDTPCVQQPADSNFTAPALAFLHSRHGSCHPDHRAPVVPAPLQNADDPCSVVVSVLSQAAGPCQFFAAFHKEKEFELVAWDQDNVRSWIGTDMDIGTRAWDWDFAQRHYHSNRAGAAPSGHDFFQDAGDTPNTHTATFHWYKYFAWAQPQQRLHGQGFSSSCCTRPVDRLVRSVSSCPRPSNVVCLDPVNQVVSQVSQVSVVHGDDHDRRPSDIDTDMNPDIHTGHHDHSGHPGTDDLQCQQAPNHNDPVSRNNDDPVRNCVSNVDPPD

Nearest PDB structures (foldseek):
  6ezz-assembly1_A  TM=8.612E-01  e=1.296E-02  Escherichia coli K-12
  6grr-assembly1_A  TM=8.626E-01  e=1.707E-02  Escherichia coli
  1jrq-assembly1_A  TM=8.578E-01  e=1.905E-02  Escherichia coli
  1lvn-assembly1_A  TM=7.373E-01  e=7.482E-03  Escherichia coli
  1qal-assembly1_A  TM=7.799E-01  e=1.296E-02  Escherichia coli

Sequence (704 aa):
MWKKLILSSVLMLVVLLVSAEAQAKPDYIDKVPAGYEKSCNLCHSAVPALNEFGRKWVAAGRDFQAMAKPATGGAGVKTNPPTTAPGAPKAAISRPQGLEPASMVVTVGGDRVRLTGYMARGQFLAPARELARVLGLQVEWQHKEKVVVLRHAATTVSFNARSGQVMVNAVEQQAPAARLAGGRSFLPLRFVANALGYGVSYDPQAGIKLVTAAAHRAGQETPLQETPSQVQLNTAHPGTAYIEANGYAGANTCLTCHPQAGEELLDTAHYRLVDYGAATKDFNGGSYDLPAGMANRFCGFPAGAAGISWAYLATSNTTGQADTLNSCGKCHVTLGTTGPPNFMADTPDPAEKEKLDCLICHAEKYPARRVEYVDTPQGKAGVFTLDPEEAYAAALTVGPTNTEICMRCHEHAMQGEKYKRMTPFTPATDVHAAAGMECTDCHTVQNHKIAKGQAATDLVDNDLPEVEVSCAKCHTPAPHQNQTGELLNEHAQVLACESCHVPDTAFSLYDWSKMVLNPETGYYEPTITHEPGKIAWRWFNGTGTAMANALSSKGLVYPGQKGNPPEDKITPFRGFNSIMPVDKKNPFILLPFDLKMLKETGDPDAAVKSAMASPFMQMLYSQEMVPYLTKMAAEFNQRFTPGPWSGEYMWAPMPMDATLMINHAITAGGRSCTGCHSEKGVFDWQGLGYSEEEITKLTSLPLK

Radius of gyration: 32.72 Å; Cα contacts (8 Å, |Δi|>4): 1251; chains: 1; bounding box: 75×104×92 Å

pLDDT: mean 78.11, std 19.05, range [23.17, 97.25]

Secondary structure (DSSP, 8-state):
---SSSSSSSTTSSGGGSSSSSSPPHHHHTTSPTTS--SGGGTEEETTEE-HHHHHHHHTTT-SGGG-------------------------PPPPTT-EEEEEEEEETTEEEEEEEEEETTEEEEEHHHHHHHTT-EEEEETTTTEEEEEETTEEEEEETTT--EEETTEEE--PPPEEETTEEEEEHHHHHHHTTEEEEEETTTEEEEEEHHHHHTT------------------TTHHHHHHH---THHHHHTT-HHHHHHHHTSHHHH-EE-SSSBB-TTSPBPSS-EETTT--BTTTTB-TTTSSS--EEPTTT--EE-TT-GGGGSSBSS-SSS--TT-SS--GGGGGGB-SHHHHBSS-PPPEEEEEEETTEEEEEEE--HHHHHHHHTTB----HHHHHHHHTTT--GGG-SS----STTT-HHHHTT--HHHHS-EETTEE---S--SSS---S-TTS--SGGGTS-S----STTHHHHHHHTTTB-HHHHHS---EEEEEEEEEEEE-TTT--EEEEEEEEET--EEEEE-S-B-TT--B-BTTBS--TT----TTTSEEEEEEEEEEEEEEESSSTTSBPPP-HHHHHHH--HHHHHHHHHTSHHHHHHTSGGGHHHHHHHHHHTT-----SS--S-EEEEE-SS-EEEE---S--SSPPPHHHHSSTT-S--TTTTT--HHHHHHHHS----

Mean predicted aligned error: 17.37 Å

Solvent-accessible surface area (backbone atoms only — not comparable to full-atom values): 40308 Å² total; per-residue (Å²): 139,88,83,88,82,70,79,76,69,64,71,72,64,64,73,75,70,72,74,76,84,68,62,81,60,68,83,55,57,78,59,56,58,93,90,61,72,86,51,72,65,59,32,25,75,47,88,82,46,60,29,75,59,25,49,51,32,54,73,49,75,68,37,70,80,78,73,77,84,89,87,90,88,86,90,88,92,88,90,89,88,85,91,90,87,85,91,88,92,85,91,79,86,85,73,70,86,81,53,46,81,40,72,44,39,36,30,46,90,83,48,78,43,78,46,68,34,28,39,45,97,93,38,55,25,31,40,50,67,62,50,21,62,76,69,72,33,51,73,46,77,42,76,92,75,40,28,42,38,39,38,52,93,94,45,37,40,35,37,26,62,79,83,43,48,32,28,51,71,87,40,80,47,97,64,80,70,47,43,74,55,96,93,40,53,28,35,48,47,67,59,57,39,45,75,72,48,31,47,77,50,78,40,99,86,73,24,38,38,41,41,52,55,67,69,69,54,73,78,68,88,78,90,76,80,79,73,81,75,72,76,69,79,71,72,77,43,84,59,37,66,53,36,76,75,72,50,68,65,64,24,53,55,53,38,75,82,40,55,63,59,42,58,32,37,56,75,16,39,71,46,39,30,43,20,86,51,83,32,34,20,45,66,73,59,44,65,58,96,60,60,45,26,58,39,79,38,75,38,67,84,83,38,25,29,24,61,69,30,14,37,51,69,33,47,17,74,68,76,68,51,68,41,58,79,87,25,54,43,76,69,40,50,52,35,70,49,67,44,53,53,68,71,87,49,95,65,76,65,75,77,54,40,60,30,32,40,63,46,66,54,21,21,77,49,70,64,74,76,42,70,49,76,45,85,49,100,91,42,78,38,26,16,38,42,63,54,68,68,50,45,36,58,17,58,65,42,39,52,82,65,51,48,71,40,56,32,69,51,72,44,76,44,62,58,66,101,61,29,72,52,66,41,58,78,34,59,91,45,9,53,55,36,53,70,67,55,46,58,58,77,57,31,43,69,55,74,77,21,47,23,60,18,57,59,34,16,52,73,37,40,45,53,30,64,89,40,80,48,59,70,67,81,82,40,64,85,62,74,50,83,57,99,62,9,69,64,56,31,57,44,55,46,42,33,36,71,48,53,36,22,36,74,76,34,34,32,38,39,36,29,55,88,43,58,41,75,38,80,88,71,18,32,31,39,54,42,69,51,76,42,77,66,36,61,38,74,40,43,30,48,30,36,9,25,89,76,14,32,53,17,26,88,85,6,56,67,57,79,51,46,56,64,56,63,66,64,12,20,39,32,47,18,29,26,33,43,22,31,38,45,16,32,63,84,37,69,86,41,74,53,38,30,24,52,52,53,24,24,54,68,46,39,59,68,61,10,31,56,55,30,55,69,32,71,55,43,49,52,60,45,30,80,86,32,46,67,59,48,39,52,56,21,46,73,72,78,44,71,58,71,87,58,72,82,86,85,55,63,40,81,40,62,50,96,58,67,23,28,31,60,47,90,43,18,38,42,90,64,57,64,54,69,64,47,54,33,29,94,84,19,75,62,60,46,54,46,49,30,47,50,74,70,55,46,50,58,51,38,64,55,85,84,124